Protein AF-A0A927ABN4-F1 (afdb_monomer_lite)

Sequence (719 aa):
MIENQKVKPVFFSEFYGDSPEVEEEWQWFDPPLDRDTPLCIDPFQILKTNHPLFSKCKNKISSFFEFAFTLASESNRDSSKYKKLINDILVFPEVEEVCLGFSRNENIVFPREKRGRGVGGERVAKALIKLSHPPKHFEQIEISTRGIGKDSISDITANLIKRELIQYTRYVCNRILGISDESLTWCVIKNCDFDFQNYEWIDQAFYLPINPCYRIRQPVLLVPKAFLRETPSISSEQFLKFFKDTRSAILSSRNENKLELEKESESRDDILGINDEEEVQFLTDEKIANASDEAIINEINNRPHLRAKLIEKYVENVDNNPGIYTQYDFENDPEKIHFPRVVRKCIRQNPLSIASYSNTTEVHKLLKFLILKLRLFTEDREFEGFKFLWKISKKSDNLECRFQGQRSIITLLRRFIEEYCYEYDMHVIKHTDLGKEPVEFLVASPRIKDKVFLLANTVEYVSFENDSLKQILEKIDNVSHLYYIVFLSKGEHDSKIHQIIQEVETIEFSNTDFHLLFINAAQERNFRTDQLEGRYILKEEREVYISYSRKDGKEIKDRVCEALKSRGITAIFDEKEIRYKDSLKDFMQRIGRGKSVITIVSDGYFKSKYCMKELLEIESNGNFEKRVFPLVLSNANIYDDKKIADYVDFWKNKLDEKYKTGRITNEADIQDARLYQDIISMLDKILDKLRDFLIRPIDEHISSNFNEVIGAIEQEMSR

Structure (mmCIF, N/CA/C/O backbone):
data_AF-A0A927ABN4-F1
#
_entry.id   AF-A0A927ABN4-F1
#
loop_
_atom_site.group_PDB
_atom_site.id
_atom_site.type_symbol
_atom_site.label_atom_id
_atom_site.label_alt_id
_atom_site.label_comp_id
_atom_site.label_asym_id
_atom_site.label_entity_id
_atom_site.label_seq_id
_atom_site.pdbx_PDB_ins_code
_atom_site.Cartn_x
_atom_site.Cartn_y
_atom_site.Cartn_z
_atom_site.occupancy
_atom_site.B_iso_or_equiv
_atom_site.auth_seq_id
_atom_site.auth_comp_id
_atom_site.auth_asym_id
_atom_site.auth_atom_id
_atom_site.pdbx_PDB_model_num
ATOM 1 N N . MET A 1 1 ? -14.843 28.557 -7.652 1.00 28.34 1 MET A N 1
ATOM 2 C CA . MET A 1 1 ? -13.857 27.684 -6.987 1.00 28.34 1 MET A CA 1
ATOM 3 C C . MET A 1 1 ? -14.569 26.375 -6.718 1.00 28.34 1 MET A C 1
ATOM 5 O O . MET A 1 1 ? -15.378 26.326 -5.808 1.00 28.34 1 MET A O 1
ATOM 9 N N . ILE A 1 2 ? -14.423 25.403 -7.619 1.00 24.33 2 ILE A N 1
ATOM 10 C CA . ILE A 1 2 ? -15.058 24.088 -7.478 1.00 24.33 2 ILE A CA 1
ATOM 11 C C . ILE A 1 2 ? -14.165 23.309 -6.517 1.00 24.33 2 ILE A C 1
ATOM 13 O O . ILE A 1 2 ? -12.972 23.175 -6.781 1.00 24.33 2 ILE A O 1
ATOM 17 N N . GLU A 1 3 ? -14.732 22.922 -5.380 1.00 27.05 3 GLU A N 1
ATOM 18 C CA . GLU A 1 3 ? -14.072 22.166 -4.323 1.00 27.05 3 GLU A CA 1
ATOM 19 C C . GLU A 1 3 ? -13.330 20.958 -4.900 1.00 27.05 3 GLU A C 1
ATOM 21 O O . GLU A 1 3 ? -13.868 20.201 -5.710 1.00 27.05 3 GLU A O 1
ATOM 26 N N . ASN A 1 4 ? -12.078 20.798 -4.467 1.00 32.78 4 ASN A N 1
ATOM 27 C CA . ASN A 1 4 ? -11.307 19.578 -4.638 1.00 32.78 4 ASN A CA 1
ATOM 28 C C . ASN A 1 4 ? -12.063 18.438 -3.942 1.00 32.78 4 ASN A C 1
ATOM 30 O O . ASN A 1 4 ? -11.837 18.177 -2.761 1.00 32.78 4 ASN A O 1
ATOM 34 N N . GLN A 1 5 ? -12.948 17.749 -4.663 1.00 34.56 5 GLN A N 1
ATOM 35 C CA . GLN A 1 5 ? -13.300 16.380 -4.313 1.00 34.56 5 GLN A CA 1
ATOM 36 C C . GLN A 1 5 ? -11.992 15.586 -4.361 1.00 34.56 5 GLN A C 1
ATOM 38 O O . GLN A 1 5 ? -11.470 15.300 -5.437 1.00 34.56 5 GLN A O 1
ATOM 43 N N . LYS A 1 6 ? -11.408 15.328 -3.184 1.00 39.78 6 LYS A N 1
ATOM 44 C CA . LYS A 1 6 ? -10.298 14.389 -3.011 1.00 39.78 6 LYS A CA 1
ATOM 45 C C . LYS A 1 6 ? -10.787 13.049 -3.563 1.00 39.78 6 LYS A C 1
ATOM 47 O O . LYS A 1 6 ? -11.724 12.469 -3.018 1.00 39.78 6 LYS A O 1
ATOM 52 N N . VAL A 1 7 ? -10.249 12.631 -4.707 1.00 43.88 7 VAL A N 1
ATOM 53 C CA . VAL A 1 7 ? -10.682 11.398 -5.365 1.00 43.88 7 VAL A CA 1
ATOM 54 C C . VAL A 1 7 ? -10.065 10.227 -4.619 1.00 43.88 7 VAL A C 1
ATOM 56 O O . VAL A 1 7 ? -8.844 10.150 -4.506 1.00 43.88 7 VAL A O 1
ATOM 59 N N . LYS A 1 8 ? -10.931 9.349 -4.106 1.00 48.84 8 LYS A N 1
ATOM 60 C CA . LYS A 1 8 ? -10.580 8.097 -3.435 1.00 48.84 8 LYS A CA 1
ATOM 61 C C . LYS A 1 8 ? -9.449 7.378 -4.198 1.00 48.84 8 LYS A C 1
ATOM 63 O O . LYS A 1 8 ? -9.577 7.221 -5.413 1.00 48.84 8 LYS A O 1
ATOM 68 N N . PRO A 1 9 ? -8.356 6.971 -3.531 1.00 51.34 9 PRO A N 1
ATOM 69 C CA . PRO A 1 9 ? -7.346 6.099 -4.107 1.00 51.34 9 PRO A CA 1
ATOM 70 C C . PRO A 1 9 ? -7.987 4.785 -4.543 1.00 51.34 9 PRO A C 1
ATOM 72 O O . PRO A 1 9 ? -8.648 4.139 -3.731 1.00 51.34 9 PRO A O 1
ATOM 75 N N . VAL A 1 10 ? -7.821 4.402 -5.807 1.00 71.06 10 VAL A N 1
ATOM 76 C CA . VAL A 1 10 ? -8.471 3.214 -6.379 1.00 71.06 10 VAL A CA 1
ATOM 77 C C . VAL A 1 10 ? -7.420 2.364 -7.083 1.00 71.06 10 VAL A C 1
ATOM 79 O O . VAL A 1 10 ? -6.659 2.891 -7.886 1.00 71.06 10 VAL A O 1
ATOM 82 N N . PHE A 1 11 ? -7.337 1.073 -6.768 1.00 82.75 11 PHE A N 1
ATOM 83 C CA . PHE A 1 11 ? -6.559 0.112 -7.562 1.00 82.75 11 PHE A CA 1
ATOM 84 C C . PHE A 1 11 ? -7.326 -0.276 -8.829 1.00 82.75 11 PHE A C 1
ATOM 86 O O . PHE A 1 11 ? -8.551 -0.173 -8.881 1.00 82.75 11 PHE A O 1
ATOM 93 N N . PHE A 1 12 ? -6.627 -0.749 -9.856 1.00 88.88 12 PHE A N 1
ATOM 94 C CA . PHE A 1 12 ? -7.281 -1.222 -11.074 1.00 88.88 12 PHE A CA 1
ATOM 95 C C . PHE A 1 12 ? -8.311 -2.325 -10.789 1.00 88.88 12 PHE A C 1
ATOM 97 O O . PHE A 1 12 ? -9.453 -2.241 -11.254 1.00 88.88 12 PHE A O 1
ATOM 104 N N . SER A 1 13 ? -7.930 -3.308 -9.973 1.00 87.62 13 SER A N 1
ATOM 105 C CA . SER A 1 13 ? -8.783 -4.425 -9.547 1.00 87.62 13 SER A CA 1
ATOM 106 C C . SER A 1 13 ? -10.090 -3.979 -8.896 1.00 87.62 13 SER A C 1
ATOM 108 O O . SER A 1 13 ? -11.146 -4.579 -9.076 1.00 87.62 13 SER A O 1
ATOM 110 N N . GLU A 1 14 ? -10.056 -2.859 -8.187 1.00 80.25 14 GLU A N 1
ATOM 111 C CA . GLU A 1 14 ? -11.202 -2.347 -7.455 1.00 80.25 14 GLU A CA 1
ATOM 112 C C . GLU A 1 14 ? -12.295 -1.767 -8.359 1.00 80.25 14 GLU A C 1
ATOM 114 O O . GLU A 1 14 ? -13.437 -1.637 -7.915 1.00 80.25 14 GLU A O 1
ATOM 119 N N . PHE A 1 15 ? -11.951 -1.400 -9.595 1.00 82.06 15 PHE A N 1
ATOM 120 C CA . PHE A 1 15 ? -12.889 -0.862 -10.579 1.00 82.06 15 PHE A CA 1
ATOM 121 C C . PHE A 1 15 ? -13.244 -1.886 -11.663 1.00 82.06 15 PHE A C 1
ATOM 123 O O . PHE A 1 15 ? -14.379 -1.909 -12.133 1.00 82.06 15 PHE A O 1
ATOM 130 N N . TYR A 1 16 ? -12.287 -2.733 -12.051 1.00 86.62 16 TYR A N 1
ATOM 131 C CA . TYR A 1 16 ? -12.425 -3.662 -13.176 1.00 86.62 16 TYR A CA 1
ATOM 132 C C . TYR A 1 16 ? -12.515 -5.144 -12.767 1.00 86.62 16 TYR A C 1
ATOM 134 O O . TYR A 1 16 ? -12.820 -5.979 -13.614 1.00 86.62 16 TYR A O 1
ATOM 142 N N . GLY A 1 17 ? -12.317 -5.473 -11.488 1.00 82.81 17 GLY A N 1
ATOM 143 C CA . GLY A 1 17 ? -12.376 -6.832 -10.942 1.00 82.81 17 GLY A CA 1
ATOM 144 C C . GLY A 1 17 ? -11.010 -7.378 -10.513 1.00 82.81 17 GLY A C 1
ATOM 145 O O . GLY A 1 17 ? -9.977 -7.048 -11.098 1.00 82.81 17 GLY A O 1
ATOM 146 N N . ASP A 1 18 ? -11.011 -8.224 -9.480 1.00 77.38 18 ASP A N 1
ATOM 147 C CA . ASP A 1 18 ? -9.804 -8.857 -8.942 1.00 77.38 18 ASP A CA 1
ATOM 148 C C . ASP A 1 18 ? -9.155 -9.826 -9.939 1.00 77.38 18 ASP A C 1
ATOM 150 O O . ASP A 1 18 ? -9.828 -10.459 -10.755 1.00 77.38 18 ASP A O 1
ATOM 154 N N . SER A 1 19 ? -7.830 -9.978 -9.838 1.00 73.75 19 SER A N 1
ATOM 155 C CA . SER A 1 19 ? -7.093 -10.975 -10.619 1.00 73.75 19 SER A CA 1
ATOM 156 C C . SER A 1 19 ? -7.462 -12.384 -10.150 1.00 73.75 19 SER A C 1
ATOM 158 O O . SER A 1 19 ? -7.158 -12.720 -9.002 1.00 73.75 19 SER A O 1
ATOM 160 N N . PRO A 1 20 ? -8.046 -13.241 -11.008 1.00 79.44 20 PRO A N 1
ATOM 161 C CA . PRO A 1 20 ? -8.164 -14.654 -10.695 1.00 79.44 20 PRO A CA 1
ATOM 162 C C . PRO A 1 20 ? -6.775 -15.310 -10.695 1.00 79.44 20 PRO A C 1
ATOM 164 O O . PRO A 1 20 ? -5.781 -14.713 -11.128 1.00 79.44 20 PRO A O 1
ATOM 167 N N . GLU A 1 21 ? -6.704 -16.552 -10.220 1.00 80.75 21 GLU A N 1
ATOM 168 C CA . GLU A 1 21 ? -5.515 -17.380 -10.412 1.00 80.75 21 GLU A CA 1
ATOM 169 C C . GLU A 1 21 ? -5.324 -17.643 -11.910 1.00 80.75 21 GLU A C 1
ATOM 171 O O . GLU A 1 21 ? -6.156 -18.274 -12.564 1.00 80.75 21 GLU A O 1
ATOM 176 N N . VAL A 1 22 ? -4.231 -17.114 -12.455 1.00 87.12 22 VAL A N 1
ATOM 177 C CA . VAL A 1 22 ? -3.828 -17.264 -13.856 1.00 87.12 22 VAL A CA 1
ATOM 178 C C . VAL A 1 22 ? -2.370 -17.701 -13.927 1.00 87.12 22 VAL A C 1
ATOM 180 O O . VAL A 1 22 ? -1.599 -17.500 -12.982 1.00 87.12 22 VAL A O 1
ATOM 183 N N . GLU A 1 23 ? -2.001 -18.300 -15.059 1.00 86.31 23 GLU A N 1
ATOM 184 C CA . GLU A 1 23 ? -0.618 -18.667 -15.373 1.00 86.31 23 GLU A CA 1
ATOM 185 C C . GLU A 1 23 ? 0.315 -17.457 -15.215 1.00 86.31 23 GLU A C 1
ATOM 187 O O . GLU A 1 23 ? -0.075 -16.325 -15.502 1.00 86.31 23 GLU A O 1
ATOM 192 N N . GLU A 1 24 ? 1.553 -17.698 -14.769 1.00 84.50 24 GLU A N 1
ATOM 193 C CA . GLU A 1 24 ? 2.524 -16.652 -14.404 1.00 84.50 24 GLU A CA 1
ATOM 194 C C . GLU A 1 24 ? 2.710 -15.593 -15.504 1.00 84.50 24 GLU A C 1
ATOM 196 O O . GLU A 1 24 ? 2.767 -14.399 -15.218 1.00 84.50 24 GLU A O 1
ATOM 201 N N . GLU A 1 25 ? 2.732 -16.013 -16.771 1.00 85.31 25 GLU A N 1
ATOM 202 C CA . GLU A 1 25 ? 2.892 -15.116 -17.919 1.00 85.31 25 GLU A CA 1
ATOM 203 C C . GLU A 1 25 ? 1.721 -14.134 -18.104 1.00 85.31 25 GLU A C 1
ATOM 205 O O . GLU A 1 25 ? 1.926 -13.028 -18.600 1.00 85.31 25 GLU A O 1
ATOM 210 N N . TRP A 1 26 ? 0.520 -14.489 -17.644 1.00 91.12 26 TRP A N 1
ATOM 211 C CA . TRP A 1 26 ? -0.683 -13.658 -17.729 1.00 91.12 26 TRP A CA 1
ATOM 212 C C . TRP A 1 26 ? -0.974 -12.882 -16.441 1.00 91.12 26 TRP A C 1
ATOM 214 O O . TRP A 1 26 ? -1.990 -12.191 -16.364 1.00 91.12 26 TRP A O 1
ATOM 224 N N . GLN A 1 27 ? -0.106 -12.966 -15.428 1.00 91.56 27 GLN A N 1
ATOM 225 C CA . GLN A 1 27 ? -0.239 -12.171 -14.211 1.00 91.56 27 GLN A CA 1
ATOM 226 C C . GLN A 1 27 ? 0.165 -10.718 -14.463 1.00 91.56 27 GLN A C 1
ATOM 228 O O . GLN A 1 27 ? 1.295 -10.414 -14.852 1.00 91.56 27 GLN A O 1
ATOM 233 N N . TRP A 1 28 ? -0.739 -9.784 -14.174 1.00 93.69 28 TRP A N 1
ATOM 234 C CA . TRP A 1 28 ? -0.475 -8.351 -14.287 1.00 93.69 28 TRP A CA 1
ATOM 235 C C . TRP A 1 28 ? -0.234 -7.700 -12.929 1.00 93.69 28 TRP A C 1
ATOM 237 O O . TRP A 1 28 ? -0.699 -8.155 -11.881 1.00 93.69 28 TRP A O 1
ATOM 247 N N . PHE A 1 29 ? 0.527 -6.613 -12.955 1.00 91.88 29 PHE A N 1
ATOM 248 C CA . PHE A 1 29 ? 0.594 -5.675 -11.851 1.00 91.88 29 PHE A CA 1
ATOM 249 C C . PHE A 1 29 ? -0.739 -4.948 -11.727 1.00 91.88 29 PHE A C 1
ATOM 251 O O . PHE A 1 29 ? -1.234 -4.432 -12.723 1.00 91.88 29 PHE A O 1
ATOM 258 N N . ASP A 1 30 ? -1.300 -4.916 -10.520 1.00 90.06 30 ASP A N 1
ATOM 259 C CA . ASP A 1 30 ? -2.507 -4.165 -10.180 1.00 90.06 30 ASP A CA 1
ATOM 260 C C . ASP A 1 30 ? -2.109 -2.748 -9.724 1.00 90.06 30 ASP A C 1
ATOM 262 O O . ASP A 1 30 ? -1.721 -2.577 -8.562 1.00 90.06 30 ASP A O 1
ATOM 266 N N . PRO A 1 31 ? -2.106 -1.737 -10.620 1.00 87.50 31 PRO A N 1
ATOM 267 C CA . PRO A 1 31 ? -1.604 -0.418 -10.276 1.00 87.50 31 PRO A CA 1
ATOM 268 C C . PRO A 1 31 ? -2.576 0.343 -9.365 1.00 87.50 31 PRO A C 1
ATOM 270 O O . PRO A 1 31 ? -3.790 0.319 -9.598 1.00 87.50 31 PRO A O 1
ATOM 273 N N . PRO A 1 32 ? -2.068 1.107 -8.380 1.00 80.69 32 PRO A N 1
ATOM 274 C CA . PRO A 1 32 ? -2.836 2.197 -7.802 1.00 80.69 32 PRO A CA 1
ATOM 275 C C . PRO A 1 32 ? -3.041 3.275 -8.878 1.00 80.69 32 PRO A C 1
ATOM 277 O O . PRO A 1 32 ? -2.090 3.738 -9.499 1.00 80.69 32 PRO A O 1
ATOM 280 N N . LEU A 1 33 ? -4.286 3.677 -9.120 1.00 83.44 33 LEU A N 1
ATOM 281 C CA . LEU A 1 33 ? -4.645 4.595 -10.205 1.00 83.44 33 LEU A CA 1
ATOM 282 C C . LEU A 1 33 ? -4.489 6.077 -9.821 1.00 83.44 33 LEU A C 1
ATOM 284 O O . LEU A 1 33 ? -4.518 6.951 -10.683 1.00 83.44 33 LEU A O 1
ATOM 288 N N . ASP A 1 34 ? -4.309 6.388 -8.540 1.00 75.75 34 ASP A N 1
ATOM 289 C CA . ASP A 1 34 ? -4.209 7.759 -8.025 1.00 75.75 34 ASP A CA 1
ATOM 290 C C . ASP A 1 34 ? -2.766 8.283 -7.905 1.00 75.75 34 ASP A C 1
ATOM 292 O O . ASP A 1 34 ? -2.555 9.468 -7.625 1.00 75.75 34 ASP A O 1
ATOM 296 N N . ARG A 1 35 ? -1.767 7.411 -8.089 1.00 75.62 35 ARG A N 1
ATOM 297 C CA . ARG A 1 35 ? -0.341 7.709 -7.901 1.00 75.62 35 ARG A CA 1
ATOM 298 C C . ARG A 1 35 ? 0.539 6.794 -8.745 1.00 75.62 35 ARG A C 1
ATOM 300 O O . ARG A 1 35 ? 0.110 5.724 -9.152 1.00 75.62 35 ARG A O 1
ATOM 307 N N . ASP A 1 36 ? 1.790 7.193 -8.933 1.00 81.94 36 ASP A N 1
ATOM 308 C CA . ASP A 1 36 ? 2.785 6.321 -9.551 1.00 81.94 36 ASP A CA 1
ATOM 309 C C . ASP A 1 36 ? 3.391 5.364 -8.529 1.00 81.94 36 ASP A C 1
ATOM 311 O O . ASP A 1 36 ? 3.642 5.724 -7.374 1.00 81.94 36 ASP A O 1
ATOM 315 N N . THR A 1 37 ? 3.642 4.138 -8.973 1.00 83.50 37 THR A N 1
ATOM 316 C CA . THR A 1 37 ? 4.350 3.136 -8.177 1.00 83.50 37 THR A CA 1
ATOM 317 C C . THR A 1 37 ? 5.849 3.233 -8.468 1.00 83.50 37 THR A C 1
ATOM 319 O O . THR A 1 37 ? 6.216 3.227 -9.646 1.00 83.50 37 THR A O 1
ATOM 322 N N . PRO A 1 38 ? 6.734 3.278 -7.446 1.00 85.94 38 PRO A N 1
ATOM 323 C CA . PRO A 1 38 ? 8.185 3.403 -7.617 1.00 85.94 38 PRO A CA 1
ATOM 324 C C . PRO A 1 38 ? 8.829 2.084 -8.074 1.00 85.94 38 PRO A C 1
ATOM 326 O O . PRO A 1 38 ? 9.679 1.503 -7.391 1.00 85.94 38 PRO A O 1
ATOM 329 N N . LEU A 1 39 ? 8.401 1.626 -9.247 1.00 89.81 39 LEU A N 1
ATOM 330 C CA . LEU A 1 39 ? 8.913 0.502 -10.012 1.00 89.81 39 LEU A CA 1
ATOM 331 C C . LEU A 1 39 ? 9.216 0.955 -11.443 1.00 89.81 39 LEU A C 1
ATOM 333 O O . LEU A 1 39 ? 8.761 1.999 -11.901 1.00 89.81 39 LEU A O 1
ATOM 337 N N . CYS A 1 40 ? 9.986 0.139 -12.149 1.00 91.50 40 CYS A N 1
ATOM 338 C CA . CYS A 1 40 ? 10.326 0.308 -13.553 1.00 91.50 40 CYS A CA 1
ATOM 339 C C . CYS A 1 40 ? 10.057 -0.977 -14.331 1.00 91.50 40 CYS A C 1
ATOM 341 O O . CYS A 1 40 ? 10.115 -2.075 -13.770 1.00 91.50 40 CYS A O 1
ATOM 343 N N . ILE A 1 41 ? 9.807 -0.819 -15.629 1.00 94.69 41 ILE A N 1
ATOM 344 C CA . ILE A 1 41 ? 9.823 -1.915 -16.593 1.00 94.69 41 ILE A CA 1
ATOM 345 C C . ILE A 1 41 ? 11.287 -2.234 -16.909 1.00 94.69 41 ILE A C 1
ATOM 347 O O . ILE A 1 41 ? 12.021 -1.362 -17.374 1.00 94.69 41 ILE A O 1
ATOM 351 N N . ASP A 1 42 ? 11.710 -3.469 -16.645 1.00 93.62 42 ASP A N 1
ATOM 352 C CA . ASP A 1 42 ? 13.070 -3.945 -16.894 1.00 93.62 42 ASP A CA 1
ATOM 353 C C . ASP A 1 42 ? 13.188 -4.541 -18.308 1.00 93.62 42 ASP A C 1
ATOM 355 O O . ASP A 1 42 ? 12.632 -5.617 -18.570 1.00 93.62 42 ASP A O 1
ATOM 359 N N . PRO A 1 43 ? 13.918 -3.894 -19.233 1.00 93.50 43 PRO A N 1
ATOM 360 C CA . PRO A 1 43 ? 14.006 -4.370 -20.608 1.00 93.50 43 PRO A CA 1
ATOM 361 C C . PRO A 1 43 ? 14.701 -5.727 -20.705 1.00 93.50 43 PRO A C 1
ATOM 363 O O . PRO A 1 43 ? 14.293 -6.553 -21.517 1.00 93.50 43 PRO A O 1
ATOM 366 N N . PHE A 1 44 ? 15.642 -6.032 -19.812 1.00 90.62 44 PHE A N 1
ATOM 367 C CA . PHE A 1 44 ? 16.273 -7.346 -19.733 1.00 90.62 44 PHE A CA 1
ATOM 368 C C . PHE A 1 44 ? 15.265 -8.503 -19.609 1.00 90.62 44 PHE A C 1
ATOM 370 O O . PHE A 1 44 ? 15.438 -9.535 -20.263 1.00 90.62 44 PHE A O 1
ATOM 377 N N . GLN A 1 45 ? 14.179 -8.337 -18.838 1.00 89.75 45 GLN A N 1
ATOM 378 C CA . GLN A 1 45 ? 13.119 -9.355 -18.733 1.00 89.75 45 GLN A CA 1
ATOM 379 C C . GLN A 1 45 ? 12.367 -9.515 -20.057 1.00 89.75 45 GLN A C 1
ATOM 381 O O . GLN A 1 45 ? 12.067 -10.631 -20.481 1.00 89.75 45 GLN A O 1
ATOM 386 N N . ILE A 1 46 ? 12.117 -8.408 -20.756 1.00 91.44 46 ILE A N 1
ATOM 387 C CA . ILE A 1 46 ? 11.445 -8.400 -22.061 1.00 91.44 46 ILE A CA 1
ATOM 388 C C . ILE A 1 46 ? 12.317 -9.067 -23.130 1.00 91.44 46 ILE A C 1
ATOM 390 O O . ILE A 1 46 ? 11.808 -9.795 -23.975 1.00 91.44 46 ILE A O 1
ATOM 394 N N . LEU A 1 47 ? 13.636 -8.876 -23.095 1.00 88.19 47 LEU A N 1
ATOM 395 C CA . LEU A 1 47 ? 14.555 -9.499 -24.055 1.00 88.19 47 LEU A CA 1
ATOM 396 C C . LEU A 1 47 ? 14.695 -11.020 -23.856 1.00 88.19 47 LEU A C 1
ATOM 398 O O . LEU A 1 47 ? 15.154 -11.712 -24.771 1.00 88.19 47 LEU A O 1
ATOM 402 N N . LYS A 1 48 ? 14.313 -11.540 -22.680 1.00 86.94 48 LYS A N 1
ATOM 403 C CA . LYS A 1 48 ? 14.379 -12.968 -22.318 1.00 86.94 48 LYS A CA 1
ATOM 404 C C . LYS A 1 48 ? 13.021 -13.669 -22.278 1.00 86.94 48 LYS A C 1
ATOM 406 O O . LYS A 1 48 ? 12.985 -14.890 -22.143 1.00 86.94 48 LYS A O 1
ATOM 411 N N . THR A 1 49 ? 11.922 -12.928 -22.383 1.00 89.25 49 THR A N 1
ATOM 412 C CA . THR A 1 49 ? 10.580 -13.498 -22.253 1.00 89.25 49 THR A CA 1
ATOM 413 C C . THR A 1 49 ? 10.204 -14.383 -23.442 1.00 89.25 49 THR A C 1
ATOM 415 O O . THR A 1 49 ? 10.489 -14.064 -24.597 1.00 89.25 49 THR A O 1
ATOM 418 N N . ASN A 1 50 ? 9.488 -15.470 -23.150 1.00 89.81 50 ASN A N 1
ATOM 419 C CA . ASN A 1 50 ? 8.808 -16.297 -24.148 1.00 89.81 50 ASN A CA 1
ATOM 420 C C . ASN A 1 50 ? 7.311 -15.969 -24.254 1.00 89.81 50 ASN A C 1
ATOM 422 O O . ASN A 1 50 ? 6.593 -16.658 -24.975 1.00 89.81 50 ASN A O 1
ATOM 426 N N . HIS A 1 51 ? 6.836 -14.924 -23.562 1.00 93.94 51 HIS A N 1
ATOM 427 C CA . HIS A 1 51 ? 5.425 -14.556 -23.561 1.00 93.94 51 HIS A CA 1
ATOM 428 C C . HIS A 1 51 ? 4.921 -14.347 -25.003 1.00 93.94 51 HIS A C 1
ATOM 430 O O . HIS A 1 51 ? 5.531 -13.568 -25.748 1.00 93.94 51 HIS A O 1
ATOM 436 N N . PRO A 1 52 ? 3.781 -14.940 -25.410 1.00 93.00 52 PRO A N 1
ATOM 437 C CA . PRO A 1 52 ? 3.312 -14.917 -26.798 1.00 93.00 52 PRO A CA 1
ATOM 438 C C . PRO A 1 52 ? 3.254 -13.514 -27.423 1.00 93.00 52 PRO A C 1
ATOM 440 O O . PRO A 1 52 ? 3.768 -13.303 -28.522 1.00 93.00 52 PRO A O 1
ATOM 443 N N . LEU A 1 53 ? 2.699 -12.540 -26.690 1.00 95.69 53 LEU A N 1
ATOM 444 C CA . LEU A 1 53 ? 2.597 -11.138 -27.123 1.00 95.69 53 LEU A CA 1
ATOM 445 C C . LEU A 1 53 ? 3.932 -10.371 -27.162 1.00 95.69 53 LEU A C 1
ATOM 447 O O . LEU A 1 53 ? 4.068 -9.467 -27.980 1.00 95.69 53 LEU A O 1
ATOM 451 N N . PHE A 1 54 ? 4.916 -10.722 -26.327 1.00 96.25 54 PHE A N 1
ATOM 452 C CA . PHE A 1 54 ? 6.168 -9.958 -26.182 1.00 96.25 54 PHE A CA 1
ATOM 453 C C . PHE A 1 54 ? 7.386 -10.644 -26.817 1.00 96.25 54 PHE A C 1
ATOM 455 O O . PHE A 1 54 ? 8.438 -10.026 -26.949 1.00 96.25 54 PHE A O 1
ATOM 462 N N . SER A 1 55 ? 7.252 -11.889 -27.283 1.00 91.94 55 SER A N 1
ATOM 463 C CA . SER A 1 55 ? 8.331 -12.684 -27.897 1.00 91.94 55 SER A CA 1
ATOM 464 C C . SER A 1 55 ? 9.064 -11.976 -29.052 1.00 91.94 55 SER A C 1
ATOM 466 O O . SER A 1 55 ? 10.250 -12.206 -29.286 1.00 91.94 55 SER A O 1
ATOM 468 N N . LYS A 1 56 ? 8.379 -11.075 -29.771 1.00 92.75 56 LYS A N 1
ATOM 469 C CA . LYS A 1 56 ? 8.949 -10.287 -30.879 1.00 92.75 56 LYS A CA 1
ATOM 470 C C . LYS A 1 56 ? 9.595 -8.969 -30.439 1.00 92.75 56 LYS A C 1
ATOM 472 O O . LYS A 1 56 ? 10.329 -8.375 -31.232 1.00 92.75 56 LYS A O 1
ATOM 477 N N . CYS A 1 57 ? 9.375 -8.525 -29.199 1.00 94.06 57 CYS A N 1
ATOM 478 C CA . CYS A 1 57 ? 9.912 -7.264 -28.684 1.00 94.06 57 CYS A CA 1
ATOM 479 C C . CYS A 1 57 ? 11.438 -7.246 -28.689 1.00 94.06 57 CYS A C 1
ATOM 481 O O . CYS A 1 57 ? 12.020 -6.200 -28.953 1.00 94.06 57 CYS A O 1
ATOM 483 N N . LYS A 1 58 ? 12.089 -8.399 -28.488 1.00 91.94 58 LYS A N 1
ATOM 484 C CA . LYS A 1 58 ? 13.548 -8.518 -28.586 1.00 91.94 58 LYS A CA 1
ATOM 485 C C . LYS A 1 58 ? 14.077 -7.971 -29.911 1.00 91.94 58 LYS A C 1
ATOM 487 O O . LYS A 1 58 ? 14.873 -7.040 -29.918 1.00 91.94 58 LYS A O 1
ATOM 492 N N . ASN A 1 59 ? 13.587 -8.508 -31.027 1.00 91.88 59 ASN A N 1
ATOM 493 C CA . ASN A 1 59 ? 14.032 -8.083 -32.354 1.00 91.88 59 ASN A CA 1
ATOM 494 C C . ASN A 1 59 ? 13.638 -6.628 -32.627 1.00 91.88 59 ASN A C 1
ATOM 496 O O . ASN A 1 59 ? 14.442 -5.872 -33.155 1.00 91.88 59 ASN A O 1
ATOM 500 N N . LYS A 1 60 ? 12.432 -6.220 -32.210 1.00 93.50 60 LYS A N 1
ATOM 501 C CA . LYS A 1 60 ? 11.939 -4.843 -32.353 1.00 93.50 60 LYS A CA 1
ATOM 502 C C . LYS A 1 60 ? 12.866 -3.826 -31.674 1.00 93.50 60 LYS A C 1
ATOM 504 O O . LYS A 1 60 ? 13.290 -2.865 -32.310 1.00 93.50 60 LYS A O 1
ATOM 509 N N . ILE A 1 61 ? 13.207 -4.054 -30.404 1.00 94.50 61 ILE A N 1
ATOM 510 C CA . ILE A 1 61 ? 14.080 -3.177 -29.612 1.00 94.50 61 ILE A CA 1
ATOM 511 C C . ILE A 1 61 ? 15.499 -3.178 -30.191 1.00 94.50 61 ILE A C 1
ATOM 513 O O . ILE A 1 61 ? 16.070 -2.106 -30.393 1.00 94.50 61 ILE A O 1
ATOM 517 N N . SER A 1 62 ? 16.055 -4.353 -30.509 1.00 92.12 62 SER A N 1
ATOM 518 C CA . SER A 1 62 ? 17.396 -4.452 -31.098 1.00 92.12 62 SER A CA 1
ATOM 519 C C . SER A 1 62 ? 17.488 -3.713 -32.436 1.00 92.12 62 SER A C 1
ATOM 521 O O . SER A 1 62 ? 18.375 -2.880 -32.600 1.00 92.12 62 SER A O 1
ATOM 523 N N . SER A 1 63 ? 16.542 -3.931 -33.357 1.00 92.69 63 SER A N 1
ATOM 524 C CA . SER A 1 63 ? 16.520 -3.237 -34.651 1.00 92.69 63 SER A CA 1
ATOM 525 C C . SER A 1 63 ? 16.350 -1.725 -34.503 1.00 92.69 63 SER A C 1
ATOM 527 O O . SER A 1 63 ? 16.955 -0.968 -35.260 1.00 92.69 63 SER A O 1
ATOM 529 N N . PHE A 1 64 ? 15.570 -1.263 -33.519 1.00 95.12 64 PHE A N 1
ATOM 530 C CA . PHE A 1 64 ? 15.419 0.167 -33.241 1.00 95.12 64 PHE A CA 1
ATOM 531 C C . PHE A 1 64 ? 16.751 0.804 -32.838 1.00 95.12 64 PHE A C 1
ATOM 533 O O . PHE A 1 64 ? 17.151 1.823 -33.406 1.00 95.12 64 PHE A O 1
ATOM 540 N N . PHE A 1 65 ? 17.460 0.203 -31.880 1.00 94.06 65 PHE A N 1
ATOM 541 C CA . PHE A 1 65 ? 18.716 0.764 -31.386 1.00 94.06 65 PHE A CA 1
ATOM 542 C C . PHE A 1 65 ? 19.892 0.571 -32.341 1.00 94.06 65 PHE A C 1
ATOM 544 O O . PHE A 1 65 ? 20.766 1.433 -32.381 1.00 94.06 65 PHE A O 1
ATOM 551 N N . GLU A 1 66 ? 19.897 -0.481 -33.158 1.00 92.62 66 GLU A N 1
ATOM 552 C CA . GLU A 1 66 ? 20.864 -0.653 -34.246 1.00 92.62 66 GLU A CA 1
ATOM 553 C C . GLU A 1 66 ? 20.718 0.445 -35.306 1.00 92.62 66 GLU A C 1
ATOM 555 O O . GLU A 1 66 ? 21.698 1.098 -35.685 1.00 92.62 66 GLU A O 1
ATOM 560 N N . PHE A 1 67 ? 19.479 0.725 -35.712 1.00 91.31 67 PHE A N 1
ATOM 561 C CA . PHE A 1 67 ? 19.165 1.822 -36.618 1.00 91.31 67 PHE A CA 1
ATOM 562 C C . PHE A 1 67 ? 19.545 3.184 -36.018 1.00 91.31 67 PHE A C 1
ATOM 564 O O . PHE A 1 67 ? 20.243 3.976 -36.658 1.00 91.31 67 PHE A O 1
ATOM 571 N N . ALA A 1 68 ? 19.133 3.453 -34.776 1.00 93.31 68 ALA A N 1
ATOM 572 C CA . ALA A 1 68 ? 19.429 4.712 -34.102 1.00 93.31 68 ALA A CA 1
ATOM 573 C C . ALA A 1 68 ? 20.937 4.926 -33.899 1.00 93.31 68 ALA A C 1
ATOM 575 O O . ALA A 1 68 ? 21.423 6.041 -34.091 1.00 93.31 68 ALA A O 1
ATOM 576 N N . PHE A 1 69 ? 21.681 3.873 -33.545 1.00 92.69 69 PHE A N 1
ATOM 577 C CA . PHE A 1 69 ? 23.137 3.918 -33.402 1.00 92.69 69 PHE A CA 1
ATOM 578 C C . PHE A 1 69 ? 23.819 4.242 -34.733 1.00 92.69 69 PHE A C 1
ATOM 580 O O . PHE A 1 69 ? 24.667 5.137 -34.785 1.00 92.69 69 PHE A O 1
ATOM 587 N N . THR A 1 70 ? 23.423 3.557 -35.808 1.00 90.56 70 THR A N 1
ATOM 588 C CA . THR A 1 70 ? 23.965 3.777 -37.156 1.00 90.56 70 THR A CA 1
ATOM 589 C C . THR A 1 70 ? 23.742 5.223 -37.592 1.00 90.56 70 THR A C 1
ATOM 591 O O . THR A 1 70 ? 24.694 5.933 -37.916 1.00 90.56 70 THR A O 1
ATOM 594 N N . LEU A 1 71 ? 22.505 5.723 -37.477 1.00 89.06 71 LEU A N 1
ATOM 595 C CA . LEU A 1 71 ? 22.197 7.114 -37.803 1.00 89.06 71 LEU A CA 1
ATOM 596 C C . LEU A 1 71 ? 22.956 8.117 -36.931 1.00 89.06 71 LEU A C 1
ATOM 598 O O . LEU A 1 71 ? 23.421 9.135 -37.447 1.00 89.06 71 LEU A O 1
ATOM 602 N N . ALA A 1 72 ? 23.082 7.866 -35.627 1.00 89.81 72 ALA A N 1
ATOM 603 C CA . ALA A 1 72 ? 23.803 8.758 -34.722 1.00 89.81 72 ALA A CA 1
ATOM 604 C C . ALA A 1 72 ? 25.303 8.831 -35.051 1.00 89.81 72 ALA A C 1
ATOM 606 O O . ALA A 1 72 ? 25.906 9.891 -34.883 1.00 89.81 72 ALA A O 1
ATOM 607 N N . SER A 1 73 ? 25.881 7.724 -35.526 1.00 87.44 73 SER A N 1
ATOM 608 C CA . SER A 1 73 ? 27.312 7.591 -35.824 1.00 87.44 73 SER A CA 1
ATOM 609 C C . SER A 1 73 ? 27.698 8.163 -37.191 1.00 87.44 73 SER A C 1
ATOM 611 O O . SER A 1 73 ? 28.778 8.729 -37.338 1.00 87.44 73 SER A O 1
ATOM 613 N N . GLU A 1 74 ? 26.818 8.060 -38.189 1.00 83.38 74 GLU A N 1
ATOM 614 C CA . GLU A 1 74 ? 27.081 8.524 -39.561 1.00 83.38 74 GLU A CA 1
ATOM 615 C C . GLU A 1 74 ? 26.742 10.005 -39.794 1.00 83.38 74 GLU A C 1
ATOM 617 O O . GLU A 1 74 ? 27.197 10.622 -40.762 1.00 83.38 74 GLU A O 1
ATOM 622 N N . SER A 1 75 ? 25.905 10.597 -38.940 1.00 75.38 75 SER A N 1
ATOM 623 C CA . SER A 1 75 ? 25.352 11.927 -39.195 1.00 75.38 75 SER A CA 1
ATOM 624 C C . SER A 1 75 ? 26.234 13.050 -38.647 1.00 75.38 75 SER A C 1
ATOM 626 O O . SER A 1 75 ? 26.569 13.085 -37.464 1.00 75.38 75 SER A O 1
ATOM 628 N N . ASN A 1 76 ? 26.504 14.071 -39.469 1.00 78.56 76 ASN A N 1
ATOM 629 C CA . ASN A 1 76 ? 26.981 15.357 -38.954 1.00 78.56 76 ASN A CA 1
ATOM 630 C C . ASN A 1 76 ? 25.915 15.941 -38.003 1.00 78.56 76 ASN A C 1
ATOM 632 O O . ASN A 1 76 ? 24.729 15.943 -38.345 1.00 78.56 76 ASN A O 1
ATOM 636 N N . ARG A 1 77 ? 26.320 16.457 -36.836 1.00 77.19 77 ARG A N 1
ATOM 637 C CA . ARG A 1 77 ? 25.413 16.966 -35.788 1.00 77.19 77 ARG A CA 1
ATOM 638 C C . ARG A 1 77 ? 24.493 18.095 -36.265 1.00 77.19 77 ARG A C 1
ATOM 640 O O . ARG A 1 77 ? 23.396 18.246 -35.738 1.00 77.19 77 ARG A O 1
ATOM 647 N N . ASP A 1 78 ? 24.893 18.836 -37.297 1.00 76.50 78 ASP A N 1
ATOM 648 C CA . ASP A 1 78 ? 24.070 19.897 -37.894 1.00 76.50 78 ASP A CA 1
ATOM 649 C C . ASP A 1 78 ? 23.139 19.417 -39.021 1.00 76.50 78 ASP A C 1
ATOM 651 O O . ASP A 1 78 ? 22.291 20.183 -39.497 1.00 76.50 78 ASP A O 1
ATOM 655 N N . SER A 1 79 ? 23.268 18.155 -39.447 1.00 87.38 79 SER A N 1
ATOM 656 C CA . SER A 1 79 ? 22.492 17.589 -40.552 1.00 87.38 79 SER A CA 1
ATOM 657 C C . SER A 1 79 ? 21.000 17.476 -40.226 1.00 87.38 79 SER A C 1
ATOM 659 O O . SER A 1 79 ? 20.594 17.261 -39.082 1.00 87.38 79 SER A O 1
ATOM 661 N N . SER A 1 80 ? 20.164 17.561 -41.265 1.00 86.75 80 SER A N 1
ATOM 662 C CA . SER A 1 80 ? 18.721 17.319 -41.148 1.00 86.75 80 SER A CA 1
ATOM 663 C C . SER A 1 80 ? 18.409 15.909 -40.635 1.00 86.75 80 SER A C 1
ATOM 665 O O . SER A 1 80 ? 17.469 15.747 -39.864 1.00 86.75 80 SER A O 1
ATOM 667 N N . LYS A 1 81 ? 19.230 14.909 -40.993 1.00 87.19 81 LYS A N 1
ATOM 668 C CA . LYS A 1 81 ? 19.108 13.524 -40.509 1.00 87.19 81 LYS A CA 1
ATOM 669 C C . LYS A 1 81 ? 19.324 13.419 -38.999 1.00 87.19 81 LYS A C 1
ATOM 671 O O . LYS A 1 81 ? 18.491 12.835 -38.315 1.00 87.19 81 LYS A O 1
ATOM 676 N N . TYR A 1 82 ? 20.385 14.036 -38.470 1.00 88.06 82 TYR A N 1
ATOM 677 C CA . TYR A 1 82 ? 20.638 14.054 -37.025 1.00 88.06 82 TYR A CA 1
ATOM 678 C C . TYR A 1 82 ? 19.538 14.808 -36.269 1.00 88.06 82 TYR A C 1
ATOM 680 O O . TYR A 1 82 ? 19.086 14.352 -35.223 1.00 88.06 82 TYR A O 1
ATOM 688 N N . LYS A 1 83 ? 19.051 15.928 -36.822 1.00 90.00 83 LYS A N 1
ATOM 689 C CA . LYS A 1 83 ? 17.923 16.679 -36.246 1.00 90.00 83 LYS A CA 1
ATOM 690 C C . LYS A 1 83 ? 16.635 15.849 -36.209 1.00 90.00 83 LYS A C 1
ATOM 692 O O . LYS A 1 83 ? 15.996 15.835 -35.164 1.00 90.00 83 LYS A O 1
ATOM 697 N N . LYS A 1 84 ? 16.299 15.118 -37.284 1.00 90.00 84 LYS A N 1
ATOM 698 C CA . LYS A 1 84 ? 15.166 14.166 -37.301 1.00 90.00 84 LYS A CA 1
ATOM 699 C C . LYS A 1 84 ? 15.352 13.075 -36.240 1.00 90.00 84 LYS A C 1
ATOM 701 O O . LYS A 1 84 ? 14.436 12.781 -35.480 1.00 90.00 84 LYS A O 1
ATOM 706 N N . LEU A 1 85 ? 16.562 12.522 -36.119 1.00 91.88 85 LEU A N 1
ATOM 707 C CA . LEU A 1 85 ? 16.872 11.506 -35.111 1.00 91.88 85 LEU A CA 1
ATOM 708 C C . LEU A 1 85 ? 16.587 11.993 -33.681 1.00 91.88 85 LEU A C 1
ATOM 710 O O . LEU A 1 85 ? 15.916 11.293 -32.930 1.00 91.88 85 LEU A O 1
ATOM 714 N N . ILE A 1 86 ? 17.080 13.173 -33.297 1.00 92.12 86 ILE A N 1
ATOM 715 C CA . ILE A 1 86 ? 16.962 13.654 -31.909 1.00 92.12 86 ILE A CA 1
ATOM 716 C C . ILE A 1 86 ? 15.605 14.290 -31.578 1.00 92.12 86 ILE A C 1
ATOM 718 O O . ILE A 1 86 ? 15.240 14.303 -30.404 1.00 92.12 86 ILE A O 1
ATOM 722 N N . ASN A 1 87 ? 14.894 14.835 -32.573 1.00 90.31 87 ASN A N 1
ATOM 723 C CA . ASN A 1 87 ? 13.638 15.565 -32.363 1.00 90.31 87 ASN A CA 1
ATOM 724 C C . ASN A 1 87 ? 12.387 14.732 -32.649 1.00 90.31 87 ASN A C 1
ATOM 726 O O . ASN A 1 87 ? 11.336 15.080 -32.122 1.00 90.31 87 ASN A O 1
ATOM 730 N N . ASP A 1 88 ? 12.500 13.662 -33.443 1.00 89.81 88 ASP A N 1
ATOM 731 C CA . ASP A 1 88 ? 11.337 12.885 -33.883 1.00 89.81 88 ASP A CA 1
ATOM 732 C C . ASP A 1 88 ? 11.467 11.392 -33.528 1.00 89.81 88 ASP A C 1
ATOM 734 O O . ASP A 1 88 ? 10.504 10.787 -33.071 1.00 89.81 88 ASP A O 1
ATOM 738 N N . ILE A 1 89 ? 12.653 10.785 -33.685 1.00 93.06 89 ILE A N 1
ATOM 739 C CA . ILE A 1 89 ? 12.836 9.330 -33.495 1.00 93.06 89 ILE A CA 1
ATOM 740 C C . ILE A 1 89 ? 13.154 8.982 -32.035 1.00 93.06 89 ILE A C 1
ATOM 742 O O . ILE A 1 89 ? 12.456 8.180 -31.422 1.00 93.06 89 ILE A O 1
ATOM 746 N N . LEU A 1 90 ? 14.184 9.598 -31.447 1.00 93.69 90 LEU A N 1
ATOM 747 C CA . LEU A 1 90 ? 14.630 9.351 -30.067 1.00 93.69 90 LEU A CA 1
ATOM 748 C C . LEU A 1 90 ? 13.827 10.153 -29.032 1.00 93.69 90 LEU A C 1
ATOM 750 O O . LEU A 1 90 ? 14.371 10.603 -28.023 1.00 93.69 90 LEU A O 1
ATOM 754 N N . VAL A 1 91 ? 12.540 10.362 -29.292 1.00 88.38 91 VAL A N 1
ATOM 755 C CA . VAL A 1 91 ? 11.637 11.077 -28.392 1.00 88.38 91 VAL A CA 1
ATOM 756 C C . VAL A 1 91 ? 10.752 10.074 -27.680 1.00 88.38 91 VAL A C 1
ATOM 758 O O . VAL A 1 91 ? 9.868 9.470 -28.278 1.00 88.38 91 VAL A O 1
ATOM 761 N N . PHE A 1 92 ? 10.994 9.939 -26.379 1.00 90.75 92 PHE A N 1
ATOM 762 C CA . PHE A 1 92 ? 10.281 9.022 -25.499 1.00 90.75 92 PHE A CA 1
ATOM 763 C C . PHE A 1 92 ? 9.569 9.837 -24.416 1.00 90.75 92 PHE A C 1
ATOM 765 O O . PHE A 1 92 ? 10.202 10.224 -23.424 1.00 90.75 92 PHE A O 1
ATOM 772 N N . PRO A 1 93 ? 8.288 10.187 -24.631 1.00 87.81 93 PRO A N 1
ATOM 773 C CA . PRO A 1 93 ? 7.450 10.783 -23.600 1.00 87.81 93 PRO A CA 1
ATOM 774 C C . PRO A 1 93 ? 7.284 9.836 -22.408 1.00 87.81 93 PRO A C 1
ATOM 776 O O . PRO A 1 93 ? 7.399 8.622 -22.559 1.00 87.81 93 PRO A O 1
ATOM 779 N N . GLU A 1 94 ? 6.961 10.395 -21.245 1.00 86.94 94 GLU A N 1
ATOM 780 C CA . GLU A 1 94 ? 6.522 9.607 -20.088 1.00 86.94 94 GLU A CA 1
ATOM 781 C C . GLU A 1 94 ? 5.282 8.777 -20.462 1.00 86.94 94 GLU A C 1
ATOM 783 O O . GLU A 1 94 ? 4.346 9.291 -21.086 1.00 86.94 94 GLU A O 1
ATOM 788 N N . VAL A 1 95 ? 5.278 7.491 -20.104 1.00 89.62 95 VAL A N 1
ATOM 789 C CA . VAL A 1 95 ? 4.144 6.590 -20.373 1.00 89.62 95 VAL A CA 1
ATOM 790 C C . VAL A 1 95 ? 3.230 6.563 -19.156 1.00 89.62 95 VAL A C 1
ATOM 792 O O . VAL A 1 95 ? 3.231 5.634 -18.356 1.00 89.62 95 VAL A O 1
ATOM 795 N N . GLU A 1 96 ? 2.439 7.618 -18.994 1.00 86.19 96 GLU A N 1
ATOM 796 C CA . GLU A 1 96 ? 1.595 7.792 -17.809 1.00 86.19 96 GLU A CA 1
ATOM 797 C C . GLU A 1 96 ? 0.527 6.694 -17.652 1.00 86.19 96 GLU A C 1
ATOM 799 O O . GLU A 1 96 ? 0.025 6.460 -16.550 1.00 86.19 96 GLU A O 1
ATOM 804 N N . GLU A 1 97 ? 0.170 6.011 -18.745 1.00 91.31 97 GLU A N 1
ATOM 805 C CA . GLU A 1 97 ? -0.867 4.982 -18.750 1.00 91.31 97 GLU A CA 1
ATOM 806 C C . GLU A 1 97 ? -0.515 3.756 -17.892 1.00 91.31 97 GLU A C 1
ATOM 808 O O . GLU A 1 97 ? -1.424 3.035 -17.485 1.00 91.31 97 GLU A O 1
ATOM 813 N N . VAL A 1 98 ? 0.770 3.504 -17.601 1.00 92.56 98 VAL A N 1
ATOM 814 C CA . VAL A 1 98 ? 1.197 2.338 -16.799 1.00 92.56 98 VAL A CA 1
ATOM 815 C C . VAL A 1 98 ? 1.229 2.594 -15.285 1.00 92.56 98 VAL A C 1
ATOM 817 O O . VAL A 1 98 ? 1.411 1.650 -14.521 1.00 92.56 98 VAL A O 1
ATOM 820 N N . CYS A 1 99 ? 1.040 3.844 -14.834 1.00 89.19 99 CYS A N 1
ATOM 821 C CA . CYS A 1 99 ? 1.064 4.237 -13.410 1.00 89.19 99 CYS A CA 1
ATOM 822 C C . CYS A 1 99 ? 2.369 3.848 -12.673 1.00 89.19 99 CYS A C 1
ATOM 824 O O . CYS A 1 99 ? 2.359 3.429 -11.509 1.00 89.19 99 CYS A O 1
ATOM 826 N N . LEU A 1 100 ? 3.507 3.975 -13.361 1.00 88.56 100 LEU A N 1
ATOM 827 C CA . LEU A 1 100 ? 4.852 3.715 -12.840 1.00 88.56 100 LEU A CA 1
ATOM 828 C C . LEU A 1 100 ? 5.674 5.005 -12.839 1.00 88.56 100 LEU A C 1
ATOM 830 O O . LEU A 1 100 ? 5.493 5.844 -13.715 1.00 88.56 100 LEU A O 1
ATOM 834 N N . GLY A 1 101 ? 6.594 5.146 -11.883 1.00 82.62 101 GLY A N 1
ATOM 835 C CA . GLY A 1 101 ? 7.510 6.286 -11.837 1.00 82.62 101 GLY A CA 1
ATOM 836 C C . GLY A 1 101 ? 8.090 6.561 -10.450 1.00 82.62 101 GLY A C 1
ATOM 837 O O . GLY A 1 101 ? 7.550 6.154 -9.423 1.00 82.62 101 GLY A O 1
ATOM 838 N N . PHE A 1 102 ? 9.210 7.288 -10.406 1.00 73.31 102 PHE A N 1
ATOM 839 C CA . PHE A 1 102 ? 9.971 7.556 -9.170 1.00 73.31 102 PHE A CA 1
ATOM 840 C C . PHE A 1 102 ? 9.825 8.992 -8.641 1.00 73.31 102 PHE A C 1
ATOM 842 O O . PHE A 1 102 ? 10.753 9.541 -8.034 1.00 73.31 102 PHE A O 1
ATOM 849 N N . SER A 1 103 ? 8.690 9.647 -8.896 1.00 58.44 103 SER A N 1
ATOM 850 C CA . SER A 1 103 ? 8.505 11.051 -8.518 1.00 58.44 103 SER A CA 1
ATOM 851 C C . SER A 1 103 ? 8.636 11.259 -6.992 1.00 58.44 103 SER A C 1
ATOM 853 O O . SER A 1 103 ? 8.075 10.537 -6.176 1.00 58.44 103 SER A O 1
ATOM 855 N N . ARG A 1 104 ? 9.439 12.259 -6.590 1.00 40.12 104 ARG A N 1
ATOM 856 C CA . ARG A 1 104 ? 9.945 12.472 -5.210 1.00 40.12 104 ARG A CA 1
ATOM 857 C C . ARG A 1 104 ? 8.901 12.845 -4.146 1.00 40.12 104 ARG A C 1
ATOM 859 O O . ARG A 1 104 ? 9.282 13.102 -3.008 1.00 40.12 104 ARG A O 1
ATOM 866 N N . ASN A 1 105 ? 7.618 12.918 -4.484 1.00 40.69 105 ASN A N 1
ATOM 867 C CA . ASN A 1 105 ? 6.595 13.426 -3.577 1.00 40.69 105 ASN A CA 1
ATOM 868 C C . ASN A 1 105 ? 5.556 12.352 -3.252 1.00 40.69 105 ASN A C 1
ATOM 870 O O . ASN A 1 105 ? 4.449 12.363 -3.779 1.00 40.69 105 ASN A O 1
ATOM 874 N N . GLU A 1 106 ? 5.894 11.498 -2.286 1.00 38.59 106 GLU A N 1
ATOM 875 C CA . GLU A 1 106 ? 5.008 10.478 -1.697 1.00 38.59 106 GLU A CA 1
ATOM 876 C C . GLU A 1 106 ? 3.693 11.042 -1.109 1.00 38.59 106 GLU A C 1
ATOM 878 O O . GLU A 1 106 ? 2.776 10.283 -0.808 1.00 38.59 106 GLU A O 1
ATOM 883 N N . ASN A 1 107 ? 3.588 12.369 -0.950 1.00 36.25 107 ASN A N 1
ATOM 884 C CA . ASN A 1 107 ? 2.440 13.074 -0.367 1.00 36.25 107 ASN A CA 1
ATOM 885 C C . ASN A 1 107 ? 1.535 13.780 -1.399 1.00 36.25 107 ASN A C 1
ATOM 887 O O . ASN A 1 107 ? 0.619 14.502 -1.001 1.00 36.25 107 ASN A O 1
ATOM 891 N N . ILE A 1 108 ? 1.782 13.648 -2.708 1.00 39.06 108 ILE A N 1
ATOM 892 C CA . ILE A 1 108 ? 0.905 14.255 -3.722 1.00 39.06 108 ILE A CA 1
ATOM 893 C C . ILE A 1 108 ? -0.150 13.239 -4.154 1.00 39.06 108 ILE A C 1
ATOM 895 O O . ILE A 1 108 ? 0.114 12.339 -4.942 1.00 39.06 108 ILE A O 1
ATOM 899 N N . VAL A 1 109 ? -1.372 13.440 -3.662 1.00 42.06 109 VAL A N 1
ATOM 900 C CA . VAL A 1 109 ? -2.590 12.902 -4.276 1.00 42.06 109 VAL A CA 1
ATOM 901 C C . VAL A 1 109 ? -2.869 13.768 -5.508 1.00 42.06 109 VAL A C 1
ATOM 903 O O . VAL A 1 109 ? -3.164 14.961 -5.376 1.00 42.06 109 VAL A O 1
ATOM 906 N N . PHE A 1 110 ? -2.682 13.214 -6.707 1.00 45.38 110 PHE A N 1
ATOM 907 C CA . PHE A 1 110 ? -2.926 13.923 -7.968 1.00 45.38 110 PHE A CA 1
ATOM 908 C C . PHE A 1 110 ? -4.431 14.253 -8.103 1.00 45.38 110 PHE A C 1
ATOM 910 O O . PHE A 1 110 ? -5.281 13.476 -7.677 1.00 45.38 110 PHE A O 1
ATOM 917 N N . PRO A 1 111 ? -4.778 15.451 -8.616 1.00 36.34 111 PRO A N 1
ATOM 918 C CA . PRO A 1 111 ? -4.877 15.617 -10.059 1.00 36.34 111 PRO A CA 1
ATOM 919 C C . PRO A 1 111 ? -4.206 16.930 -10.479 1.00 36.34 111 PRO A C 1
ATOM 921 O O . PRO A 1 111 ? -4.818 17.998 -10.506 1.00 36.34 111 PRO A O 1
ATOM 924 N N . ARG A 1 112 ? -2.920 16.874 -10.817 1.00 38.97 112 ARG A N 1
ATOM 925 C CA . ARG A 1 112 ? -2.304 17.890 -11.679 1.00 38.97 112 ARG A CA 1
ATOM 926 C C . ARG A 1 112 ? -1.848 17.205 -12.951 1.00 38.97 112 ARG A C 1
ATOM 928 O O . ARG A 1 112 ? -1.427 16.056 -12.884 1.00 38.97 112 ARG A O 1
ATOM 935 N N . GLU A 1 113 ? -1.974 17.920 -14.070 1.00 43.16 113 GLU A N 1
ATOM 936 C CA . GLU A 1 113 ? -1.443 17.525 -15.376 1.00 43.16 113 GLU A CA 1
ATOM 937 C C . GLU A 1 113 ? -0.006 17.032 -15.189 1.00 43.16 113 GLU A C 1
ATOM 939 O O . GLU A 1 113 ? 0.900 17.827 -14.913 1.00 43.16 113 GLU A O 1
ATOM 944 N N . LYS A 1 114 ? 0.177 15.710 -15.260 1.00 45.38 114 LYS A N 1
ATOM 945 C CA . LYS A 1 114 ? 1.492 15.095 -15.322 1.00 45.38 114 LYS A CA 1
ATOM 946 C C . LYS A 1 114 ? 2.150 15.625 -16.598 1.00 45.38 114 LYS A C 1
ATOM 948 O O . LYS A 1 114 ? 1.536 15.728 -17.656 1.00 45.38 114 LYS A O 1
ATOM 953 N N . ARG A 1 115 ? 3.355 16.158 -16.441 1.00 46.34 115 ARG A N 1
ATOM 954 C CA . ARG A 1 115 ? 4.245 16.529 -17.542 1.00 46.34 115 ARG A CA 1
ATOM 955 C C . ARG A 1 115 ? 5.660 16.253 -17.068 1.00 46.34 115 ARG A C 1
ATOM 957 O O . ARG A 1 115 ? 6.438 17.187 -16.844 1.00 46.34 115 ARG A O 1
ATOM 964 N N . GLY A 1 116 ? 6.001 14.983 -16.863 1.00 51.94 116 GLY A N 1
ATOM 965 C CA . GLY A 1 116 ? 7.397 14.593 -16.965 1.00 51.94 116 GLY A CA 1
ATOM 966 C C . GLY A 1 116 ? 7.903 15.000 -18.345 1.00 51.94 116 GLY A C 1
ATOM 967 O O . GLY A 1 116 ? 7.182 14.998 -19.343 1.00 51.94 116 GLY A O 1
ATOM 968 N N . ARG A 1 117 ? 9.151 15.464 -18.408 1.00 56.28 117 ARG A N 1
ATOM 969 C CA . ARG A 1 117 ? 9.733 15.961 -19.665 1.00 56.28 117 ARG A CA 1
ATOM 970 C C . ARG A 1 117 ? 10.173 14.830 -20.607 1.00 56.28 117 ARG A C 1
ATOM 972 O O . ARG A 1 117 ? 10.733 15.137 -21.656 1.00 56.28 117 ARG A O 1
ATOM 979 N N . GLY A 1 118 ? 9.934 13.567 -20.235 1.00 63.50 118 GLY A N 1
ATOM 980 C CA . GLY A 1 118 ? 10.500 12.397 -20.899 1.00 63.50 118 GLY A CA 1
ATOM 981 C C . GLY A 1 118 ? 12.030 12.451 -20.954 1.00 63.50 118 GLY A C 1
ATOM 982 O O . GLY A 1 118 ? 12.687 13.243 -20.262 1.00 63.50 118 GLY A O 1
ATOM 983 N N . VAL A 1 119 ? 12.610 11.629 -21.825 1.00 75.31 119 VAL A N 1
ATOM 984 C CA . VAL A 1 119 ? 14.053 11.632 -22.099 1.00 75.31 119 VAL A CA 1
ATOM 985 C C . VAL A 1 119 ? 14.318 12.421 -23.374 1.00 75.31 119 VAL A C 1
ATOM 987 O O . VAL A 1 119 ? 13.779 12.112 -24.432 1.00 75.31 119 VAL A O 1
ATOM 990 N N . GLY A 1 120 ? 15.173 13.443 -23.299 1.00 79.81 120 GLY A N 1
ATOM 991 C CA . GLY A 1 120 ? 15.543 14.222 -24.483 1.00 79.81 120 GLY A CA 1
ATOM 992 C C . GLY A 1 120 ? 16.387 13.402 -25.464 1.00 79.81 120 GLY A C 1
ATOM 993 O O . GLY A 1 120 ? 17.441 12.889 -25.076 1.00 79.81 120 GLY A O 1
ATOM 994 N N . GLY A 1 121 ? 15.981 13.347 -26.736 1.00 87.69 121 GLY A N 1
ATOM 995 C CA . GLY A 1 121 ? 16.631 12.519 -27.758 1.00 87.69 121 GLY A CA 1
ATOM 996 C C . GLY A 1 121 ? 18.101 12.841 -28.008 1.00 87.69 121 GLY A C 1
ATOM 997 O O . GLY A 1 121 ? 18.895 11.940 -28.265 1.00 87.69 121 GLY A O 1
ATOM 998 N N . GLU A 1 122 ? 18.524 14.092 -27.805 1.00 89.44 122 GLU A N 1
ATOM 999 C CA . GLU A 1 122 ? 19.945 14.457 -27.876 1.00 89.44 122 GLU A CA 1
ATOM 1000 C C . GLU A 1 122 ? 20.788 13.725 -26.816 1.00 89.44 122 GLU A C 1
ATOM 1002 O O . GLU A 1 122 ? 21.939 13.367 -27.071 1.00 89.44 122 GLU A O 1
ATOM 1007 N N . ARG A 1 123 ? 20.233 13.473 -25.623 1.00 89.75 123 ARG A N 1
ATOM 1008 C CA . ARG A 1 123 ? 20.939 12.730 -24.568 1.00 89.75 123 ARG A CA 1
ATOM 1009 C C . ARG A 1 123 ? 21.078 11.262 -24.935 1.00 89.75 123 ARG A C 1
ATOM 1011 O O . ARG A 1 123 ? 22.161 10.713 -24.757 1.00 89.75 123 ARG A O 1
ATOM 1018 N N . VAL A 1 124 ? 20.014 10.662 -25.468 1.00 91.88 124 VAL A N 1
ATOM 1019 C CA . VAL A 1 124 ? 20.025 9.267 -25.927 1.00 91.88 124 VAL A CA 1
ATOM 1020 C C . VAL A 1 124 ? 21.026 9.103 -27.069 1.00 91.88 124 VAL A C 1
ATOM 1022 O O . VAL A 1 124 ? 21.906 8.255 -26.976 1.00 91.88 124 VAL A O 1
ATOM 1025 N N . ALA A 1 125 ? 20.995 9.982 -28.077 1.00 91.50 125 ALA A N 1
ATOM 1026 C CA . ALA A 1 125 ? 21.966 9.974 -29.172 1.00 91.50 125 ALA A CA 1
ATOM 1027 C C . ALA A 1 125 ? 23.411 10.101 -28.662 1.00 91.50 125 ALA A C 1
ATOM 1029 O O . ALA A 1 125 ? 24.272 9.314 -29.046 1.00 91.50 125 ALA A O 1
ATOM 1030 N N . LYS A 1 126 ? 23.678 11.038 -27.736 1.00 89.06 126 LYS A N 1
ATOM 1031 C CA . LYS A 1 126 ? 25.001 11.196 -27.101 1.00 89.06 126 LYS A CA 1
ATOM 1032 C C . LYS A 1 126 ? 25.443 9.966 -26.312 1.00 89.06 126 LYS A C 1
ATOM 1034 O O . LYS A 1 126 ? 26.642 9.724 -26.211 1.00 89.06 126 LYS A O 1
ATOM 1039 N N . ALA A 1 127 ? 24.511 9.237 -25.708 1.00 89.19 127 ALA A N 1
ATOM 1040 C CA . ALA A 1 127 ? 24.822 8.016 -24.984 1.00 89.19 127 ALA A CA 1
ATOM 1041 C C . ALA A 1 127 ? 25.123 6.856 -25.939 1.00 89.19 127 ALA A C 1
ATOM 1043 O O . ALA A 1 127 ? 26.081 6.132 -25.693 1.00 89.19 127 ALA A O 1
ATOM 1044 N N . LEU A 1 128 ? 24.377 6.740 -27.043 1.00 89.69 128 LEU A N 1
ATOM 1045 C CA . LEU A 1 128 ? 24.600 5.726 -28.075 1.00 89.69 128 LEU A CA 1
ATOM 1046 C C . LEU A 1 128 ? 25.975 5.870 -28.732 1.00 89.69 128 LEU A C 1
ATOM 1048 O O . LEU A 1 128 ? 26.707 4.894 -28.787 1.00 89.69 128 LEU A O 1
ATOM 1052 N N . ILE A 1 129 ? 26.380 7.078 -29.138 1.00 87.06 129 ILE A N 1
ATOM 1053 C CA . ILE A 1 129 ? 27.691 7.298 -29.791 1.00 87.06 129 ILE A CA 1
ATOM 1054 C C . ILE A 1 129 ? 28.902 7.062 -28.873 1.00 87.06 129 ILE A C 1
ATOM 1056 O O . ILE A 1 129 ? 30.035 7.069 -29.343 1.00 87.06 129 ILE A O 1
ATOM 1060 N N . LYS A 1 130 ? 28.693 6.940 -27.556 1.00 84.75 130 LYS A N 1
ATOM 1061 C CA . LYS A 1 130 ? 29.758 6.572 -26.610 1.00 84.75 130 LYS A CA 1
ATOM 1062 C C . LYS A 1 130 ? 29.968 5.064 -26.525 1.00 84.75 130 LYS A C 1
ATOM 1064 O O . LYS A 1 130 ? 30.950 4.640 -25.924 1.00 84.75 130 LYS A O 1
ATOM 1069 N N . LEU A 1 131 ? 29.035 4.281 -27.055 1.00 81.75 131 LEU A N 1
ATOM 1070 C CA . LEU A 1 131 ? 29.171 2.838 -27.158 1.00 81.75 131 LEU A CA 1
ATOM 1071 C C . LEU A 1 131 ? 30.045 2.509 -28.371 1.00 81.75 131 LEU A C 1
ATOM 1073 O O . LEU A 1 131 ? 29.992 3.198 -29.388 1.00 81.75 131 LEU A O 1
ATOM 1077 N N . SER A 1 132 ? 30.846 1.451 -28.263 1.00 76.00 132 SER A N 1
ATOM 1078 C CA . SER A 1 132 ? 31.762 1.021 -29.329 1.00 76.00 132 SER A CA 1
ATOM 1079 C C . SER A 1 132 ? 31.032 0.387 -30.519 1.00 76.00 132 SER A C 1
ATOM 1081 O O . SER A 1 132 ? 31.532 0.401 -31.641 1.00 76.00 132 SER A O 1
ATOM 1083 N N . HIS A 1 133 ? 29.854 -0.181 -30.273 1.00 83.88 133 HIS A N 1
ATOM 1084 C CA . HIS A 1 133 ? 29.023 -0.884 -31.244 1.00 83.88 133 HIS A CA 1
ATOM 1085 C C . HIS A 1 133 ? 27.537 -0.718 -30.870 1.00 83.88 133 HIS A C 1
ATOM 1087 O O . HIS A 1 133 ? 27.235 -0.310 -29.741 1.00 83.88 133 HIS A O 1
ATOM 1093 N N . PRO A 1 134 ? 26.592 -1.058 -31.770 1.00 86.25 134 PRO A N 1
ATOM 1094 C CA . PRO A 1 134 ? 25.175 -1.113 -31.428 1.00 86.25 134 PRO A CA 1
ATOM 1095 C C . PRO A 1 134 ? 24.931 -1.936 -30.152 1.00 86.25 134 PRO A C 1
ATOM 1097 O O . PRO A 1 134 ? 25.424 -3.067 -30.057 1.00 86.25 134 PRO A O 1
ATOM 1100 N N . PRO A 1 135 ? 24.208 -1.406 -29.150 1.00 85.88 135 PRO A N 1
ATOM 1101 C CA . PRO A 1 135 ? 24.014 -2.123 -27.899 1.00 85.88 135 PRO A CA 1
ATOM 1102 C C . PRO A 1 135 ? 23.094 -3.331 -28.083 1.00 85.88 135 PRO A C 1
ATOM 1104 O O . PRO A 1 135 ? 21.962 -3.195 -28.541 1.00 85.88 135 PRO A O 1
ATOM 1107 N N . LYS A 1 136 ? 23.541 -4.503 -27.617 1.00 84.00 136 LYS A N 1
ATOM 1108 C CA . LYS A 1 136 ? 22.672 -5.679 -27.426 1.00 84.00 136 LYS A CA 1
ATOM 1109 C C . LYS A 1 136 ? 21.625 -5.433 -26.330 1.00 84.00 136 LYS A C 1
ATOM 1111 O O . LYS A 1 136 ? 20.485 -5.865 -26.461 1.00 84.00 136 LYS A O 1
ATOM 1116 N N . HIS A 1 137 ? 22.041 -4.729 -25.278 1.00 90.44 137 HIS A N 1
ATOM 1117 C CA . HIS A 1 137 ? 21.216 -4.279 -24.156 1.00 90.44 137 HIS A CA 1
ATOM 1118 C C . HIS A 1 137 ? 21.305 -2.757 -24.102 1.00 90.44 137 HIS A C 1
ATOM 1120 O O . HIS A 1 137 ? 22.360 -2.209 -23.770 1.00 90.44 137 HIS A O 1
ATOM 1126 N N . PHE A 1 138 ? 20.250 -2.058 -24.518 1.00 92.25 138 PHE A N 1
ATOM 1127 C CA . PHE A 1 138 ? 20.296 -0.602 -24.660 1.00 92.25 138 PHE A CA 1
ATOM 1128 C C . PHE A 1 138 ? 20.410 0.113 -23.311 1.00 92.25 138 PHE A C 1
ATOM 1130 O O . PHE A 1 138 ? 20.881 1.241 -23.275 1.00 92.25 138 PHE A O 1
ATOM 1137 N N . GLU A 1 139 ? 20.064 -0.545 -22.206 1.00 91.88 139 GLU A N 1
ATOM 1138 C CA . GLU A 1 139 ? 20.203 -0.086 -20.820 1.00 91.88 139 GLU A CA 1
ATOM 1139 C C . GLU A 1 139 ? 21.604 0.434 -20.494 1.00 91.88 139 GLU A C 1
ATOM 1141 O O . GLU A 1 139 ? 21.769 1.317 -19.654 1.00 91.88 139 GLU A O 1
ATOM 1146 N N . GLN A 1 140 ? 22.617 -0.052 -21.218 1.00 89.56 140 GLN A N 1
ATOM 1147 C CA . GLN A 1 140 ? 23.993 0.439 -21.155 1.00 89.56 140 GLN A CA 1
ATOM 1148 C C . GLN A 1 140 ? 24.097 1.962 -21.341 1.00 89.56 140 GLN A C 1
ATOM 1150 O O . GLN A 1 140 ? 25.026 2.581 -20.820 1.00 89.56 140 GLN A O 1
ATOM 1155 N N . ILE A 1 141 ? 23.143 2.599 -22.033 1.00 89.81 141 ILE A N 1
ATOM 1156 C CA . ILE A 1 141 ? 23.106 4.059 -22.179 1.00 89.81 141 ILE A CA 1
ATOM 1157 C C . ILE A 1 141 ? 22.974 4.788 -20.833 1.00 89.81 141 ILE A C 1
ATOM 1159 O O . ILE A 1 141 ? 23.504 5.896 -20.708 1.00 89.81 141 ILE A O 1
ATOM 1163 N N . GLU A 1 142 ? 22.328 4.173 -19.833 1.00 90.19 142 GLU A N 1
ATOM 1164 C CA . GLU A 1 142 ? 22.237 4.694 -18.463 1.00 90.19 142 GLU A CA 1
ATOM 1165 C C . GLU A 1 142 ? 23.635 4.828 -17.850 1.00 90.19 142 GLU A C 1
ATOM 1167 O O . GLU A 1 142 ? 24.010 5.875 -17.323 1.00 90.19 142 GLU A O 1
ATOM 1172 N N . ILE A 1 143 ? 24.444 3.779 -18.003 1.00 86.25 143 ILE A N 1
ATOM 1173 C CA . ILE A 1 143 ? 25.803 3.713 -17.467 1.00 86.25 143 ILE A CA 1
ATOM 1174 C C . ILE A 1 143 ? 26.722 4.662 -18.252 1.00 86.25 143 ILE A C 1
ATOM 1176 O O . ILE A 1 143 ? 27.606 5.308 -17.686 1.00 86.25 143 ILE A O 1
ATOM 1180 N N . SER A 1 144 ? 26.516 4.800 -19.560 1.00 80.69 144 SER A N 1
ATOM 1181 C CA . SER A 1 144 ? 27.383 5.588 -20.445 1.00 80.69 144 SER A CA 1
ATOM 1182 C C . SER A 1 144 ? 27.218 7.106 -20.307 1.00 80.69 144 SER A C 1
ATOM 1184 O O . SER A 1 144 ? 28.147 7.866 -20.620 1.00 80.69 144 SER A O 1
ATOM 1186 N N . THR A 1 145 ? 26.058 7.597 -19.856 1.00 81.75 145 THR A N 1
ATOM 1187 C CA . THR A 1 145 ? 25.783 9.041 -19.790 1.00 81.75 145 THR A CA 1
ATOM 1188 C C . THR A 1 145 ? 24.955 9.442 -18.575 1.00 81.75 145 THR A C 1
ATOM 1190 O O . THR A 1 145 ? 23.830 8.999 -18.384 1.00 81.75 145 THR A O 1
ATOM 1193 N N . ARG A 1 146 ? 25.474 10.410 -17.805 1.00 80.62 146 ARG A N 1
ATOM 1194 C CA . ARG A 1 146 ? 24.729 11.050 -16.712 1.00 80.62 146 ARG A CA 1
ATOM 1195 C C . ARG A 1 146 ? 23.442 11.703 -17.222 1.00 80.62 146 ARG A C 1
ATOM 1197 O O . ARG A 1 146 ? 23.440 12.366 -18.258 1.00 80.62 146 ARG A O 1
ATOM 1204 N N . GLY A 1 147 ? 22.383 11.612 -16.423 1.00 79.62 147 GLY A N 1
ATOM 1205 C CA . GLY A 1 147 ? 21.086 12.222 -16.729 1.00 79.62 147 GLY A CA 1
ATOM 1206 C C . GLY A 1 147 ? 20.144 11.330 -17.539 1.00 79.62 147 GLY A C 1
ATOM 1207 O O . GLY A 1 147 ? 19.083 11.810 -17.936 1.00 79.62 147 GLY A O 1
ATOM 1208 N N . ILE A 1 148 ? 20.531 10.071 -17.758 1.00 86.38 148 ILE A N 1
ATOM 1209 C CA . ILE A 1 148 ? 19.643 8.948 -18.058 1.00 86.38 148 ILE A CA 1
ATOM 1210 C C . ILE A 1 148 ? 19.635 8.084 -16.795 1.00 86.38 148 ILE A C 1
ATOM 1212 O O . ILE A 1 148 ? 20.696 7.796 -16.247 1.00 86.38 148 ILE A O 1
ATOM 1216 N N . GLY A 1 149 ? 18.454 7.746 -16.289 1.00 87.56 149 GLY A N 1
ATOM 1217 C CA . GLY A 1 149 ? 18.300 6.898 -15.105 1.00 87.56 149 GLY A CA 1
ATOM 1218 C C . GLY A 1 149 ? 17.257 5.812 -15.332 1.00 87.56 149 GLY A C 1
ATOM 1219 O O . GLY A 1 149 ? 16.649 5.754 -16.397 1.00 87.56 149 GLY A O 1
ATOM 1220 N N . LYS A 1 150 ? 16.988 5.004 -14.306 1.00 87.75 150 LYS A N 1
ATOM 1221 C CA . LYS A 1 150 ? 15.989 3.925 -14.363 1.00 87.75 150 LYS A CA 1
ATOM 1222 C C . LYS A 1 150 ? 14.610 4.340 -14.887 1.00 87.75 150 LYS A C 1
ATOM 1224 O O . LYS A 1 150 ? 14.002 3.595 -15.640 1.00 87.75 150 LYS A O 1
ATOM 1229 N N . ASP A 1 151 ? 14.156 5.540 -14.531 1.00 88.06 151 ASP A N 1
ATOM 1230 C CA . ASP A 1 151 ? 12.899 6.137 -15.007 1.00 88.06 151 ASP A CA 1
ATOM 1231 C C . ASP A 1 151 ? 12.926 6.322 -16.535 1.00 88.06 151 ASP A C 1
ATOM 1233 O O . ASP A 1 151 ? 12.061 5.846 -17.256 1.00 88.06 151 ASP A O 1
ATOM 1237 N N . SER A 1 152 ? 14.033 6.874 -17.043 1.00 90.25 152 SER A N 1
ATOM 1238 C CA . SER A 1 152 ? 14.300 7.037 -18.474 1.00 90.25 152 SER A CA 1
ATOM 1239 C C . SER A 1 152 ? 14.345 5.706 -19.222 1.00 90.25 152 SER A C 1
ATOM 1241 O O . SER A 1 152 ? 13.796 5.601 -20.313 1.00 90.25 152 SER A O 1
ATOM 1243 N N . ILE A 1 153 ? 15.005 4.692 -18.654 1.00 93.25 153 ILE A N 1
ATOM 1244 C CA . ILE A 1 153 ? 15.056 3.348 -19.245 1.00 93.25 153 ILE A CA 1
ATOM 1245 C C . ILE A 1 153 ? 13.656 2.726 -19.275 1.00 93.25 153 ILE A C 1
ATOM 1247 O O . ILE A 1 153 ? 13.256 2.187 -20.306 1.00 93.25 153 ILE A O 1
ATOM 1251 N N . SER A 1 154 ? 12.887 2.867 -18.194 1.00 93.56 154 SER A N 1
ATOM 1252 C CA . SER A 1 154 ? 11.500 2.405 -18.112 1.00 93.56 154 SER A CA 1
ATOM 1253 C C . SER A 1 154 ? 10.617 3.062 -19.176 1.00 93.56 154 SER A C 1
ATOM 1255 O O . SER A 1 154 ? 9.930 2.354 -19.906 1.00 93.56 154 SER A O 1
ATOM 1257 N N . ASP A 1 155 ? 10.683 4.389 -19.324 1.00 92.19 155 ASP A N 1
ATOM 1258 C CA . ASP A 1 155 ? 9.907 5.144 -20.318 1.00 92.19 155 ASP A CA 1
ATOM 1259 C C . ASP A 1 155 ? 10.257 4.747 -21.754 1.00 92.19 155 ASP A C 1
ATOM 1261 O O . ASP A 1 155 ? 9.370 4.512 -22.578 1.00 92.19 155 ASP A O 1
ATOM 1265 N N . ILE A 1 156 ? 11.554 4.640 -22.066 1.00 94.19 156 ILE A N 1
ATOM 1266 C CA . ILE A 1 156 ? 12.032 4.188 -23.380 1.00 94.19 156 ILE A CA 1
ATOM 1267 C C . ILE A 1 156 ? 11.459 2.804 -23.691 1.00 94.19 156 ILE A C 1
ATOM 1269 O O . ILE A 1 156 ? 10.915 2.578 -24.772 1.00 94.19 156 ILE A O 1
ATOM 1273 N N . THR A 1 157 ? 11.538 1.894 -22.722 1.00 95.50 157 THR A N 1
ATOM 1274 C CA . THR A 1 157 ? 11.009 0.533 -22.853 1.00 95.50 157 THR A CA 1
ATOM 1275 C C . THR A 1 157 ? 9.515 0.556 -23.103 1.00 95.50 157 THR A C 1
ATOM 1277 O O . THR A 1 157 ? 9.057 -0.008 -24.093 1.00 95.50 157 THR A O 1
ATOM 1280 N N . ALA A 1 158 ? 8.766 1.248 -22.244 1.00 94.94 158 ALA A N 1
ATOM 1281 C CA . ALA A 1 158 ? 7.317 1.332 -22.298 1.00 94.94 158 ALA A CA 1
ATOM 1282 C C . ALA A 1 158 ? 6.824 1.886 -23.642 1.00 94.94 158 ALA A C 1
ATOM 1284 O O . ALA A 1 158 ? 5.870 1.345 -24.190 1.00 94.94 158 ALA A O 1
ATOM 1285 N N . ASN A 1 159 ? 7.495 2.896 -24.213 1.00 94.25 159 ASN A N 1
ATOM 1286 C CA . ASN A 1 159 ? 7.186 3.403 -25.555 1.00 94.25 159 ASN A CA 1
ATOM 1287 C C . ASN A 1 159 ? 7.456 2.352 -26.646 1.00 94.25 159 ASN A C 1
ATOM 1289 O O . ASN A 1 159 ? 6.619 2.140 -27.520 1.00 94.25 159 ASN A O 1
ATOM 1293 N N . LEU A 1 160 ? 8.598 1.656 -26.596 1.00 95.38 160 LEU A N 1
ATOM 1294 C CA . LEU A 1 160 ? 8.963 0.654 -27.608 1.00 95.38 160 LEU A CA 1
ATOM 1295 C C . LEU A 1 160 ? 8.044 -0.576 -27.598 1.00 95.38 160 LEU A C 1
ATOM 1297 O O . LEU A 1 160 ? 7.826 -1.177 -28.652 1.00 95.38 160 LEU A O 1
ATOM 1301 N N . ILE A 1 161 ? 7.491 -0.940 -26.438 1.00 96.38 161 ILE A N 1
ATOM 1302 C CA . ILE A 1 161 ? 6.575 -2.083 -26.283 1.00 96.38 161 ILE A CA 1
ATOM 1303 C C . ILE A 1 161 ? 5.106 -1.676 -26.090 1.00 96.38 161 ILE A C 1
ATOM 1305 O O . ILE A 1 161 ? 4.281 -2.493 -25.673 1.00 96.38 161 ILE A O 1
ATOM 1309 N N . LYS A 1 162 ? 4.758 -0.409 -26.353 1.00 96.25 162 LYS A N 1
ATOM 1310 C CA . LYS A 1 162 ? 3.439 0.147 -26.011 1.00 96.25 162 LYS A CA 1
ATOM 1311 C C . LYS A 1 162 ? 2.302 -0.596 -26.710 1.00 96.25 162 LYS A C 1
ATOM 1313 O O . LYS A 1 162 ? 1.279 -0.884 -26.091 1.00 96.25 162 LYS A O 1
ATOM 1318 N N . ARG A 1 163 ? 2.496 -0.986 -27.972 1.00 96.88 163 ARG A N 1
ATOM 1319 C CA . ARG A 1 163 ? 1.545 -1.800 -28.742 1.00 96.88 163 ARG A CA 1
ATOM 1320 C C . ARG A 1 163 ? 1.277 -3.147 -28.085 1.00 96.88 163 ARG A C 1
ATOM 1322 O O . ARG A 1 163 ? 0.131 -3.589 -28.026 1.00 96.88 163 ARG A O 1
ATOM 1329 N N . GLU A 1 164 ? 2.320 -3.802 -27.605 1.00 97.75 164 GLU A N 1
ATOM 1330 C CA . GLU A 1 164 ? 2.236 -5.101 -26.956 1.00 97.75 164 GLU A CA 1
ATOM 1331 C C . GLU A 1 164 ? 1.578 -4.975 -25.571 1.00 97.75 164 GLU A C 1
ATOM 1333 O O . GLU A 1 164 ? 0.722 -5.792 -25.237 1.00 97.75 164 GLU A O 1
ATOM 1338 N N . LEU A 1 165 ? 1.845 -3.894 -24.823 1.00 97.88 165 LEU A N 1
ATOM 1339 C CA . LEU A 1 165 ? 1.122 -3.560 -23.583 1.00 97.88 165 LEU A CA 1
ATOM 1340 C C . LEU A 1 165 ? -0.373 -3.293 -23.828 1.00 97.88 165 LEU A C 1
ATOM 1342 O O . LEU A 1 165 ? -1.214 -3.742 -23.050 1.00 97.88 165 LEU A O 1
ATOM 1346 N N . ILE A 1 166 ? -0.735 -2.617 -24.924 1.00 97.62 166 ILE A N 1
ATOM 1347 C CA . ILE A 1 166 ? -2.136 -2.415 -25.336 1.00 97.62 166 ILE A CA 1
ATOM 1348 C C . ILE A 1 166 ? -2.812 -3.760 -25.617 1.00 97.62 166 ILE A C 1
ATOM 1350 O O . ILE A 1 166 ? -3.920 -4.012 -25.142 1.00 97.62 166 ILE A O 1
ATOM 1354 N N . GLN A 1 167 ? -2.153 -4.642 -26.374 1.00 97.25 167 GLN A N 1
ATOM 1355 C CA . GLN A 1 167 ? -2.679 -5.976 -26.676 1.00 97.25 167 GLN A CA 1
ATOM 1356 C C . GLN A 1 167 ? -2.835 -6.821 -25.413 1.00 97.25 167 GLN A C 1
ATOM 1358 O O . GLN A 1 167 ? -3.870 -7.460 -25.236 1.00 97.25 167 GLN A O 1
ATOM 1363 N N . TYR A 1 168 ? -1.842 -6.777 -24.526 1.00 97.69 168 TYR A N 1
ATOM 1364 C CA . TYR A 1 168 ? -1.872 -7.455 -23.238 1.00 97.69 168 TYR A CA 1
ATOM 1365 C C . TYR A 1 168 ? -3.030 -6.951 -22.373 1.00 97.69 168 TYR A C 1
ATOM 1367 O O . TYR A 1 168 ? -3.850 -7.741 -21.919 1.00 97.69 168 TYR A O 1
ATOM 1375 N N . THR A 1 169 ? -3.182 -5.632 -22.244 1.00 97.38 169 THR A N 1
ATOM 1376 C CA . THR A 1 169 ? -4.275 -5.003 -21.487 1.00 97.38 169 THR A CA 1
ATOM 1377 C C . THR A 1 169 ? -5.645 -5.428 -22.008 1.00 97.38 169 THR A C 1
ATOM 1379 O O . THR A 1 169 ? -6.515 -5.803 -21.224 1.00 97.38 169 THR A O 1
ATOM 1382 N N . ARG A 1 170 ? -5.841 -5.420 -23.332 1.00 96.50 170 ARG A N 1
ATOM 1383 C CA . ARG A 1 170 ? -7.096 -5.872 -23.952 1.00 96.50 170 ARG A CA 1
ATOM 1384 C C . ARG A 1 170 ? -7.334 -7.361 -23.752 1.00 96.50 170 ARG A C 1
ATOM 1386 O O . ARG A 1 170 ? -8.473 -7.765 -23.552 1.00 96.50 170 ARG A O 1
ATOM 1393 N N . TYR A 1 171 ? -6.285 -8.180 -23.793 1.00 95.75 171 TYR A N 1
ATOM 1394 C CA . TYR A 1 171 ? -6.409 -9.601 -23.492 1.00 95.75 171 TYR A CA 1
ATOM 1395 C C . TYR A 1 171 ? -6.857 -9.815 -22.043 1.00 95.75 171 TYR A C 1
ATOM 1397 O O . TYR A 1 171 ? -7.841 -10.513 -21.817 1.00 95.75 171 TYR A O 1
ATOM 1405 N N . VAL A 1 172 ? -6.207 -9.157 -21.079 1.00 95.38 172 VAL A N 1
ATOM 1406 C CA . VAL A 1 172 ? -6.589 -9.226 -19.663 1.00 95.38 172 VAL A CA 1
ATOM 1407 C C . VAL A 1 172 ? -8.044 -8.788 -19.477 1.00 95.38 172 VAL A C 1
ATOM 1409 O O . VAL A 1 172 ? -8.840 -9.547 -18.929 1.00 95.38 172 VAL A O 1
ATOM 1412 N N . CYS A 1 173 ? -8.435 -7.627 -20.010 1.00 95.19 173 CYS A N 1
ATOM 1413 C CA . CYS A 1 173 ? -9.809 -7.133 -19.888 1.00 95.19 173 CYS A CA 1
ATOM 1414 C C . CYS A 1 173 ? -10.823 -8.104 -20.514 1.00 95.19 173 CYS A C 1
ATOM 1416 O O . CYS A 1 173 ? -11.768 -8.519 -19.851 1.00 95.19 173 CYS A O 1
ATOM 1418 N N . ASN A 1 174 ? -10.605 -8.524 -21.762 1.00 94.62 174 ASN A N 1
ATOM 1419 C CA . ASN A 1 174 ? -11.631 -9.217 -22.545 1.00 94.62 174 ASN A CA 1
ATOM 1420 C C . ASN A 1 174 ? -11.670 -10.730 -22.312 1.00 94.62 174 ASN A C 1
ATOM 1422 O O . ASN A 1 174 ? -12.701 -11.361 -22.548 1.00 94.62 174 ASN A O 1
ATOM 1426 N N . ARG A 1 175 ? -10.538 -11.344 -21.948 1.00 93.25 175 ARG A N 1
ATOM 1427 C CA . ARG A 1 175 ? -10.411 -12.804 -21.801 1.00 93.25 175 ARG A CA 1
ATOM 1428 C C . ARG A 1 175 ? -10.312 -13.252 -20.357 1.00 93.25 175 ARG A C 1
ATOM 1430 O O . ARG A 1 175 ? -10.851 -14.308 -20.054 1.00 93.25 175 ARG A O 1
ATOM 1437 N N . ILE A 1 176 ? -9.660 -12.473 -19.497 1.00 93.38 176 ILE A N 1
ATOM 1438 C CA . ILE A 1 176 ? -9.474 -12.849 -18.092 1.00 93.38 176 ILE A CA 1
ATOM 1439 C C . ILE A 1 176 ? -10.587 -12.251 -17.230 1.00 93.38 176 ILE A C 1
ATOM 1441 O O . ILE A 1 176 ? -11.241 -12.977 -16.489 1.00 93.38 176 ILE A O 1
ATOM 1445 N N . LEU A 1 177 ? -10.846 -10.948 -17.366 1.00 92.56 177 LEU A N 1
ATOM 1446 C CA . LEU A 1 177 ? -11.849 -10.236 -16.564 1.00 92.56 177 LEU A CA 1
ATOM 1447 C C . LEU A 1 177 ? -13.259 -10.263 -17.176 1.00 92.56 177 LEU A C 1
ATOM 1449 O O . LEU A 1 177 ? -14.226 -9.892 -16.518 1.00 92.56 177 LEU A O 1
ATOM 1453 N N . GLY A 1 178 ? -13.397 -10.700 -18.432 1.00 92.38 178 GLY A N 1
ATOM 1454 C CA . GLY A 1 178 ? -14.693 -10.791 -19.115 1.00 92.38 178 GLY A CA 1
ATOM 1455 C C . GLY A 1 178 ? -15.343 -9.435 -19.428 1.00 92.38 178 GLY A C 1
ATOM 1456 O O . GLY A 1 178 ? -16.555 -9.367 -19.621 1.00 92.38 178 GLY A O 1
ATOM 1457 N N . ILE A 1 179 ? -14.557 -8.358 -19.486 1.00 93.06 179 ILE A N 1
ATOM 1458 C CA . ILE A 1 179 ? -15.009 -7.003 -19.812 1.00 93.06 179 ILE A CA 1
ATOM 1459 C C . ILE A 1 179 ? -15.124 -6.881 -21.329 1.00 93.06 179 ILE A C 1
ATOM 1461 O O . ILE A 1 179 ? -14.164 -7.118 -22.058 1.00 93.06 179 ILE A O 1
ATOM 1465 N N . SER A 1 180 ? -16.302 -6.518 -21.827 1.00 90.88 180 SER A N 1
ATOM 1466 C CA . SER A 1 180 ? -16.506 -6.352 -23.264 1.00 90.88 180 SER A CA 1
ATOM 1467 C C . SER A 1 180 ? -15.957 -5.010 -23.768 1.00 90.88 180 SER A C 1
ATOM 1469 O O . SER A 1 180 ? -15.886 -4.039 -23.010 1.00 90.88 180 SER A O 1
ATOM 1471 N N . ASP A 1 181 ? -15.611 -4.922 -25.058 1.00 90.75 181 ASP A N 1
ATOM 1472 C CA . ASP A 1 181 ? -15.121 -3.672 -25.665 1.00 90.75 181 ASP A CA 1
ATOM 1473 C C . ASP A 1 181 ? -16.158 -2.527 -25.532 1.00 90.75 181 ASP A C 1
ATOM 1475 O O . ASP A 1 181 ? -15.768 -1.368 -25.411 1.00 90.75 181 ASP A O 1
ATOM 1479 N N . GLU A 1 182 ? -17.467 -2.824 -25.468 1.00 88.00 182 GLU A N 1
ATOM 1480 C CA . GLU A 1 182 ? -18.529 -1.823 -25.243 1.00 88.00 182 GLU A CA 1
ATOM 1481 C C . GLU A 1 182 ? -18.487 -1.198 -23.840 1.00 88.00 182 GLU A C 1
ATOM 1483 O O . GLU A 1 182 ? -19.021 -0.107 -23.633 1.00 88.00 182 GLU A O 1
ATOM 1488 N N . SER A 1 183 ? -17.861 -1.886 -22.883 1.00 87.38 183 SER A N 1
ATOM 1489 C CA . SER A 1 183 ? -17.676 -1.416 -21.504 1.00 87.38 183 SER A CA 1
ATOM 1490 C C . SER A 1 183 ? -16.365 -0.640 -21.325 1.00 87.38 183 SER A C 1
ATOM 1492 O O . SER A 1 183 ? -16.148 -0.008 -20.290 1.00 87.38 183 SER A O 1
ATOM 1494 N N . LEU A 1 184 ? -15.494 -0.665 -22.336 1.00 91.94 184 LEU A N 1
ATOM 1495 C CA . LEU A 1 184 ? -14.241 0.078 -22.392 1.00 91.94 184 LEU A CA 1
ATOM 1496 C C . LEU A 1 184 ? -14.424 1.409 -23.131 1.00 91.94 184 LEU A C 1
ATOM 1498 O O . LEU A 1 184 ? -15.416 1.657 -23.816 1.00 91.94 184 LEU A O 1
ATOM 1502 N N . THR A 1 185 ? -13.445 2.306 -23.002 1.00 91.81 185 THR A N 1
ATOM 1503 C CA . THR A 1 185 ? -13.484 3.601 -23.692 1.00 91.81 185 THR A CA 1
ATOM 1504 C C . THR A 1 185 ? -12.599 3.584 -24.928 1.00 91.81 185 THR A C 1
ATOM 1506 O O . THR A 1 185 ? -11.467 3.109 -24.892 1.00 91.81 185 THR A O 1
ATOM 1509 N N . TRP A 1 186 ? -13.110 4.160 -26.016 1.00 92.62 186 TRP A N 1
ATOM 1510 C CA . TRP A 1 186 ? -12.337 4.447 -27.218 1.00 92.62 186 TRP A CA 1
ATOM 1511 C C . TRP A 1 186 ? -11.361 5.605 -26.974 1.00 92.62 186 TRP A C 1
ATOM 1513 O O . TRP A 1 186 ? -11.776 6.761 -26.847 1.00 92.62 186 TRP A O 1
ATOM 1523 N N . CYS A 1 187 ? -10.069 5.293 -26.908 1.00 91.19 187 CYS A N 1
ATOM 1524 C CA . CYS A 1 187 ? -9.002 6.231 -26.566 1.00 91.19 187 CYS A CA 1
ATOM 1525 C C . CYS A 1 187 ? -7.932 6.244 -27.662 1.00 91.19 187 CYS A C 1
ATOM 1527 O O . CYS A 1 187 ? -7.488 5.184 -28.095 1.00 91.19 187 CYS A O 1
ATOM 1529 N N . VAL A 1 188 ? -7.485 7.435 -28.079 1.00 92.06 188 VAL A N 1
ATOM 1530 C CA . VAL A 1 188 ? -6.305 7.591 -28.947 1.00 92.06 188 VAL A CA 1
ATOM 1531 C C . VAL A 1 188 ? -5.054 7.481 -28.083 1.00 92.06 188 VAL A C 1
ATOM 1533 O O . VAL A 1 188 ? -4.875 8.280 -27.165 1.00 92.06 188 VAL A O 1
ATOM 1536 N N . ILE A 1 189 ? -4.188 6.520 -28.394 1.00 92.81 189 ILE A N 1
ATOM 1537 C CA . ILE A 1 189 ? -2.884 6.364 -27.756 1.00 92.81 189 ILE A CA 1
ATOM 1538 C C . ILE A 1 189 ? -1.816 6.937 -28.674 1.00 92.81 189 ILE A C 1
ATOM 1540 O O . ILE A 1 189 ? -1.656 6.489 -29.812 1.00 92.81 189 ILE A O 1
ATOM 1544 N N . LYS A 1 190 ? -1.086 7.924 -28.152 1.00 90.94 190 LYS A N 1
ATOM 1545 C CA . LYS A 1 190 ? 0.061 8.509 -28.841 1.00 90.94 190 LYS A CA 1
ATOM 1546 C C . LYS A 1 190 ? 1.288 7.618 -28.733 1.00 90.94 190 LYS A C 1
ATOM 1548 O O . LYS A 1 190 ? 1.466 6.969 -27.694 1.00 90.94 190 LYS A O 1
ATOM 1553 N N . ASN A 1 191 ? 2.129 7.640 -29.765 1.00 91.19 191 ASN A N 1
ATOM 1554 C CA . ASN A 1 191 ? 3.351 6.835 -29.856 1.00 91.19 191 ASN A CA 1
ATOM 1555 C C . ASN A 1 191 ? 3.081 5.357 -29.516 1.00 91.19 191 ASN A C 1
ATOM 1557 O O . ASN A 1 191 ? 3.797 4.742 -28.729 1.00 91.19 191 ASN A O 1
ATOM 1561 N N . CYS A 1 192 ? 1.984 4.799 -30.036 1.00 93.06 192 CYS A N 1
ATOM 1562 C CA . CYS A 1 192 ? 1.560 3.442 -29.697 1.00 93.06 192 CYS A CA 1
ATOM 1563 C C . CYS A 1 192 ? 2.436 2.367 -30.352 1.00 93.06 192 CYS A C 1
ATOM 1565 O O . CYS A 1 192 ? 2.545 1.272 -29.811 1.00 93.06 192 CYS A O 1
ATOM 1567 N N . ASP A 1 193 ? 3.059 2.667 -31.492 1.00 94.69 193 ASP A N 1
ATOM 1568 C CA . ASP A 1 193 ? 4.026 1.798 -32.163 1.00 94.69 193 ASP A CA 1
ATOM 1569 C C . ASP A 1 193 ? 5.036 2.639 -32.957 1.00 94.69 193 ASP A C 1
ATOM 1571 O O . ASP A 1 193 ? 4.826 3.837 -33.164 1.00 94.69 193 ASP A O 1
ATOM 1575 N N . PHE A 1 194 ? 6.117 2.014 -33.420 1.00 93.75 194 PHE A N 1
ATOM 1576 C CA . PHE A 1 194 ? 7.111 2.657 -34.279 1.00 93.75 194 PHE A CA 1
ATOM 1577 C C . PHE A 1 194 ? 7.111 2.032 -35.676 1.00 93.75 194 PHE A C 1
ATOM 1579 O O . PHE A 1 194 ? 7.296 0.822 -35.830 1.00 93.75 194 PHE A O 1
ATOM 1586 N N . ASP A 1 195 ? 6.926 2.861 -36.703 1.00 92.88 195 ASP A N 1
ATOM 1587 C CA . ASP A 1 195 ? 6.997 2.437 -38.096 1.00 92.88 195 ASP A CA 1
ATOM 1588 C C . ASP A 1 195 ? 8.454 2.372 -38.563 1.00 92.88 195 ASP A C 1
ATOM 1590 O O . ASP A 1 195 ? 9.081 3.395 -38.832 1.00 92.88 195 ASP A O 1
ATOM 1594 N N . PHE A 1 196 ? 8.997 1.166 -38.722 1.00 87.94 196 PHE A N 1
ATOM 1595 C CA . PHE A 1 196 ? 10.358 0.968 -39.228 1.00 87.94 196 PHE A CA 1
ATOM 1596 C C . PHE A 1 196 ? 10.519 1.251 -40.731 1.00 87.94 196 PHE A C 1
ATOM 1598 O O . PHE A 1 196 ? 11.651 1.311 -41.205 1.00 87.94 196 PHE A O 1
ATOM 1605 N N . GLN A 1 197 ? 9.429 1.406 -41.492 1.00 88.31 197 GLN A N 1
ATOM 1606 C CA . GLN A 1 197 ? 9.489 1.762 -42.914 1.00 88.31 197 GLN A CA 1
ATOM 1607 C C . GLN A 1 197 ? 9.618 3.276 -43.100 1.00 88.31 197 GLN A C 1
ATOM 1609 O O . GLN A 1 197 ? 10.434 3.732 -43.900 1.00 88.31 197 GLN A O 1
ATOM 1614 N N . ASN A 1 198 ? 8.829 4.048 -42.348 1.00 88.38 198 ASN A N 1
ATOM 1615 C CA . ASN A 1 198 ? 8.794 5.513 -42.444 1.00 88.38 198 ASN A CA 1
ATOM 1616 C C . ASN A 1 198 ? 9.637 6.221 -41.364 1.00 88.38 198 ASN A C 1
ATOM 1618 O O . ASN A 1 198 ? 9.940 7.411 -41.489 1.00 88.38 198 ASN A O 1
ATOM 1622 N N . TYR A 1 199 ? 10.081 5.475 -40.348 1.00 87.56 199 TYR A N 1
ATOM 1623 C CA . TYR A 1 199 ? 10.831 5.942 -39.179 1.00 87.56 199 TYR A CA 1
ATOM 1624 C C . TYR A 1 199 ? 10.083 7.002 -38.373 1.00 87.56 199 TYR A C 1
ATOM 1626 O O . TYR A 1 199 ? 10.630 8.061 -38.052 1.00 87.56 199 TYR A O 1
ATOM 1634 N N . GLU A 1 200 ? 8.816 6.717 -38.082 1.00 91.75 200 GLU A N 1
ATOM 1635 C CA . GLU A 1 200 ? 7.888 7.633 -37.420 1.00 91.75 200 GLU A CA 1
ATOM 1636 C C . GLU A 1 200 ? 7.063 6.903 -36.358 1.00 91.75 200 GLU A C 1
ATOM 1638 O O . GLU A 1 200 ? 6.765 5.712 -36.471 1.00 91.75 200 GLU A O 1
ATOM 1643 N N . TRP A 1 201 ? 6.705 7.631 -35.302 1.00 94.06 201 TRP A N 1
ATOM 1644 C CA . TRP A 1 201 ? 5.804 7.136 -34.269 1.00 94.06 201 TRP A CA 1
ATOM 1645 C C . TRP A 1 201 ? 4.364 7.130 -34.780 1.00 94.06 201 TRP A C 1
ATOM 1647 O O . TRP A 1 201 ? 3.909 8.088 -35.404 1.00 94.06 201 TRP A O 1
ATOM 1657 N N . ILE A 1 202 ? 3.648 6.043 -34.503 1.00 94.62 202 ILE A N 1
ATOM 1658 C CA . ILE A 1 202 ? 2.263 5.847 -34.923 1.00 94.62 202 ILE A CA 1
ATOM 1659 C C . ILE A 1 202 ? 1.329 6.154 -33.753 1.00 94.62 202 ILE A C 1
ATOM 1661 O O . ILE A 1 202 ? 1.474 5.592 -32.665 1.00 94.62 202 ILE A O 1
ATOM 1665 N N . ASP A 1 203 ? 0.304 6.959 -34.015 1.00 94.88 203 ASP A N 1
ATOM 1666 C CA . ASP A 1 203 ? -0.835 7.147 -33.121 1.00 94.88 203 ASP A CA 1
ATOM 1667 C C . ASP A 1 203 ? -1.993 6.252 -33.580 1.00 94.88 203 ASP A C 1
ATOM 1669 O O . ASP A 1 203 ? -2.339 6.215 -34.764 1.00 94.88 203 ASP A O 1
ATOM 1673 N N . GLN A 1 204 ? -2.626 5.537 -32.652 1.00 95.44 204 GLN A N 1
ATOM 1674 C CA . GLN A 1 204 ? -3.768 4.677 -32.968 1.00 95.44 204 GLN A CA 1
ATOM 1675 C C . GLN A 1 204 ? -4.761 4.643 -31.809 1.00 95.44 204 GLN A C 1
ATOM 1677 O O . GLN A 1 204 ? -4.401 4.818 -30.646 1.00 95.44 204 GLN A O 1
ATOM 1682 N N . ALA A 1 205 ? -6.034 4.430 -32.134 1.00 94.19 205 ALA A N 1
ATOM 1683 C CA . ALA A 1 205 ? -7.099 4.340 -31.153 1.00 94.19 205 ALA A CA 1
ATOM 1684 C C . ALA A 1 205 ? -7.501 2.894 -30.836 1.00 94.19 205 ALA A C 1
ATOM 1686 O O . ALA A 1 205 ? -7.521 2.030 -31.717 1.00 94.19 205 ALA A O 1
ATOM 1687 N N . PHE A 1 206 ? -7.825 2.656 -29.565 1.00 95.25 206 PHE A N 1
ATOM 1688 C CA . PHE A 1 206 ? -8.167 1.347 -29.016 1.00 95.25 206 PHE A CA 1
ATOM 1689 C C . PHE A 1 206 ? -9.269 1.466 -27.960 1.00 95.25 206 PHE A C 1
ATOM 1691 O O . PHE A 1 206 ? -9.414 2.506 -27.318 1.00 95.25 206 PHE A O 1
ATOM 1698 N N . TYR A 1 207 ? -10.007 0.376 -27.747 1.00 95.25 207 TYR A N 1
ATOM 1699 C CA . TYR A 1 207 ? -10.859 0.207 -26.572 1.00 95.25 207 TYR A CA 1
ATOM 1700 C C . TYR A 1 207 ? -9.990 -0.193 -25.379 1.00 95.25 207 TYR A C 1
ATOM 1702 O O . TYR A 1 207 ? -9.355 -1.248 -25.407 1.00 95.25 207 TYR A O 1
ATOM 1710 N N . LEU A 1 208 ? -9.916 0.679 -24.374 1.00 96.12 208 LEU A N 1
ATOM 1711 C CA . LEU A 1 208 ? -9.055 0.520 -23.203 1.00 96.12 208 LEU A CA 1
ATOM 1712 C C . LEU A 1 208 ? -9.784 0.893 -21.905 1.00 96.12 208 LEU A C 1
ATOM 1714 O O . LEU A 1 208 ? -10.719 1.707 -21.931 1.00 96.12 208 LEU A O 1
ATOM 1718 N N . PRO A 1 209 ? -9.357 0.323 -20.764 1.00 94.38 209 PRO A N 1
ATOM 1719 C CA . PRO A 1 209 ? -9.823 0.771 -19.463 1.00 94.38 209 PRO A CA 1
ATOM 1720 C C . PRO A 1 209 ? -9.348 2.204 -19.205 1.00 94.38 209 PRO A C 1
ATOM 1722 O O . PRO A 1 209 ? -8.277 2.618 -19.650 1.00 94.38 209 PRO A O 1
ATOM 1725 N N . ILE A 1 210 ? -10.163 2.968 -18.486 1.00 91.12 210 ILE A N 1
ATOM 1726 C CA . ILE A 1 210 ? -9.867 4.341 -18.079 1.00 91.12 210 ILE A CA 1
ATOM 1727 C C . ILE A 1 210 ? -9.563 4.428 -16.592 1.00 91.12 210 ILE A C 1
ATOM 1729 O O . ILE A 1 210 ? -10.116 3.697 -15.770 1.00 91.12 210 ILE A O 1
ATOM 1733 N N . ASN A 1 211 ? -8.718 5.382 -16.253 1.00 86.75 211 ASN A N 1
ATOM 1734 C CA . ASN A 1 211 ? -8.426 5.761 -14.894 1.00 86.75 211 ASN A CA 1
ATOM 1735 C C . ASN A 1 211 ? -9.567 6.659 -14.362 1.00 86.75 211 ASN A C 1
ATOM 1737 O O . ASN A 1 211 ? -9.753 7.765 -14.883 1.00 86.75 211 ASN A O 1
ATOM 1741 N N . PRO A 1 212 ? -10.337 6.223 -13.344 1.00 81.00 212 PRO A N 1
ATOM 1742 C CA . PRO A 1 212 ? -11.454 6.995 -12.805 1.00 81.00 212 PRO A CA 1
ATOM 1743 C C . PRO A 1 212 ? -10.995 8.187 -11.950 1.00 81.00 212 PRO A C 1
ATOM 1745 O O . PRO A 1 212 ? -11.812 9.049 -11.626 1.00 81.00 212 PRO A O 1
ATOM 1748 N N . CYS A 1 213 ? -9.708 8.266 -11.587 1.00 73.44 213 CYS A N 1
ATOM 1749 C CA . CYS A 1 213 ? -9.168 9.324 -10.735 1.00 73.44 213 CYS A CA 1
ATOM 1750 C C . CYS A 1 213 ? -8.967 10.663 -11.466 1.00 73.44 213 CYS A C 1
ATOM 1752 O O . CYS A 1 213 ? -8.823 11.704 -10.821 1.00 73.44 213 CYS A O 1
ATOM 1754 N N . TYR A 1 214 ? -8.995 10.673 -12.802 1.00 68.38 214 TYR A N 1
ATOM 1755 C CA . TYR A 1 214 ? -8.751 11.868 -13.608 1.00 68.38 214 TYR A CA 1
ATOM 1756 C C . TYR A 1 214 ? -10.030 12.405 -14.260 1.00 68.38 214 TYR A C 1
ATOM 1758 O O . TYR A 1 214 ? -10.847 11.668 -14.807 1.00 68.38 214 TYR A O 1
ATOM 1766 N N . ARG A 1 215 ? -10.186 13.741 -14.263 1.00 59.12 215 ARG A N 1
ATOM 1767 C CA . ARG A 1 215 ? -11.284 14.420 -14.988 1.00 59.12 215 ARG A CA 1
ATOM 1768 C C . ARG A 1 215 ? -11.205 14.213 -16.501 1.00 59.12 215 ARG A C 1
ATOM 1770 O O . ARG A 1 215 ? -12.232 14.230 -17.174 1.00 59.12 215 ARG A O 1
ATOM 1777 N N . ILE A 1 216 ? -9.990 14.089 -17.029 1.00 69.75 216 ILE A N 1
ATOM 1778 C CA . ILE A 1 216 ? -9.738 13.719 -18.421 1.00 69.75 216 ILE A CA 1
ATOM 1779 C C . ILE A 1 216 ? -9.621 12.200 -18.434 1.00 69.75 216 ILE A C 1
ATOM 1781 O O . ILE A 1 216 ? -8.877 11.651 -17.628 1.00 69.75 216 ILE A O 1
ATOM 1785 N N . ARG A 1 217 ? -10.363 11.535 -19.327 1.00 70.19 217 ARG A N 1
ATOM 1786 C CA . ARG A 1 217 ? -10.329 10.075 -19.470 1.00 70.19 217 ARG A CA 1
ATOM 1787 C C . ARG A 1 217 ? -8.924 9.635 -19.884 1.00 70.19 217 ARG A C 1
ATOM 1789 O O . ARG A 1 217 ? -8.595 9.658 -21.066 1.00 70.19 217 ARG A O 1
ATOM 1796 N N . GLN A 1 218 ? -8.107 9.281 -18.903 1.00 83.50 218 GLN A N 1
ATOM 1797 C CA . GLN A 1 218 ? -6.761 8.772 -19.111 1.00 83.50 218 GLN A CA 1
ATOM 1798 C C . GLN A 1 218 ? -6.832 7.248 -19.243 1.00 83.50 218 GLN A C 1
ATOM 1800 O O . GLN A 1 218 ? -7.406 6.609 -18.362 1.00 83.50 218 GLN A O 1
ATOM 1805 N N . PRO A 1 219 ? -6.323 6.652 -20.330 1.00 92.25 219 PRO A N 1
ATOM 1806 C CA . PRO A 1 219 ? -6.290 5.203 -20.471 1.00 92.25 219 PRO A CA 1
ATOM 1807 C C . PRO A 1 219 ? -5.302 4.573 -19.482 1.00 92.25 219 PRO A C 1
ATOM 1809 O O . PRO A 1 219 ? -4.320 5.203 -19.094 1.00 92.25 219 PRO A O 1
ATOM 1812 N N . VAL A 1 220 ? -5.568 3.326 -19.100 1.00 94.00 220 VAL A N 1
ATOM 1813 C CA . VAL A 1 220 ? -4.683 2.500 -18.269 1.00 94.00 220 VAL A CA 1
ATOM 1814 C C . VAL A 1 220 ? -4.120 1.367 -19.121 1.00 94.00 220 VAL A C 1
ATOM 1816 O O . VAL A 1 220 ? -4.861 0.720 -19.862 1.00 94.00 220 VAL A O 1
ATOM 1819 N N . LEU A 1 221 ? -2.815 1.126 -19.012 1.00 96.88 221 LEU A N 1
ATOM 1820 C CA . LEU A 1 221 ? -2.118 -0.006 -19.611 1.00 96.88 221 LEU A CA 1
ATOM 1821 C C . LEU A 1 221 ? -1.565 -0.900 -18.502 1.00 96.88 221 LEU A C 1
ATOM 1823 O O . LEU A 1 221 ? -0.818 -0.455 -17.635 1.00 96.88 221 LEU A O 1
ATOM 1827 N N . LEU A 1 222 ? -1.929 -2.176 -18.542 1.00 96.81 222 LEU A N 1
ATOM 1828 C CA . LEU A 1 222 ? -1.455 -3.182 -17.604 1.00 96.81 222 LEU A CA 1
ATOM 1829 C C . LEU A 1 222 ? -0.085 -3.708 -18.031 1.00 96.81 222 LEU A C 1
ATOM 1831 O O . LEU A 1 222 ? 0.173 -3.928 -19.216 1.00 96.81 222 LEU A O 1
ATOM 1835 N N . VAL A 1 223 ? 0.774 -3.955 -17.043 1.00 96.31 223 VAL A N 1
ATOM 1836 C CA . VAL A 1 223 ? 2.126 -4.492 -17.239 1.00 96.31 223 VAL A CA 1
ATOM 1837 C C . VAL A 1 223 ? 2.215 -5.875 -16.586 1.00 96.31 223 VAL A C 1
ATOM 1839 O O . VAL A 1 223 ? 1.765 -6.021 -15.446 1.00 96.31 223 VAL A O 1
ATOM 1842 N N . PRO A 1 224 ? 2.785 -6.896 -17.253 1.00 95.19 224 PRO A N 1
ATOM 1843 C CA . PRO A 1 224 ? 3.069 -8.181 -16.619 1.00 95.19 224 PRO A CA 1
ATOM 1844 C C . PRO A 1 224 ? 3.946 -8.023 -15.370 1.00 95.19 224 PRO A C 1
ATOM 1846 O O . PRO A 1 224 ? 4.959 -7.319 -15.415 1.00 95.19 224 PRO A O 1
ATOM 1849 N N . LYS A 1 225 ? 3.607 -8.708 -14.267 1.00 91.69 225 LYS A N 1
ATOM 1850 C CA . LYS A 1 225 ? 4.397 -8.653 -13.015 1.00 91.69 225 LYS A CA 1
ATOM 1851 C C . LYS A 1 225 ? 5.862 -9.020 -13.249 1.00 91.69 225 LYS A C 1
ATOM 1853 O O . LYS A 1 225 ? 6.754 -8.371 -12.706 1.00 91.69 225 LYS A O 1
ATOM 1858 N N . ALA A 1 226 ? 6.094 -10.001 -14.122 1.00 91.44 226 ALA A N 1
ATOM 1859 C CA . ALA A 1 226 ? 7.416 -10.504 -14.474 1.00 91.44 226 ALA A CA 1
ATOM 1860 C C . ALA A 1 226 ? 8.359 -9.445 -15.073 1.00 91.44 226 ALA A C 1
ATOM 1862 O O . ALA A 1 226 ? 9.571 -9.644 -15.083 1.00 91.44 226 ALA A O 1
ATOM 1863 N N . PHE A 1 227 ? 7.835 -8.321 -15.576 1.00 93.88 227 PHE A N 1
ATOM 1864 C CA . PHE A 1 227 ? 8.649 -7.258 -16.174 1.00 93.88 227 PHE A CA 1
ATOM 1865 C C . PHE A 1 227 ? 9.041 -6.162 -15.185 1.00 93.88 227 PHE A C 1
ATOM 1867 O O . PHE A 1 227 ? 9.820 -5.281 -15.545 1.00 93.88 227 PHE A O 1
ATOM 1874 N N . LEU A 1 228 ? 8.513 -6.179 -13.960 1.00 92.75 228 LEU A N 1
ATOM 1875 C CA . LEU A 1 228 ? 8.691 -5.081 -13.019 1.00 92.75 228 LEU A CA 1
ATOM 1876 C C . LEU A 1 228 ? 9.840 -5.307 -12.038 1.00 92.75 228 LEU A C 1
ATOM 1878 O O . LEU A 1 228 ? 10.063 -6.414 -11.543 1.00 92.75 228 LEU A O 1
ATOM 1882 N N . ARG A 1 229 ? 10.548 -4.212 -11.729 1.00 88.62 229 ARG A N 1
ATOM 1883 C CA . ARG A 1 229 ? 11.642 -4.148 -10.748 1.00 88.62 229 ARG A CA 1
ATOM 1884 C C . ARG A 1 229 ? 11.715 -2.800 -10.042 1.00 88.62 229 ARG A C 1
ATOM 1886 O O . ARG A 1 229 ? 11.226 -1.794 -10.543 1.00 88.62 229 ARG A O 1
ATOM 1893 N N . GLU A 1 230 ? 12.428 -2.749 -8.919 1.00 85.75 230 GLU A N 1
ATOM 1894 C CA . GLU A 1 230 ? 12.798 -1.484 -8.263 1.00 85.75 230 GLU A CA 1
ATOM 1895 C C . GLU A 1 230 ? 13.913 -0.726 -9.006 1.00 85.75 230 GLU A C 1
ATOM 1897 O O . GLU A 1 230 ? 13.895 0.509 -9.095 1.00 85.75 230 GLU A O 1
ATOM 1902 N N . THR A 1 231 ? 14.873 -1.481 -9.539 1.00 85.00 231 THR A N 1
ATOM 1903 C CA . THR A 1 231 ? 15.989 -1.001 -10.356 1.00 85.00 231 THR A CA 1
ATOM 1904 C C . THR A 1 231 ? 16.201 -2.008 -11.500 1.00 85.00 231 THR A C 1
ATOM 1906 O O . THR A 1 231 ? 16.136 -3.218 -11.233 1.00 85.00 231 THR A O 1
ATOM 1909 N N . PRO A 1 232 ? 16.445 -1.556 -12.749 1.00 87.88 232 PRO A N 1
ATOM 1910 C CA . PRO A 1 232 ? 16.691 -2.438 -13.890 1.00 87.88 232 PRO A CA 1
ATOM 1911 C C . PRO A 1 232 ? 17.873 -3.385 -13.661 1.00 87.88 232 PRO A C 1
ATOM 1913 O O . PRO A 1 232 ? 18.792 -3.073 -12.891 1.00 87.88 232 PRO A O 1
ATOM 1916 N N . SER A 1 233 ? 17.865 -4.529 -14.354 1.00 88.69 233 SER A N 1
ATOM 1917 C CA . SER A 1 233 ? 18.922 -5.546 -14.231 1.00 88.69 233 SER A CA 1
ATOM 1918 C C . SER A 1 233 ? 20.289 -4.998 -14.644 1.00 88.69 233 SER A C 1
ATOM 1920 O O . SER A 1 233 ? 21.295 -5.304 -14.004 1.00 88.69 233 SER A O 1
ATOM 1922 N N . ILE A 1 234 ? 20.302 -4.141 -15.669 1.00 88.94 234 ILE A N 1
ATOM 1923 C CA . ILE A 1 234 ? 21.461 -3.370 -16.124 1.00 88.94 234 ILE A CA 1
ATOM 1924 C C . ILE A 1 234 ? 21.232 -1.915 -15.721 1.00 88.94 234 ILE A C 1
ATOM 1926 O O . ILE A 1 234 ? 20.367 -1.241 -16.271 1.00 88.94 234 ILE A O 1
ATOM 1930 N N . SER A 1 235 ? 21.992 -1.432 -14.741 1.00 89.69 235 SER A N 1
ATOM 1931 C CA . SER A 1 235 ? 21.877 -0.060 -14.234 1.00 89.69 235 SER A CA 1
ATOM 1932 C C . SER A 1 235 ? 23.201 0.435 -13.664 1.00 89.69 235 SER A C 1
ATOM 1934 O O . SER A 1 235 ? 24.106 -0.348 -13.368 1.00 89.69 235 SER A O 1
ATOM 1936 N N . SER A 1 236 ? 23.310 1.745 -13.456 1.00 86.00 236 SER A N 1
ATOM 1937 C CA . SER A 1 236 ? 24.490 2.372 -12.855 1.00 86.00 236 SER A CA 1
ATOM 1938 C C . SER A 1 236 ? 24.746 1.857 -11.437 1.00 86.00 236 SER A C 1
ATOM 1940 O O . SER A 1 236 ? 25.892 1.653 -11.048 1.00 86.00 236 SER A O 1
ATOM 1942 N N . GLU A 1 237 ? 23.682 1.619 -10.665 1.00 85.38 237 GLU A N 1
ATOM 1943 C CA . GLU A 1 237 ? 23.763 1.091 -9.300 1.00 85.38 237 GLU A CA 1
ATOM 1944 C C . GLU A 1 237 ? 24.313 -0.342 -9.282 1.00 85.38 237 GLU A C 1
ATOM 1946 O O . GLU A 1 237 ? 25.268 -0.638 -8.559 1.00 85.38 237 GLU A O 1
ATOM 1951 N N . GLN A 1 238 ? 23.756 -1.221 -10.120 1.00 86.44 238 GLN A N 1
ATOM 1952 C CA . GLN A 1 238 ? 24.189 -2.616 -10.210 1.00 86.44 238 GLN A CA 1
ATOM 1953 C C . GLN A 1 238 ? 25.593 -2.745 -10.814 1.00 86.44 238 GLN A C 1
ATOM 1955 O O . GLN A 1 238 ? 26.386 -3.557 -10.340 1.00 86.44 238 GLN A O 1
ATOM 1960 N N . PHE A 1 239 ? 25.943 -1.899 -11.786 1.00 85.81 239 PHE A N 1
ATOM 1961 C CA . PHE A 1 239 ? 27.296 -1.815 -12.332 1.00 85.81 239 PHE A CA 1
ATOM 1962 C C . PHE A 1 239 ? 28.324 -1.439 -11.256 1.00 85.81 239 PHE A C 1
ATOM 1964 O O . PHE A 1 239 ? 29.373 -2.073 -11.150 1.00 85.81 239 PHE A O 1
ATOM 1971 N N . LEU A 1 240 ? 28.016 -0.448 -10.408 1.00 82.75 240 LEU A N 1
ATOM 1972 C CA . LEU A 1 240 ? 28.892 -0.067 -9.296 1.00 82.75 240 LEU A CA 1
ATOM 1973 C C . LEU A 1 240 ? 29.061 -1.199 -8.281 1.00 82.75 240 LEU A C 1
ATOM 1975 O O . LEU A 1 240 ? 30.165 -1.399 -7.777 1.00 82.75 240 LEU A O 1
ATOM 1979 N N . LYS A 1 241 ? 27.992 -1.945 -7.988 1.00 84.38 241 LYS A N 1
ATOM 1980 C CA . LYS A 1 241 ? 28.064 -3.116 -7.111 1.00 84.38 241 LYS A CA 1
ATOM 1981 C C . LYS A 1 241 ? 28.953 -4.208 -7.712 1.00 84.38 241 LYS A C 1
ATOM 1983 O O . LYS A 1 241 ? 29.907 -4.624 -7.065 1.00 84.38 241 LYS A O 1
ATOM 1988 N N . PHE A 1 242 ? 28.708 -4.586 -8.966 1.00 83.56 242 PHE A N 1
ATOM 1989 C CA . PHE A 1 242 ? 29.529 -5.554 -9.698 1.00 83.56 242 PHE A CA 1
ATOM 1990 C C . PHE A 1 242 ? 31.011 -5.158 -9.709 1.00 83.56 242 PHE A C 1
ATOM 1992 O O . PHE A 1 242 ? 31.886 -5.986 -9.455 1.00 83.56 242 PHE A O 1
ATOM 1999 N N . PHE A 1 243 ? 31.298 -3.877 -9.950 1.00 79.12 243 PHE A N 1
ATOM 2000 C CA . PHE A 1 243 ? 32.659 -3.355 -9.930 1.00 79.12 243 PHE A CA 1
ATOM 2001 C C . PHE A 1 243 ? 33.320 -3.512 -8.552 1.00 79.12 243 PHE A C 1
ATOM 2003 O O . PHE A 1 243 ? 34.459 -3.970 -8.460 1.00 79.12 243 PHE A O 1
ATOM 2010 N N . LYS A 1 244 ? 32.607 -3.172 -7.470 1.00 77.06 244 LYS A N 1
ATOM 2011 C CA . LYS A 1 244 ? 33.101 -3.321 -6.090 1.00 77.06 244 LYS A CA 1
ATOM 2012 C C . LYS A 1 244 ? 33.376 -4.776 -5.728 1.00 77.06 244 LYS A C 1
ATOM 2014 O O . LYS A 1 244 ? 34.415 -5.061 -5.131 1.00 77.06 244 LYS A O 1
ATOM 2019 N N . ASP A 1 245 ? 32.477 -5.676 -6.108 1.00 77.19 245 ASP A N 1
ATOM 2020 C CA . ASP A 1 245 ? 32.607 -7.108 -5.839 1.00 77.19 245 ASP A CA 1
ATOM 2021 C C . ASP A 1 245 ? 33.813 -7.684 -6.599 1.00 77.19 245 ASP A C 1
ATOM 2023 O O . ASP A 1 245 ? 34.669 -8.341 -6.005 1.00 77.19 245 ASP A O 1
ATOM 2027 N N . THR A 1 246 ? 33.957 -7.333 -7.882 1.00 74.25 246 THR A N 1
ATOM 2028 C CA . THR A 1 246 ? 35.093 -7.743 -8.727 1.00 74.25 246 THR A CA 1
ATOM 2029 C C . THR A 1 246 ? 36.424 -7.220 -8.181 1.00 74.25 246 THR A C 1
ATOM 2031 O O . THR A 1 246 ? 37.386 -7.978 -8.060 1.00 74.25 246 THR A O 1
ATOM 2034 N N . ARG A 1 247 ? 36.485 -5.941 -7.782 1.00 70.81 247 ARG A N 1
ATOM 2035 C CA . ARG A 1 247 ? 37.670 -5.345 -7.140 1.00 70.81 247 ARG A CA 1
ATOM 2036 C C . ARG A 1 247 ? 38.028 -6.079 -5.851 1.00 70.81 247 ARG A C 1
ATOM 2038 O O . ARG A 1 247 ? 39.196 -6.382 -5.627 1.00 70.81 247 ARG A O 1
ATOM 2045 N N . SER A 1 248 ? 37.038 -6.353 -5.006 1.00 69.88 248 SER A N 1
ATOM 2046 C CA . SER A 1 248 ? 37.256 -7.029 -3.724 1.00 69.88 248 SER A CA 1
ATOM 2047 C C . SER A 1 248 ? 37.787 -8.445 -3.930 1.00 69.88 248 SER A C 1
ATOM 2049 O O . SER A 1 248 ? 38.738 -8.834 -3.262 1.00 69.88 248 SER A O 1
ATOM 2051 N N . ALA A 1 249 ? 37.238 -9.187 -4.896 1.00 68.44 249 ALA A N 1
ATOM 2052 C CA . ALA A 1 249 ? 37.723 -10.517 -5.253 1.00 68.44 249 ALA A CA 1
ATOM 2053 C C . ALA A 1 249 ? 39.195 -10.495 -5.710 1.00 68.44 249 ALA A C 1
ATOM 2055 O O . ALA A 1 249 ? 39.989 -11.295 -5.222 1.00 68.44 249 ALA A O 1
ATOM 2056 N N . ILE A 1 250 ? 39.579 -9.536 -6.562 1.00 67.00 250 ILE A N 1
ATOM 2057 C CA . ILE A 1 250 ? 40.963 -9.376 -7.048 1.00 67.00 250 ILE A CA 1
ATOM 2058 C C . ILE A 1 250 ? 41.928 -8.984 -5.917 1.00 67.00 250 ILE A C 1
ATOM 2060 O O . ILE A 1 250 ? 43.059 -9.468 -5.854 1.00 67.00 250 ILE A O 1
ATOM 2064 N N . LEU A 1 251 ? 41.510 -8.102 -5.005 1.00 65.69 251 LEU A N 1
ATOM 2065 C CA . LEU A 1 251 ? 42.333 -7.718 -3.853 1.00 65.69 251 LEU A CA 1
ATOM 2066 C C . LEU A 1 251 ? 42.524 -8.886 -2.875 1.00 65.69 251 LEU A C 1
ATOM 2068 O O . LEU A 1 251 ? 43.628 -9.072 -2.361 1.00 65.69 251 LEU A O 1
ATOM 2072 N N . SER A 1 252 ? 41.484 -9.693 -2.653 1.00 66.00 252 SER A N 1
ATOM 2073 C CA . SER A 1 252 ? 41.565 -10.907 -1.834 1.00 66.00 252 SER A CA 1
ATOM 2074 C C . SER A 1 252 ? 42.496 -11.944 -2.460 1.00 66.00 252 SER A C 1
ATOM 2076 O O . SER A 1 252 ? 43.412 -12.406 -1.782 1.00 66.00 252 SER A O 1
ATOM 2078 N N . SER A 1 253 ? 42.359 -12.217 -3.764 1.00 64.12 253 SER A N 1
ATOM 2079 C CA . SER A 1 253 ? 43.252 -13.142 -4.472 1.00 64.12 253 SER A CA 1
ATOM 2080 C C . SER A 1 253 ? 44.694 -12.639 -4.512 1.00 64.12 253 SER A C 1
ATOM 2082 O O . SER A 1 253 ? 45.623 -13.433 -4.508 1.00 64.12 253 SER A O 1
ATOM 2084 N N . ARG A 1 254 ? 44.930 -11.318 -4.514 1.00 63.69 254 ARG A N 1
ATOM 2085 C CA . ARG A 1 254 ? 46.284 -10.758 -4.389 1.00 63.69 254 ARG A CA 1
ATOM 2086 C C . ARG A 1 254 ? 46.877 -10.993 -3.006 1.00 63.69 254 ARG A C 1
ATOM 2088 O O . ARG A 1 254 ? 48.069 -11.249 -2.925 1.00 63.69 254 ARG A O 1
ATOM 2095 N N . ASN A 1 255 ? 46.098 -10.880 -1.933 1.00 58.69 255 ASN A N 1
ATOM 2096 C CA . ASN A 1 255 ? 46.597 -11.161 -0.585 1.00 58.69 255 ASN A CA 1
ATOM 2097 C C . ASN A 1 255 ? 46.913 -12.651 -0.407 1.00 58.69 255 ASN A C 1
ATOM 2099 O O . ASN A 1 255 ? 47.943 -12.975 0.178 1.00 58.69 255 ASN A O 1
ATOM 2103 N N . GLU A 1 256 ? 46.085 -13.533 -0.970 1.00 55.94 256 GLU A N 1
ATOM 2104 C CA . GLU A 1 256 ? 46.327 -14.982 -1.017 1.00 55.94 256 GLU A CA 1
ATOM 2105 C C . GLU A 1 256 ? 47.554 -15.317 -1.877 1.00 55.94 256 GLU A C 1
ATOM 2107 O O . GLU A 1 256 ? 48.487 -15.957 -1.397 1.00 55.94 256 GLU A O 1
ATOM 2112 N N . ASN A 1 257 ? 47.647 -14.760 -3.088 1.00 54.09 257 ASN A N 1
ATOM 2113 C CA . ASN A 1 257 ? 48.817 -14.930 -3.945 1.00 54.09 257 ASN A CA 1
ATOM 2114 C C . ASN A 1 257 ? 50.069 -14.288 -3.340 1.00 54.09 257 ASN A C 1
ATOM 2116 O O . ASN A 1 257 ? 51.150 -14.802 -3.547 1.00 54.09 257 ASN A O 1
ATOM 2120 N N . LYS A 1 258 ? 49.987 -13.205 -2.558 1.00 49.78 258 LYS A N 1
ATOM 2121 C CA . LYS A 1 258 ? 51.145 -12.622 -1.851 1.00 49.78 258 LYS A CA 1
ATOM 2122 C C . LYS A 1 258 ? 51.635 -13.526 -0.709 1.00 49.78 258 LYS A C 1
ATOM 2124 O O . LYS A 1 258 ? 52.815 -13.480 -0.384 1.00 49.78 258 LYS A O 1
ATOM 2129 N N . LEU A 1 259 ? 50.757 -14.360 -0.145 1.00 47.62 259 LEU A N 1
ATOM 2130 C CA . LEU A 1 259 ? 51.097 -15.427 0.805 1.00 47.62 259 LEU A CA 1
ATOM 2131 C C . LEU A 1 259 ? 51.698 -16.670 0.113 1.00 47.62 259 LEU A C 1
ATOM 2133 O O . LEU A 1 259 ? 52.503 -17.366 0.729 1.00 47.62 259 LEU A O 1
ATOM 2137 N N . GLU A 1 260 ? 51.364 -16.933 -1.155 1.00 42.28 260 GLU A N 1
ATOM 2138 C CA . GLU A 1 260 ? 51.929 -18.043 -1.950 1.00 42.28 260 GLU A CA 1
ATOM 2139 C C . GLU A 1 260 ? 53.191 -17.652 -2.757 1.00 42.28 260 GLU A C 1
ATOM 2141 O O . GLU A 1 260 ? 54.113 -18.454 -2.906 1.00 42.28 260 GLU A O 1
ATOM 2146 N N . LEU A 1 261 ? 53.313 -16.393 -3.185 1.00 43.53 261 LEU A N 1
ATOM 2147 C CA . LEU A 1 261 ? 54.435 -15.837 -3.962 1.00 43.53 261 LEU A CA 1
ATOM 2148 C C . LEU A 1 261 ? 55.690 -15.554 -3.118 1.00 43.53 261 LEU A C 1
ATOM 2150 O O . LEU A 1 261 ? 56.745 -15.271 -3.679 1.00 43.53 261 LEU A O 1
ATOM 2154 N N . GLU A 1 262 ? 55.629 -15.690 -1.789 1.00 44.88 262 GLU A N 1
ATOM 2155 C CA . GLU A 1 262 ? 56.834 -15.793 -0.948 1.00 44.88 262 GLU A CA 1
ATOM 2156 C C . GLU A 1 262 ? 57.491 -17.189 -1.017 1.00 44.88 262 GLU A C 1
ATOM 2158 O O . GLU A 1 262 ? 58.522 -17.412 -0.378 1.00 44.88 262 GLU A O 1
ATOM 2163 N N . LYS A 1 263 ? 56.946 -18.136 -1.804 1.00 43.38 263 LYS A N 1
ATOM 2164 C CA . LYS A 1 263 ? 57.526 -19.480 -1.969 1.00 43.38 263 LYS A CA 1
ATOM 2165 C C . LYS A 1 263 ? 57.910 -19.895 -3.382 1.00 43.38 263 LYS A C 1
ATOM 2167 O O . LYS A 1 263 ? 58.733 -20.799 -3.488 1.00 43.38 263 LYS A O 1
ATOM 2172 N N . GLU A 1 264 ? 57.420 -19.263 -4.441 1.00 37.72 264 GLU A N 1
ATOM 2173 C CA . GLU A 1 264 ? 57.773 -19.685 -5.803 1.00 37.72 264 GLU A CA 1
ATOM 2174 C C . GLU A 1 264 ? 57.990 -18.489 -6.732 1.00 37.72 264 GLU A C 1
ATOM 2176 O O . GLU A 1 264 ? 57.095 -18.005 -7.419 1.00 37.72 264 GLU A O 1
ATOM 2181 N N . SER A 1 265 ? 59.238 -18.026 -6.768 1.00 36.97 265 SER A N 1
ATOM 2182 C CA . SER A 1 265 ? 59.792 -17.312 -7.910 1.00 36.97 265 SER A CA 1
ATOM 2183 C C . SER A 1 265 ? 60.368 -18.341 -8.882 1.00 36.97 265 SER A C 1
ATOM 2185 O O . SER A 1 265 ? 61.490 -18.786 -8.668 1.00 36.97 265 SER A O 1
ATOM 2187 N N . GLU A 1 266 ? 59.606 -18.746 -9.899 1.00 42.38 266 GLU A N 1
ATOM 2188 C CA . GLU A 1 266 ? 60.090 -18.974 -11.273 1.00 42.38 266 GLU A CA 1
ATOM 2189 C C . GLU A 1 266 ? 58.999 -19.572 -12.182 1.00 42.38 266 GLU A C 1
ATOM 2191 O O . GLU A 1 266 ? 58.388 -20.602 -11.908 1.00 42.38 266 GLU A O 1
ATOM 2196 N N . SER A 1 267 ? 58.863 -18.941 -13.349 1.00 38.91 267 SER A N 1
ATOM 2197 C CA . SER A 1 267 ? 58.085 -19.342 -14.525 1.00 38.91 267 SER A CA 1
ATOM 2198 C C . SER A 1 267 ? 56.569 -19.107 -14.477 1.00 38.91 267 SER A C 1
ATOM 2200 O O . SER A 1 267 ? 55.809 -19.816 -13.822 1.00 38.91 267 SER A O 1
ATOM 2202 N N . ARG A 1 268 ? 56.113 -18.160 -15.304 1.00 35.97 268 ARG A N 1
ATOM 2203 C CA . ARG A 1 268 ? 55.386 -18.470 -16.547 1.00 35.97 268 ARG A CA 1
ATOM 2204 C C . ARG A 1 268 ? 55.037 -17.178 -17.279 1.00 35.97 268 ARG A C 1
ATOM 2206 O O . ARG A 1 268 ? 54.127 -16.462 -16.878 1.00 35.97 268 ARG A O 1
ATOM 2213 N N . ASP A 1 269 ? 55.774 -16.948 -18.358 1.00 36.78 269 ASP A N 1
ATOM 2214 C CA . ASP A 1 269 ? 55.313 -16.153 -19.487 1.00 36.78 269 ASP A CA 1
ATOM 2215 C C . ASP A 1 269 ? 54.384 -16.997 -20.377 1.00 36.78 269 ASP A C 1
ATOM 2217 O O . ASP A 1 269 ? 54.448 -18.230 -20.384 1.00 36.78 269 ASP A O 1
ATOM 2221 N N . ASP A 1 270 ? 53.594 -16.261 -21.156 1.00 35.78 270 ASP A N 1
ATOM 2222 C CA . ASP A 1 270 ? 52.802 -16.643 -22.325 1.00 35.78 270 ASP A CA 1
ATOM 2223 C C . ASP A 1 270 ? 51.427 -17.281 -22.079 1.00 35.78 270 ASP A C 1
ATOM 2225 O O . ASP A 1 270 ? 51.312 -18.457 -21.739 1.00 35.78 270 ASP A O 1
ATOM 2229 N N . ILE A 1 271 ? 50.365 -16.506 -22.369 1.00 31.25 271 ILE A N 1
ATOM 2230 C CA . ILE A 1 271 ? 49.325 -16.807 -23.381 1.00 31.25 271 ILE A CA 1
ATOM 2231 C C . ILE A 1 271 ? 48.237 -15.695 -23.381 1.00 31.25 271 ILE A C 1
ATOM 2233 O O . ILE A 1 271 ? 47.618 -15.431 -22.357 1.00 31.25 271 ILE A O 1
ATOM 2237 N N . LEU A 1 272 ? 47.970 -15.140 -24.581 1.00 26.59 272 LEU A N 1
ATOM 2238 C CA . LEU A 1 272 ? 46.884 -14.224 -25.030 1.00 26.59 272 LEU A CA 1
ATOM 2239 C C . LEU A 1 272 ? 47.213 -12.723 -25.139 1.00 26.59 272 LEU A C 1
ATOM 2241 O O . LEU A 1 272 ? 47.062 -11.936 -24.213 1.00 26.59 272 LEU A O 1
ATOM 2245 N N . GLY A 1 273 ? 47.551 -12.308 -26.363 1.00 38.97 273 GLY A N 1
ATOM 2246 C CA . GLY A 1 273 ? 47.516 -10.910 -26.775 1.00 38.97 273 GLY A CA 1
ATOM 2247 C C . GLY A 1 273 ? 46.084 -10.418 -27.011 1.00 38.97 273 GLY A C 1
ATOM 2248 O O . GLY A 1 273 ? 45.416 -10.914 -27.915 1.00 38.97 273 GLY A O 1
ATOM 2249 N N . ILE A 1 274 ? 45.658 -9.460 -26.178 1.00 30.73 274 ILE A N 1
ATOM 2250 C CA . ILE A 1 274 ? 44.883 -8.212 -26.399 1.00 30.73 274 ILE A CA 1
ATOM 2251 C C . ILE A 1 274 ? 44.613 -7.634 -24.982 1.00 30.73 274 ILE A C 1
ATOM 2253 O O . ILE A 1 274 ? 44.119 -8.357 -24.131 1.00 30.73 274 ILE A O 1
ATOM 2257 N N . ASN A 1 275 ? 44.959 -6.361 -24.719 1.00 48.53 275 ASN A N 1
ATOM 2258 C CA . ASN A 1 275 ? 45.068 -5.654 -23.414 1.00 48.53 275 ASN A CA 1
ATOM 2259 C C . ASN A 1 275 ? 44.033 -5.973 -22.289 1.00 48.53 275 ASN A C 1
ATOM 2261 O O . ASN A 1 275 ? 43.203 -5.129 -21.938 1.00 48.53 275 ASN A O 1
ATOM 2265 N N . ASP A 1 276 ? 44.091 -7.146 -21.657 1.00 51.69 276 ASP A N 1
ATOM 2266 C CA . ASP A 1 276 ? 43.534 -7.410 -20.313 1.00 51.69 276 ASP A CA 1
ATOM 2267 C C . ASP A 1 276 ? 44.478 -6.917 -19.202 1.00 51.69 276 ASP A C 1
ATOM 2269 O O . ASP A 1 276 ? 44.034 -6.575 -18.105 1.00 51.69 276 ASP A O 1
ATOM 2273 N N . GLU A 1 277 ? 45.771 -6.786 -19.513 1.00 55.56 277 GLU A N 1
ATOM 2274 C CA . GLU A 1 277 ? 46.790 -6.293 -18.585 1.00 55.56 277 GLU A CA 1
ATOM 2275 C C . GLU A 1 277 ? 46.503 -4.874 -18.093 1.00 55.56 277 GLU A C 1
ATOM 2277 O O . GLU A 1 277 ? 46.657 -4.625 -16.909 1.00 55.56 277 GLU A O 1
ATOM 2282 N N . GLU A 1 278 ? 46.021 -3.949 -18.931 1.00 59.19 278 GLU A N 1
ATOM 2283 C CA . GLU A 1 278 ? 45.710 -2.579 -18.483 1.00 59.19 278 GLU A CA 1
ATOM 2284 C C . GLU A 1 278 ? 44.550 -2.524 -17.472 1.00 59.19 278 GLU A C 1
ATOM 2286 O O . GLU A 1 278 ? 44.576 -1.698 -16.559 1.00 59.19 278 GLU A O 1
ATOM 2291 N N . GLU A 1 279 ? 43.540 -3.395 -17.605 1.00 60.72 279 GLU A N 1
ATOM 2292 C CA . GLU A 1 279 ? 42.411 -3.491 -16.664 1.00 60.72 279 GLU A CA 1
ATOM 2293 C C . GLU A 1 279 ? 42.857 -4.118 -15.341 1.00 60.72 279 GLU A C 1
ATOM 2295 O O . GLU A 1 279 ? 42.563 -3.586 -14.267 1.00 60.72 279 GLU A O 1
ATOM 2300 N N . VAL A 1 280 ? 43.604 -5.225 -15.413 1.00 59.78 280 VAL A N 1
ATOM 2301 C CA . VAL A 1 280 ? 44.148 -5.918 -14.238 1.00 59.78 280 VAL A CA 1
ATOM 2302 C C . VAL A 1 280 ? 45.166 -5.034 -13.516 1.00 59.78 280 VAL A C 1
ATOM 2304 O O . VAL A 1 280 ? 45.110 -4.908 -12.293 1.00 59.78 280 VAL A O 1
ATOM 2307 N N . GLN A 1 281 ? 46.038 -4.345 -14.249 1.00 63.28 281 GLN A N 1
ATOM 2308 C CA . GLN A 1 281 ? 46.989 -3.375 -13.712 1.00 63.28 281 GLN A CA 1
ATOM 2309 C C . GLN A 1 281 ? 46.255 -2.220 -13.018 1.00 63.28 281 GLN A C 1
ATOM 2311 O O . GLN A 1 281 ? 46.555 -1.898 -11.873 1.00 63.28 281 GLN A O 1
ATOM 2316 N N . PHE A 1 282 ? 45.214 -1.661 -13.641 1.00 66.88 282 PHE A N 1
ATOM 2317 C CA . PHE A 1 282 ? 44.392 -0.607 -13.040 1.00 66.88 282 PHE A CA 1
ATOM 2318 C C . PHE A 1 282 ? 43.713 -1.048 -11.732 1.00 66.88 282 PHE A C 1
ATOM 2320 O O . PHE A 1 282 ? 43.722 -0.311 -10.746 1.00 66.88 282 PHE A O 1
ATOM 2327 N N . LEU A 1 283 ? 43.140 -2.257 -11.693 1.00 62.84 283 LEU A N 1
ATOM 2328 C CA . LEU A 1 283 ? 42.498 -2.806 -10.490 1.00 62.84 283 LEU A CA 1
ATOM 2329 C C . LEU A 1 283 ? 43.511 -3.173 -9.389 1.00 62.84 283 LEU A C 1
ATOM 2331 O O . LEU A 1 283 ? 43.127 -3.297 -8.223 1.00 62.84 283 LEU A O 1
ATOM 2335 N N . THR A 1 284 ? 44.793 -3.321 -9.738 1.00 60.94 284 THR A N 1
ATOM 2336 C CA . THR A 1 284 ? 45.883 -3.693 -8.823 1.00 60.94 284 THR A CA 1
ATOM 2337 C C . THR A 1 284 ? 46.816 -2.535 -8.447 1.00 60.94 284 THR A C 1
ATOM 2339 O O . THR A 1 284 ? 47.621 -2.688 -7.523 1.00 60.94 284 THR A O 1
ATOM 2342 N N . ASP A 1 285 ? 46.699 -1.360 -9.066 1.00 63.47 285 ASP A N 1
ATOM 2343 C CA . ASP A 1 285 ? 47.496 -0.182 -8.721 1.00 63.47 285 ASP A CA 1
ATOM 2344 C C . ASP A 1 285 ? 47.299 0.196 -7.242 1.00 63.47 285 ASP A C 1
ATOM 2346 O O . ASP A 1 285 ? 46.196 0.488 -6.791 1.00 63.47 285 ASP A O 1
ATOM 2350 N N . GLU A 1 286 ? 48.374 0.229 -6.453 1.00 60.47 286 GLU A N 1
ATOM 2351 C CA . GLU A 1 286 ? 48.316 0.382 -4.986 1.00 60.47 286 GLU A CA 1
ATOM 2352 C C . GLU A 1 286 ? 47.694 1.723 -4.534 1.00 60.47 286 GLU A C 1
ATOM 2354 O O . GLU A 1 286 ? 47.036 1.811 -3.493 1.00 60.47 286 GLU A O 1
ATOM 2359 N N . LYS A 1 287 ? 47.828 2.764 -5.368 1.00 62.38 287 LYS A N 1
ATOM 2360 C CA . LYS A 1 287 ? 47.146 4.060 -5.200 1.00 62.38 287 LYS A CA 1
ATOM 2361 C C . LYS A 1 287 ? 45.632 3.959 -5.405 1.00 62.38 287 LYS A C 1
ATOM 2363 O O . LYS A 1 287 ? 44.894 4.696 -4.763 1.00 62.38 287 LYS A O 1
ATOM 2368 N N . ILE A 1 288 ? 45.182 3.065 -6.284 1.00 61.03 288 ILE A N 1
ATOM 2369 C CA . ILE A 1 288 ? 43.776 2.830 -6.642 1.00 61.03 288 ILE A CA 1
ATOM 2370 C C . ILE A 1 288 ? 43.147 1.816 -5.678 1.00 61.03 288 ILE A C 1
ATOM 2372 O O . ILE A 1 288 ? 42.020 2.011 -5.234 1.00 61.03 288 ILE A O 1
ATOM 2376 N N . ALA A 1 289 ? 43.902 0.803 -5.244 1.00 62.16 289 ALA A N 1
ATOM 2377 C CA . ALA A 1 289 ? 43.499 -0.164 -4.225 1.00 62.16 289 ALA A CA 1
ATOM 2378 C C . ALA A 1 289 ? 43.070 0.508 -2.910 1.00 62.16 289 ALA A C 1
ATOM 2380 O O . ALA A 1 289 ? 42.130 0.038 -2.275 1.00 62.16 289 ALA A O 1
ATOM 2381 N N . ASN A 1 290 ? 43.686 1.644 -2.566 1.00 64.25 290 ASN A N 1
ATOM 2382 C CA . ASN A 1 290 ? 43.374 2.445 -1.378 1.00 64.25 290 ASN A CA 1
ATOM 2383 C C . ASN A 1 290 ? 42.571 3.726 -1.678 1.00 64.25 290 ASN A C 1
ATOM 2385 O O . ASN A 1 290 ? 42.288 4.504 -0.767 1.00 64.25 290 ASN A O 1
ATOM 2389 N N . ALA A 1 291 ? 42.213 3.973 -2.941 1.00 66.56 291 ALA A N 1
ATOM 2390 C CA . ALA A 1 291 ? 41.418 5.134 -3.320 1.00 66.56 291 ALA A CA 1
ATOM 2391 C C . ALA A 1 291 ? 39.945 4.956 -2.921 1.00 66.56 291 ALA A C 1
ATOM 2393 O O . ALA A 1 291 ? 39.411 3.838 -2.898 1.00 66.56 291 ALA A O 1
ATOM 2394 N N . SER A 1 292 ? 39.281 6.083 -2.646 1.00 72.06 292 SER A N 1
ATOM 2395 C CA . SER A 1 292 ? 37.831 6.118 -2.462 1.00 72.06 292 SER A CA 1
ATOM 2396 C C . SER A 1 292 ? 37.117 5.717 -3.753 1.00 72.06 292 SER A C 1
ATOM 2398 O O . SER A 1 292 ? 37.605 5.985 -4.853 1.00 72.06 292 SER A O 1
ATOM 2400 N N . ASP A 1 293 ? 35.929 5.121 -3.627 1.00 66.75 293 ASP A N 1
ATOM 2401 C CA . ASP A 1 293 ? 35.109 4.717 -4.778 1.00 66.75 293 ASP A CA 1
ATOM 2402 C C . ASP A 1 293 ? 34.906 5.869 -5.777 1.00 66.75 293 ASP A C 1
ATOM 2404 O O . ASP A 1 293 ? 34.969 5.670 -6.987 1.00 66.75 293 ASP A O 1
ATOM 2408 N N . GLU A 1 294 ? 34.737 7.097 -5.282 1.00 68.25 294 GLU A N 1
ATOM 2409 C CA . GLU A 1 294 ? 34.558 8.296 -6.106 1.00 68.25 294 GLU A CA 1
ATOM 2410 C C . GLU A 1 294 ? 35.791 8.646 -6.948 1.00 68.25 294 GLU A C 1
ATOM 2412 O O . GLU A 1 294 ? 35.653 9.027 -8.113 1.00 68.25 294 GLU A O 1
ATOM 2417 N N . ALA A 1 295 ? 36.999 8.504 -6.395 1.00 68.44 295 ALA A N 1
ATOM 2418 C CA . ALA A 1 295 ? 38.236 8.779 -7.121 1.00 68.44 295 ALA A CA 1
ATOM 2419 C C . ALA A 1 295 ? 38.447 7.772 -8.262 1.00 68.44 295 ALA A C 1
ATOM 2421 O O . ALA A 1 295 ? 38.824 8.157 -9.368 1.00 68.44 295 ALA A O 1
ATOM 2422 N N . ILE A 1 296 ? 38.116 6.502 -8.023 1.00 66.12 296 ILE A N 1
ATOM 2423 C CA . ILE A 1 296 ? 38.220 5.428 -9.018 1.00 66.12 296 ILE A CA 1
ATOM 2424 C C . ILE A 1 296 ? 37.171 5.600 -10.113 1.00 66.12 296 ILE A C 1
ATOM 2426 O O . ILE A 1 296 ? 37.495 5.521 -11.294 1.00 66.12 296 ILE A O 1
ATOM 2430 N N . ILE A 1 297 ? 35.921 5.895 -9.745 1.00 69.06 297 ILE A N 1
ATOM 2431 C CA . ILE A 1 297 ? 34.852 6.174 -10.712 1.00 69.06 297 ILE A CA 1
ATOM 2432 C C . ILE A 1 297 ? 35.238 7.353 -11.610 1.00 69.06 297 ILE A C 1
ATOM 2434 O O . ILE A 1 297 ? 35.006 7.300 -12.818 1.00 69.06 297 ILE A O 1
ATOM 2438 N N . ASN A 1 298 ? 35.834 8.410 -11.051 1.00 72.06 298 ASN A N 1
ATOM 2439 C CA . ASN A 1 298 ? 36.324 9.545 -11.833 1.00 72.06 298 ASN A CA 1
ATOM 2440 C C . ASN A 1 298 ? 37.461 9.149 -12.783 1.00 72.06 298 ASN A C 1
ATOM 2442 O O . ASN A 1 298 ? 37.434 9.556 -13.941 1.00 72.06 298 ASN A O 1
ATOM 2446 N N . GLU A 1 299 ? 38.398 8.309 -12.349 1.00 68.31 299 GLU A N 1
ATOM 2447 C CA . GLU A 1 299 ? 39.475 7.814 -13.211 1.00 68.31 299 GLU A CA 1
ATOM 2448 C C . GLU A 1 299 ? 38.949 6.909 -14.342 1.00 68.31 299 GLU A C 1
ATOM 2450 O O . GLU A 1 299 ? 39.338 7.075 -15.497 1.00 68.31 299 GLU A O 1
ATOM 2455 N N . ILE A 1 300 ? 37.977 6.031 -14.062 1.00 69.12 300 ILE A N 1
ATOM 2456 C CA . ILE A 1 300 ? 37.290 5.218 -15.085 1.00 69.12 300 ILE A CA 1
ATOM 2457 C C . ILE A 1 300 ? 36.535 6.118 -16.069 1.00 69.12 300 ILE A C 1
ATOM 2459 O O . ILE A 1 300 ? 36.556 5.880 -17.275 1.00 69.12 300 ILE A O 1
ATOM 2463 N N . ASN A 1 301 ? 35.874 7.175 -15.585 1.00 71.06 301 ASN A N 1
ATOM 2464 C CA . ASN A 1 301 ? 35.212 8.153 -16.456 1.00 71.06 301 ASN A CA 1
ATOM 2465 C C . ASN A 1 301 ? 36.208 8.863 -17.391 1.00 71.06 301 ASN A C 1
ATOM 2467 O O . ASN A 1 301 ? 35.827 9.226 -18.503 1.00 71.06 301 ASN A O 1
ATOM 2471 N N . ASN A 1 302 ? 37.461 9.036 -16.962 1.00 73.62 302 ASN A N 1
ATOM 2472 C CA . ASN A 1 302 ? 38.527 9.662 -17.746 1.00 73.62 302 ASN A CA 1
ATOM 2473 C C . ASN A 1 302 ? 39.202 8.700 -18.741 1.00 73.62 302 ASN A C 1
ATOM 2475 O O . ASN A 1 302 ? 39.993 9.151 -19.570 1.00 73.62 302 ASN A O 1
ATOM 2479 N N . ARG A 1 303 ? 38.873 7.398 -18.712 1.00 74.62 303 ARG A N 1
ATOM 2480 C CA . ARG A 1 303 ? 39.392 6.365 -19.628 1.00 74.62 303 ARG A CA 1
ATOM 2481 C C . ARG A 1 303 ? 38.248 5.667 -20.383 1.00 74.62 303 ARG A C 1
ATOM 2483 O O . ARG A 1 303 ? 37.838 4.568 -20.005 1.00 74.62 303 ARG A O 1
ATOM 2490 N N . PRO A 1 304 ? 37.731 6.270 -21.472 1.00 71.25 304 PRO A N 1
ATOM 2491 C CA . PRO A 1 304 ? 36.544 5.775 -22.176 1.00 71.25 304 PRO A CA 1
ATOM 2492 C C . PRO A 1 304 ? 36.645 4.324 -22.666 1.00 71.25 304 PRO A C 1
ATOM 2494 O O . PRO A 1 304 ? 35.680 3.578 -22.532 1.00 71.25 304 PRO A O 1
ATOM 2497 N N . HIS A 1 305 ? 37.810 3.905 -23.174 1.00 72.25 305 HIS A N 1
ATOM 2498 C CA . HIS A 1 305 ? 38.029 2.538 -23.665 1.00 72.25 305 HIS A CA 1
ATOM 2499 C C . HIS A 1 305 ? 37.920 1.490 -22.549 1.00 72.25 305 HIS A C 1
ATOM 2501 O O . HIS A 1 305 ? 37.219 0.494 -22.703 1.00 72.25 305 HIS A O 1
ATOM 2507 N N . LEU A 1 306 ? 38.549 1.748 -21.398 1.00 71.94 306 LEU A N 1
ATOM 2508 C CA . LEU A 1 306 ? 38.487 0.857 -20.237 1.00 71.94 306 LEU A CA 1
ATOM 2509 C C . LEU A 1 306 ? 37.065 0.781 -19.670 1.00 71.94 306 LEU A C 1
ATOM 2511 O O . LEU A 1 306 ? 36.578 -0.291 -19.319 1.00 71.94 306 LEU A O 1
ATOM 2515 N N . ARG A 1 307 ? 36.368 1.922 -19.625 1.00 76.75 307 ARG A N 1
ATOM 2516 C CA . ARG A 1 307 ? 34.965 1.979 -19.211 1.00 76.75 307 ARG A CA 1
ATOM 2517 C C . ARG A 1 307 ? 34.070 1.122 -20.108 1.00 76.75 307 ARG A C 1
ATOM 2519 O O . ARG A 1 307 ? 33.238 0.398 -19.576 1.00 76.75 307 ARG A O 1
ATOM 2526 N N . ALA A 1 308 ? 34.224 1.212 -21.430 1.00 75.44 308 ALA A N 1
ATOM 2527 C CA . ALA A 1 308 ? 33.433 0.424 -22.375 1.00 75.44 308 ALA A CA 1
ATOM 2528 C C . ALA A 1 308 ? 33.627 -1.085 -22.147 1.00 75.44 308 ALA A C 1
ATOM 2530 O O . ALA A 1 308 ? 32.647 -1.805 -21.975 1.00 75.44 308 ALA A O 1
ATOM 2531 N N . LYS A 1 309 ? 34.879 -1.531 -21.998 1.00 75.81 309 LYS A N 1
ATOM 2532 C CA . LYS A 1 309 ? 35.223 -2.934 -21.722 1.00 75.81 309 LYS A CA 1
ATOM 2533 C C . LYS A 1 309 ? 34.641 -3.453 -20.397 1.00 75.81 309 LYS A C 1
ATOM 2535 O O . LYS A 1 309 ? 34.083 -4.545 -20.341 1.00 75.81 309 LYS A O 1
ATOM 2540 N N . LEU A 1 310 ? 34.696 -2.648 -19.331 1.00 78.88 310 LEU A N 1
ATOM 2541 C CA . LEU A 1 310 ? 34.079 -3.002 -18.044 1.00 78.88 310 LEU A CA 1
ATOM 2542 C C . LEU A 1 310 ? 32.552 -3.131 -18.142 1.00 78.88 310 LEU A C 1
ATOM 2544 O O . LEU A 1 310 ? 31.966 -3.991 -17.485 1.00 78.88 310 LEU A O 1
ATOM 2548 N N . ILE A 1 311 ? 31.902 -2.280 -18.943 1.00 82.06 311 ILE A N 1
ATOM 2549 C CA . ILE A 1 311 ? 30.459 -2.371 -19.199 1.00 82.06 311 ILE A CA 1
ATOM 2550 C C . ILE A 1 311 ? 30.136 -3.666 -19.952 1.00 82.06 311 ILE A C 1
ATOM 2552 O O . ILE A 1 311 ? 29.211 -4.365 -19.549 1.00 82.06 311 ILE A O 1
ATOM 2556 N N . GLU A 1 312 ? 30.904 -4.016 -20.986 1.00 81.50 312 GLU A N 1
ATOM 2557 C CA . GLU A 1 312 ? 30.738 -5.270 -21.738 1.00 81.50 312 GLU A CA 1
ATOM 2558 C C . GLU A 1 312 ? 30.833 -6.491 -20.811 1.00 81.50 312 GLU A C 1
ATOM 2560 O O . GLU A 1 312 ? 29.908 -7.301 -20.761 1.00 81.50 312 GLU A O 1
ATOM 2565 N N . LYS A 1 313 ? 31.871 -6.557 -19.972 1.00 82.69 313 LYS A N 1
ATOM 2566 C CA . LYS A 1 313 ? 32.065 -7.636 -18.988 1.00 82.69 313 LYS A CA 1
ATOM 2567 C C . LYS A 1 313 ? 30.942 -7.719 -17.954 1.00 82.69 313 LYS A C 1
ATOM 2569 O O . LYS A 1 313 ? 30.506 -8.808 -17.581 1.00 82.69 313 LYS A O 1
ATOM 2574 N N . TYR A 1 314 ? 30.446 -6.574 -17.486 1.00 86.25 314 TYR A N 1
ATOM 2575 C CA . TYR A 1 314 ? 29.281 -6.532 -16.604 1.00 86.25 314 TYR A CA 1
ATOM 2576 C C . TYR A 1 314 ? 28.034 -7.095 -17.296 1.00 86.25 314 TYR A C 1
ATOM 2578 O O . TYR A 1 314 ? 27.322 -7.914 -16.717 1.00 86.25 314 TYR A O 1
ATOM 2586 N N . VAL A 1 315 ? 27.785 -6.699 -18.543 1.00 86.19 315 VAL A N 1
ATOM 2587 C CA . VAL A 1 315 ? 26.646 -7.175 -19.333 1.00 86.19 315 VAL A CA 1
ATOM 2588 C C . VAL A 1 315 ? 26.741 -8.681 -19.596 1.00 86.19 315 VAL A C 1
ATOM 2590 O O . VAL A 1 315 ? 25.743 -9.384 -19.449 1.00 86.19 315 VAL A O 1
ATOM 2593 N N . GLU A 1 316 ? 27.930 -9.203 -19.901 1.00 87.00 316 GLU A N 1
ATOM 2594 C CA . GLU A 1 316 ? 28.176 -10.646 -20.015 1.00 87.00 316 GLU A CA 1
ATOM 2595 C C . GLU A 1 316 ? 27.903 -11.379 -18.699 1.00 87.00 316 GLU A C 1
ATOM 2597 O O . GLU A 1 316 ? 27.248 -12.422 -18.691 1.00 87.00 316 GLU A O 1
ATOM 2602 N N . ASN A 1 317 ? 28.341 -10.820 -17.567 1.00 86.00 317 ASN A N 1
ATOM 2603 C CA . ASN A 1 317 ? 28.051 -11.383 -16.252 1.00 86.00 317 ASN A CA 1
ATOM 2604 C C . ASN A 1 317 ? 26.540 -11.442 -15.972 1.00 86.00 317 ASN A C 1
ATOM 2606 O O . ASN A 1 317 ? 26.057 -12.450 -15.452 1.00 86.00 317 ASN A O 1
ATOM 2610 N N . VAL A 1 318 ? 25.798 -10.391 -16.331 1.00 87.06 318 VAL A N 1
ATOM 2611 C CA . VAL A 1 318 ? 24.333 -10.340 -16.209 1.00 87.06 318 VAL A CA 1
ATOM 2612 C C . VAL A 1 318 ? 23.672 -11.394 -17.103 1.00 87.06 318 VAL A C 1
ATOM 2614 O O . VAL A 1 318 ? 22.758 -12.099 -16.668 1.00 87.06 318 VAL A O 1
ATOM 2617 N N . ASP A 1 319 ? 24.150 -11.553 -18.339 1.00 86.25 319 ASP A N 1
ATOM 2618 C CA . ASP A 1 319 ? 23.638 -12.555 -19.274 1.00 86.25 319 ASP A CA 1
ATOM 2619 C C . ASP A 1 319 ? 23.884 -13.992 -18.792 1.00 86.25 319 ASP A C 1
ATOM 2621 O O . ASP A 1 319 ? 22.967 -14.813 -18.890 1.00 86.25 319 ASP A O 1
ATOM 2625 N N . ASN A 1 320 ? 25.067 -14.263 -18.233 1.00 86.12 320 ASN A N 1
ATOM 2626 C CA . ASN A 1 320 ? 25.482 -15.576 -17.729 1.00 86.12 320 ASN A CA 1
ATOM 2627 C C . ASN A 1 320 ? 24.854 -15.938 -16.377 1.00 86.12 320 ASN A C 1
ATOM 2629 O O . ASN A 1 320 ? 24.708 -17.119 -16.067 1.00 86.12 320 ASN A O 1
ATOM 2633 N N . ASN A 1 321 ? 24.443 -14.945 -15.583 1.00 82.31 321 ASN A N 1
ATOM 2634 C CA . ASN A 1 321 ? 23.875 -15.152 -14.251 1.00 82.31 321 ASN A CA 1
ATOM 2635 C C . ASN A 1 321 ? 22.481 -14.512 -14.100 1.00 82.31 321 ASN A C 1
ATOM 2637 O O . ASN A 1 321 ? 22.266 -13.697 -13.198 1.00 82.31 321 ASN A O 1
ATOM 2641 N N . PRO A 1 322 ? 21.488 -14.888 -14.931 1.00 74.56 322 PRO A N 1
ATOM 2642 C CA . PRO A 1 322 ? 20.169 -14.256 -14.911 1.00 74.56 322 PRO A CA 1
ATOM 2643 C C . PRO A 1 322 ? 19.437 -14.446 -13.578 1.00 74.56 322 PRO A C 1
ATOM 2645 O O . PRO A 1 322 ? 18.683 -13.570 -13.169 1.00 74.56 322 PRO A O 1
ATOM 2648 N N . GLY A 1 323 ? 19.694 -15.554 -12.872 1.00 69.06 323 GLY A N 1
ATOM 2649 C CA . GLY A 1 323 ? 19.081 -15.856 -11.575 1.00 69.06 323 GLY A CA 1
ATOM 2650 C C . GLY A 1 323 ? 19.481 -14.904 -10.441 1.00 69.06 323 GLY A C 1
ATOM 2651 O O . GLY A 1 323 ? 18.804 -14.880 -9.421 1.00 69.06 323 GLY A O 1
ATOM 2652 N N . ILE A 1 324 ? 20.538 -14.098 -10.608 1.00 70.06 324 ILE A N 1
ATOM 2653 C CA . ILE A 1 324 ? 20.900 -13.029 -9.658 1.00 70.06 324 ILE A CA 1
ATOM 2654 C C . ILE A 1 324 ? 19.917 -11.855 -9.769 1.00 70.06 324 ILE A C 1
ATOM 2656 O O . ILE A 1 324 ? 19.653 -11.151 -8.794 1.00 70.06 324 ILE A O 1
ATOM 2660 N N . TYR A 1 325 ? 19.343 -11.660 -10.954 1.00 71.31 325 TYR A N 1
ATOM 2661 C CA . TYR A 1 325 ? 18.463 -10.551 -11.278 1.00 71.31 325 TYR A CA 1
ATOM 2662 C C . TYR A 1 325 ? 17.015 -11.059 -11.336 1.00 71.31 325 TYR A C 1
ATOM 2664 O O . TYR A 1 325 ? 16.378 -11.065 -12.388 1.00 71.31 325 TYR A O 1
ATOM 2672 N N . THR A 1 326 ? 16.460 -11.458 -10.186 1.00 69.69 326 THR A N 1
ATOM 2673 C CA . THR A 1 326 ? 15.078 -11.975 -10.049 1.00 69.69 326 THR A CA 1
ATOM 2674 C C . THR A 1 326 ? 14.011 -10.884 -10.136 1.00 69.69 326 THR A C 1
ATOM 2676 O O . THR A 1 326 ? 14.299 -9.729 -9.833 1.00 69.69 326 THR A O 1
ATOM 2679 N N . GLN A 1 327 ? 12.782 -11.247 -10.512 1.00 78.12 327 GLN A N 1
ATOM 2680 C CA . GLN A 1 327 ? 11.615 -10.353 -10.567 1.00 78.12 327 GLN A CA 1
ATOM 2681 C C . GLN A 1 327 ? 11.355 -9.632 -9.227 1.00 78.12 327 GLN A C 1
ATOM 2683 O O . GLN A 1 327 ? 11.873 -10.038 -8.181 1.00 78.12 327 GLN A O 1
ATOM 2688 N N . TYR A 1 328 ? 10.552 -8.563 -9.254 1.00 84.38 328 TYR A N 1
ATOM 2689 C CA . TYR A 1 328 ? 10.104 -7.902 -8.028 1.00 84.38 328 TYR A CA 1
ATOM 2690 C C . TYR A 1 328 ? 9.287 -8.851 -7.141 1.00 84.38 328 TYR A C 1
ATOM 2692 O O . TYR A 1 328 ? 8.361 -9.509 -7.612 1.00 84.38 328 TYR A O 1
ATOM 2700 N N . ASP A 1 329 ? 9.613 -8.898 -5.850 1.00 81.88 329 ASP A N 1
ATOM 2701 C CA . ASP A 1 329 ? 8.879 -9.698 -4.871 1.00 81.88 329 ASP A CA 1
ATOM 2702 C C . ASP A 1 329 ? 7.651 -8.919 -4.381 1.00 81.88 329 ASP A C 1
ATOM 2704 O O . ASP A 1 329 ? 7.735 -8.095 -3.471 1.00 81.88 329 ASP A O 1
ATOM 2708 N N . PHE A 1 330 ? 6.507 -9.161 -5.022 1.00 78.88 330 PHE A N 1
ATOM 2709 C CA . PHE A 1 330 ? 5.233 -8.535 -4.659 1.00 78.88 330 PHE A CA 1
ATOM 2710 C C . PHE A 1 330 ? 4.659 -9.046 -3.330 1.00 78.88 330 PHE A C 1
ATOM 2712 O O . PHE A 1 330 ? 3.801 -8.371 -2.763 1.00 78.88 330 PHE A O 1
ATOM 2719 N N . GLU A 1 331 ? 5.100 -10.212 -2.847 1.00 72.31 331 GLU A N 1
ATOM 2720 C CA . GLU A 1 331 ? 4.556 -10.860 -1.646 1.00 72.31 331 GLU A CA 1
ATOM 2721 C C . GLU A 1 331 ? 5.305 -10.439 -0.382 1.00 72.31 331 GLU A C 1
ATOM 2723 O O . GLU A 1 331 ? 4.694 -10.262 0.665 1.00 72.31 331 GLU A O 1
ATOM 2728 N N . ASN A 1 332 ? 6.620 -10.229 -0.468 1.00 65.56 332 ASN A N 1
ATOM 2729 C CA . ASN A 1 332 ? 7.426 -9.734 0.653 1.00 65.56 332 ASN A CA 1
ATOM 2730 C C . ASN A 1 332 ? 7.852 -8.271 0.480 1.00 65.56 332 ASN A C 1
ATOM 2732 O O . ASN A 1 332 ? 8.798 -7.828 1.138 1.00 65.56 332 ASN A O 1
ATOM 2736 N N . ASP A 1 333 ? 7.173 -7.518 -0.394 1.00 68.12 333 ASP A N 1
ATOM 2737 C CA . ASP A 1 333 ? 7.392 -6.080 -0.542 1.00 68.12 333 ASP A CA 1
ATOM 2738 C C . ASP A 1 333 ? 7.202 -5.391 0.817 1.00 68.12 333 ASP A C 1
ATOM 2740 O O . ASP A 1 333 ? 6.091 -5.406 1.359 1.00 68.12 333 ASP A O 1
ATOM 2744 N N . PRO A 1 334 ? 8.260 -4.773 1.369 1.00 53.59 334 PRO A N 1
ATOM 2745 C CA . PRO A 1 334 ? 8.208 -4.247 2.716 1.00 53.59 334 PRO A CA 1
ATOM 2746 C C . PRO A 1 334 ? 7.172 -3.127 2.880 1.00 53.59 334 PRO A C 1
ATOM 2748 O O . PRO A 1 334 ? 6.635 -3.005 3.978 1.00 53.59 334 PRO A O 1
ATOM 2751 N N . GLU A 1 335 ? 6.871 -2.315 1.849 1.00 61.22 335 GLU A N 1
ATOM 2752 C CA . GLU A 1 335 ? 6.047 -1.101 2.042 1.00 61.22 335 GLU A CA 1
ATOM 2753 C C . GLU A 1 335 ? 5.318 -0.544 0.794 1.00 61.22 335 GLU A C 1
ATOM 2755 O O . GLU A 1 335 ? 4.361 0.216 0.957 1.00 61.22 335 GLU A O 1
ATOM 2760 N N . LYS A 1 336 ? 5.736 -0.844 -0.446 1.00 67.69 336 LYS A N 1
ATOM 2761 C CA . LYS A 1 336 ? 5.338 -0.033 -1.622 1.00 67.69 336 LYS A CA 1
ATOM 2762 C C . LYS A 1 336 ? 3.999 -0.440 -2.244 1.00 67.69 336 LYS A C 1
ATOM 2764 O O . LYS A 1 336 ? 3.235 0.432 -2.652 1.00 67.69 336 LYS A O 1
ATOM 2769 N N . ILE A 1 337 ? 3.720 -1.739 -2.334 1.00 72.62 337 ILE A N 1
ATOM 2770 C CA . ILE A 1 337 ? 2.553 -2.296 -3.040 1.00 72.62 337 ILE A CA 1
ATOM 2771 C C . ILE A 1 337 ? 1.737 -3.207 -2.130 1.00 72.62 337 ILE A C 1
ATOM 2773 O O . ILE A 1 337 ? 0.523 -3.029 -2.002 1.00 72.62 337 ILE A O 1
ATOM 2777 N N . HIS A 1 338 ? 2.391 -4.174 -1.479 1.00 74.94 338 HIS A N 1
ATOM 2778 C CA . HIS A 1 338 ? 1.691 -5.151 -0.649 1.00 74.94 338 HIS A CA 1
ATOM 2779 C C . HIS A 1 338 ? 0.961 -4.478 0.516 1.00 74.94 338 HIS A C 1
ATOM 2781 O O . HIS A 1 338 ? -0.220 -4.755 0.737 1.00 74.94 338 HIS A O 1
ATOM 2787 N N . PHE A 1 339 ? 1.628 -3.546 1.202 1.00 73.06 339 PHE A N 1
ATOM 2788 C CA . PHE A 1 339 ? 1.068 -2.856 2.360 1.00 73.06 339 PHE A CA 1
ATOM 2789 C C . PHE A 1 339 ? -0.202 -2.049 2.015 1.00 73.06 339 PHE A C 1
ATOM 2791 O O . PHE A 1 339 ? -1.247 -2.341 2.606 1.00 73.06 339 PHE A O 1
ATOM 2798 N N . PRO A 1 340 ? -0.197 -1.111 1.037 1.00 70.94 340 PRO A N 1
ATOM 2799 C CA . PRO A 1 340 ? -1.418 -0.400 0.649 1.00 70.94 340 PRO A CA 1
ATOM 2800 C C . PRO A 1 340 ? -2.567 -1.331 0.241 1.00 70.94 340 PRO A C 1
ATOM 2802 O O . PRO A 1 340 ? -3.716 -1.096 0.616 1.00 70.94 340 PRO A O 1
ATOM 2805 N N . ARG A 1 341 ? -2.268 -2.422 -0.479 1.00 74.56 341 ARG A N 1
ATOM 2806 C CA . ARG A 1 341 ? -3.271 -3.408 -0.910 1.00 74.56 341 ARG A CA 1
ATOM 2807 C C . ARG A 1 341 ? -3.950 -4.098 0.278 1.00 74.56 341 ARG A C 1
ATOM 2809 O O . ARG A 1 341 ? -5.177 -4.175 0.327 1.00 74.56 341 ARG A O 1
ATOM 2816 N N . VAL A 1 342 ? -3.173 -4.587 1.247 1.00 75.25 342 VAL A N 1
ATOM 2817 C CA . VAL A 1 342 ? -3.704 -5.319 2.414 1.00 75.25 342 VAL A CA 1
ATOM 2818 C C . VAL A 1 342 ? -4.477 -4.394 3.348 1.00 75.25 342 VAL A C 1
ATOM 2820 O O . VAL A 1 342 ? -5.567 -4.752 3.795 1.00 75.25 342 VAL A O 1
ATOM 2823 N N . VAL A 1 343 ? -3.973 -3.179 3.594 1.00 73.75 343 VAL A N 1
ATOM 2824 C CA . VAL A 1 343 ? -4.687 -2.183 4.409 1.00 73.75 343 VAL A CA 1
ATOM 2825 C C . VAL A 1 343 ? -6.039 -1.832 3.789 1.00 73.75 343 VAL A C 1
ATOM 2827 O O . VAL A 1 343 ? -7.047 -1.834 4.497 1.00 73.75 343 VAL A O 1
ATOM 2830 N N . ARG A 1 344 ? -6.112 -1.616 2.468 1.00 72.00 344 ARG A N 1
ATOM 2831 C CA . ARG A 1 344 ? -7.391 -1.328 1.794 1.00 72.00 344 ARG A CA 1
ATOM 2832 C C . ARG A 1 344 ? -8.352 -2.502 1.805 1.00 72.00 344 ARG A C 1
ATOM 2834 O O . ARG A 1 344 ? -9.542 -2.297 2.047 1.00 72.00 344 ARG A O 1
ATOM 2841 N N . LYS A 1 345 ? -7.855 -3.728 1.606 1.00 74.38 345 LYS A N 1
ATOM 2842 C CA . LYS A 1 345 ? -8.670 -4.939 1.768 1.00 74.38 345 LYS A CA 1
ATOM 2843 C C . LYS A 1 345 ? -9.300 -4.979 3.165 1.00 74.38 345 LYS A C 1
ATOM 2845 O O . LYS A 1 345 ? -10.514 -5.147 3.271 1.00 74.38 345 LYS A O 1
ATOM 2850 N N . CYS A 1 346 ? -8.506 -4.727 4.210 1.00 73.44 346 CYS A N 1
ATOM 2851 C CA . CYS A 1 346 ? -8.997 -4.649 5.586 1.00 73.44 346 CYS A CA 1
ATOM 2852 C C . CYS A 1 346 ? -10.070 -3.559 5.748 1.00 73.44 346 CYS A C 1
ATOM 2854 O O . CYS A 1 346 ? -11.159 -3.868 6.225 1.00 73.44 346 CYS A O 1
ATOM 2856 N N . ILE A 1 347 ? -9.822 -2.325 5.284 1.00 71.25 347 ILE A N 1
ATOM 2857 C CA . ILE A 1 347 ? -10.786 -1.205 5.349 1.00 71.25 347 ILE A CA 1
ATOM 2858 C C . ILE A 1 347 ? -12.119 -1.556 4.672 1.00 71.25 347 ILE A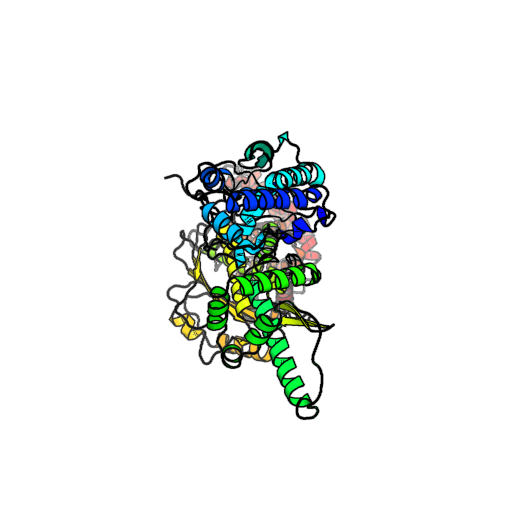 C 1
ATOM 2860 O O . ILE A 1 347 ? -13.180 -1.246 5.206 1.00 71.25 347 ILE A O 1
ATOM 2864 N N . ARG A 1 348 ? -12.093 -2.216 3.509 1.00 69.56 348 ARG A N 1
ATOM 2865 C CA . ARG A 1 348 ? -13.307 -2.599 2.763 1.00 69.56 348 ARG A CA 1
ATOM 2866 C C . ARG A 1 348 ? -14.112 -3.691 3.445 1.00 69.56 348 ARG A C 1
ATOM 2868 O O . ARG A 1 348 ? -15.336 -3.634 3.440 1.00 69.56 348 ARG A O 1
ATOM 2875 N N . GLN A 1 349 ? -13.428 -4.687 4.001 1.00 70.06 349 GLN A N 1
ATOM 2876 C CA . GLN A 1 349 ? -14.071 -5.752 4.770 1.00 70.06 349 GLN A CA 1
ATOM 2877 C C . GLN A 1 349 ? -14.579 -5.233 6.123 1.00 70.06 349 GLN A C 1
ATOM 2879 O O . GLN A 1 349 ? -15.482 -5.816 6.715 1.00 70.06 349 GLN A O 1
ATOM 2884 N N . ASN A 1 350 ? -14.024 -4.114 6.596 1.00 66.69 350 ASN A N 1
ATOM 2885 C CA . ASN A 1 350 ? -14.292 -3.537 7.904 1.00 66.69 350 ASN A CA 1
ATOM 2886 C C . ASN A 1 350 ? -14.543 -2.017 7.850 1.00 66.69 350 ASN A C 1
ATOM 2888 O O . ASN A 1 350 ? -13.844 -1.266 8.540 1.00 66.69 350 ASN A O 1
ATOM 2892 N N . PRO A 1 351 ? -15.536 -1.534 7.081 1.00 66.38 351 PRO A N 1
ATOM 2893 C CA . PRO A 1 351 ? -15.783 -0.103 6.979 1.00 66.38 351 PRO A CA 1
ATOM 2894 C C . PRO A 1 351 ? -16.194 0.459 8.345 1.00 66.38 351 PRO A C 1
ATOM 2896 O O . PRO A 1 351 ? -16.912 -0.195 9.110 1.00 66.38 351 PRO A O 1
ATOM 2899 N N . LEU A 1 352 ? -15.774 1.687 8.665 1.00 65.31 352 LEU A N 1
ATOM 2900 C CA . LEU A 1 352 ? -16.305 2.366 9.848 1.00 65.31 352 LEU A CA 1
ATOM 2901 C C . LEU A 1 352 ? -17.729 2.814 9.512 1.00 65.31 352 LEU A C 1
ATOM 2903 O O . LEU A 1 352 ? -17.957 3.627 8.621 1.00 65.31 352 LEU A O 1
ATOM 2907 N N . SER A 1 353 ? -18.712 2.250 10.207 1.00 57.47 353 SER A N 1
ATOM 2908 C CA . SER A 1 353 ? -20.130 2.522 9.961 1.00 57.47 353 SER A CA 1
ATOM 2909 C C . SER A 1 353 ? -20.561 3.851 10.598 1.00 57.47 353 SER A C 1
ATOM 2911 O O . SER A 1 353 ? -21.402 3.870 11.497 1.00 57.47 353 SER A O 1
ATOM 2913 N N . ILE A 1 354 ? -19.971 4.970 10.166 1.00 57.72 354 ILE A N 1
ATOM 2914 C CA . ILE A 1 354 ? -20.282 6.313 10.676 1.00 57.72 354 ILE A CA 1
ATOM 2915 C C . ILE A 1 354 ? -20.792 7.176 9.518 1.00 57.72 354 ILE A C 1
ATOM 2917 O O . ILE A 1 354 ? -20.046 7.544 8.618 1.00 57.72 354 ILE A O 1
ATOM 2921 N N . ALA A 1 355 ? -22.089 7.499 9.549 1.00 47.62 355 ALA A N 1
ATOM 2922 C CA . ALA A 1 355 ? -22.777 8.233 8.482 1.00 47.62 355 ALA A CA 1
ATOM 2923 C C . ALA A 1 355 ? -22.379 9.723 8.394 1.00 47.62 355 ALA A C 1
ATOM 2925 O O . ALA A 1 355 ? -22.573 10.354 7.359 1.00 47.62 355 ALA A O 1
ATOM 2926 N N . SER A 1 356 ? -21.859 10.299 9.483 1.00 53.62 356 SER A N 1
ATOM 2927 C CA . SER A 1 356 ? -21.367 11.679 9.580 1.00 53.62 356 SER A CA 1
ATOM 2928 C C . SER A 1 356 ? -20.744 11.890 10.961 1.00 53.62 356 SER A C 1
ATOM 2930 O O . SER A 1 356 ? -21.358 11.518 11.957 1.00 53.62 356 SER A O 1
ATOM 2932 N N . TYR A 1 357 ? -19.591 12.558 11.048 1.00 60.59 357 TYR A N 1
ATOM 2933 C CA . TYR A 1 357 ? -19.071 13.084 12.314 1.00 60.59 357 TYR A CA 1
ATOM 2934 C C . TYR A 1 357 ? -19.307 14.606 12.355 1.00 60.59 357 TYR A C 1
ATOM 2936 O O . TYR A 1 357 ? -18.795 15.368 11.535 1.00 60.59 357 TYR A O 1
ATOM 2944 N N . SER A 1 358 ? -20.164 15.056 13.272 1.00 56.34 358 SER A N 1
ATOM 2945 C CA . SER A 1 358 ? -20.574 16.467 13.404 1.00 56.34 358 SER A CA 1
ATOM 2946 C C . SER A 1 358 ? -20.273 17.060 14.781 1.00 56.34 358 SER A C 1
ATOM 2948 O O . SER A 1 358 ? -20.408 18.266 14.976 1.00 56.34 358 SER A O 1
ATOM 2950 N N . ASN A 1 359 ? -19.851 16.229 15.734 1.00 59.78 359 ASN A N 1
ATOM 2951 C CA . ASN A 1 359 ? -19.505 16.633 17.087 1.00 59.78 359 ASN A CA 1
ATOM 2952 C C . ASN A 1 359 ? -18.309 15.824 17.612 1.00 59.78 359 ASN A C 1
ATOM 2954 O O . ASN A 1 359 ? -17.922 14.801 17.045 1.00 59.78 359 ASN A O 1
ATOM 2958 N N . THR A 1 360 ? -17.738 16.314 18.707 1.00 61.41 360 THR A N 1
ATOM 2959 C CA . THR A 1 360 ? -16.579 15.749 19.399 1.00 61.41 360 THR A CA 1
ATOM 2960 C C . THR A 1 360 ? -16.730 14.262 19.751 1.00 61.41 360 THR A C 1
ATOM 2962 O O . THR A 1 360 ? -15.820 13.480 19.494 1.00 61.41 360 THR A O 1
ATOM 2965 N N . THR A 1 361 ? -17.896 13.846 20.250 1.00 65.69 361 THR A N 1
ATOM 2966 C CA . THR A 1 361 ? -18.163 12.460 20.668 1.00 65.69 361 THR A CA 1
ATOM 2967 C C . THR A 1 361 ? -18.058 11.463 19.512 1.00 65.69 361 THR A C 1
ATOM 2969 O O . THR A 1 361 ? -17.517 10.372 19.678 1.00 65.69 361 THR A O 1
ATOM 2972 N N . GLU A 1 362 ? -18.537 11.821 18.320 1.00 66.19 362 GLU A N 1
ATOM 2973 C CA . GLU A 1 362 ? -18.446 10.944 17.144 1.00 66.19 362 GLU A CA 1
ATOM 2974 C C . GLU A 1 362 ? -17.004 10.798 16.630 1.00 66.19 362 GLU A C 1
ATOM 2976 O O . GLU A 1 362 ? -16.621 9.721 16.175 1.00 66.19 362 GLU A O 1
ATOM 2981 N N . VAL A 1 363 ? -16.170 11.836 16.763 1.00 64.88 363 VAL A N 1
ATOM 2982 C CA . VAL A 1 363 ? -14.732 11.741 16.446 1.00 64.88 363 VAL A CA 1
ATOM 2983 C C . VAL A 1 363 ? -14.010 10.827 17.433 1.00 64.88 363 VAL A C 1
ATOM 2985 O O . VAL A 1 363 ? -13.183 10.016 17.021 1.00 64.88 363 VAL A O 1
ATOM 2988 N N . HIS A 1 364 ? -14.347 10.889 18.722 1.00 68.00 364 HIS A N 1
ATOM 2989 C CA . HIS A 1 364 ? -13.782 9.970 19.715 1.00 68.00 364 HIS A CA 1
ATOM 2990 C C . HIS A 1 364 ? -14.148 8.516 19.415 1.00 68.00 364 HIS A C 1
ATOM 2992 O O . HIS A 1 364 ? -13.267 7.657 19.420 1.00 68.00 364 HIS A O 1
ATOM 2998 N N . LYS A 1 365 ? -15.408 8.240 19.052 1.00 69.25 365 LYS A N 1
ATOM 2999 C CA . LYS A 1 365 ? -15.835 6.903 18.603 1.00 69.25 365 LYS A CA 1
ATOM 3000 C C . LYS A 1 365 ? -15.057 6.438 17.375 1.00 69.25 365 LYS A C 1
ATOM 3002 O O . LYS A 1 365 ? -14.598 5.300 17.341 1.00 69.25 365 LYS A O 1
ATOM 3007 N N . LEU A 1 366 ? -14.887 7.310 16.383 1.00 70.69 366 LEU A N 1
ATOM 3008 C CA . LEU A 1 366 ? -14.142 7.016 15.159 1.00 70.69 366 LEU A CA 1
ATOM 3009 C C . LEU A 1 366 ? -12.692 6.602 15.461 1.00 70.69 366 LEU A C 1
ATOM 3011 O O . LEU A 1 366 ? -12.215 5.602 14.930 1.00 70.69 366 LEU A O 1
ATOM 3015 N N . LEU A 1 367 ? -12.015 7.328 16.352 1.00 71.50 367 LEU A N 1
ATOM 3016 C CA . LEU A 1 367 ? -10.625 7.058 16.735 1.00 71.50 367 LEU A CA 1
ATOM 3017 C C . LEU A 1 367 ? -10.481 5.802 17.598 1.00 71.50 367 LEU A C 1
ATOM 3019 O O . LEU A 1 367 ? -9.570 5.005 17.380 1.00 71.50 367 LEU A O 1
ATOM 3023 N N . LYS A 1 368 ? -11.435 5.567 18.501 1.00 72.69 368 LYS A N 1
ATOM 3024 C CA . LYS A 1 368 ? -11.584 4.298 19.223 1.00 72.69 368 LYS A CA 1
ATOM 3025 C C . LYS A 1 368 ? -11.680 3.121 18.251 1.00 72.69 368 LYS A C 1
ATOM 3027 O O . LYS A 1 368 ? -10.926 2.157 18.371 1.00 72.69 368 LYS A O 1
ATOM 3032 N N . PHE A 1 369 ? -12.565 3.203 17.254 1.00 73.19 369 PHE A N 1
ATOM 3033 C CA . PHE A 1 369 ? -12.687 2.143 16.255 1.00 73.19 369 PHE A CA 1
ATOM 3034 C C . PHE A 1 369 ? -11.420 1.986 15.419 1.00 73.19 369 PHE A C 1
ATOM 3036 O O . PHE A 1 369 ? -11.032 0.856 15.141 1.00 73.19 369 PHE A O 1
ATOM 3043 N N . LEU A 1 370 ? -10.750 3.081 15.060 1.00 75.94 370 LEU A N 1
ATOM 3044 C CA . LEU A 1 370 ? -9.491 3.033 14.321 1.00 75.94 370 LEU A CA 1
ATOM 3045 C C . LEU A 1 370 ? -8.424 2.210 15.056 1.00 75.94 370 LEU A C 1
ATOM 3047 O O . LEU A 1 370 ? -7.778 1.360 14.447 1.00 75.94 370 LEU A O 1
ATOM 3051 N N . ILE A 1 371 ? -8.273 2.417 16.365 1.00 77.31 371 ILE A N 1
ATOM 3052 C CA . ILE A 1 371 ? -7.299 1.695 17.194 1.00 77.31 371 ILE A CA 1
ATOM 3053 C C . ILE A 1 371 ? -7.682 0.217 17.342 1.00 77.31 371 ILE A C 1
ATOM 3055 O O . ILE A 1 371 ? -6.823 -0.656 17.223 1.00 77.31 371 ILE A O 1
ATOM 3059 N N . LEU A 1 372 ? -8.970 -0.091 17.517 1.00 75.75 372 LEU A N 1
ATOM 3060 C CA . LEU A 1 372 ? -9.444 -1.481 17.526 1.00 75.75 372 LEU A CA 1
ATOM 3061 C C . LEU A 1 372 ? -9.189 -2.176 16.182 1.00 75.75 372 LEU A C 1
ATOM 3063 O O . LEU A 1 372 ? -8.784 -3.336 16.149 1.00 75.75 372 LEU A O 1
ATOM 3067 N N . LYS A 1 373 ? -9.379 -1.467 15.063 1.00 77.56 373 LYS A N 1
ATOM 3068 C CA . LYS A 1 373 ? -9.075 -1.989 13.726 1.00 77.56 373 LYS A CA 1
ATOM 3069 C C . LYS A 1 373 ? -7.576 -2.168 13.506 1.00 77.56 373 LYS A C 1
ATOM 3071 O O . LYS A 1 373 ? -7.198 -3.146 12.876 1.00 77.56 373 LYS A O 1
ATOM 3076 N N . LEU A 1 374 ? -6.731 -1.292 14.049 1.00 82.62 374 LEU A N 1
ATOM 3077 C CA . LEU A 1 374 ? -5.275 -1.455 14.031 1.00 82.62 374 LEU A CA 1
ATOM 3078 C C . LEU A 1 374 ? -4.847 -2.718 14.789 1.00 82.62 374 LEU A C 1
ATOM 3080 O O . LEU A 1 374 ? -4.025 -3.487 14.288 1.00 82.62 374 LEU A O 1
ATOM 3084 N N . ARG A 1 375 ? -5.417 -2.942 15.980 1.00 82.25 375 ARG A N 1
ATOM 3085 C CA . ARG A 1 375 ? -5.170 -4.152 16.770 1.00 82.25 375 ARG A CA 1
ATOM 3086 C C . ARG A 1 375 ? -5.599 -5.394 15.999 1.00 82.25 375 ARG A C 1
ATOM 3088 O O . ARG A 1 375 ? -4.774 -6.275 15.807 1.00 82.25 375 ARG A O 1
ATOM 3095 N N . LEU A 1 376 ? -6.820 -5.410 15.459 1.00 79.06 376 LEU A N 1
ATOM 3096 C CA . LEU A 1 376 ? -7.316 -6.506 14.622 1.00 79.06 376 LEU A CA 1
ATOM 3097 C C . LEU A 1 376 ? -6.407 -6.755 13.410 1.00 79.06 376 LEU A C 1
ATOM 3099 O O . LEU A 1 376 ? -6.011 -7.883 13.162 1.00 79.06 376 LEU A O 1
ATOM 3103 N N . PHE A 1 377 ? -6.028 -5.706 12.683 1.00 82.81 377 PHE A N 1
ATOM 3104 C CA . PHE A 1 377 ? -5.137 -5.809 11.528 1.00 82.81 377 PHE A CA 1
ATOM 3105 C C . PHE A 1 377 ? -3.781 -6.427 11.888 1.00 82.81 377 PHE A C 1
ATOM 3107 O O . PHE A 1 377 ? -3.234 -7.210 11.116 1.00 82.81 377 PHE A O 1
ATOM 3114 N N . THR A 1 378 ? -3.242 -6.078 13.058 1.00 84.56 378 THR A N 1
ATOM 3115 C CA . THR A 1 378 ? -1.928 -6.544 13.513 1.00 84.56 378 THR A CA 1
ATOM 3116 C C . THR A 1 378 ? -1.988 -7.950 14.114 1.00 84.56 378 THR A C 1
ATOM 3118 O O . THR A 1 378 ? -1.090 -8.752 13.875 1.00 84.56 378 THR A O 1
ATOM 3121 N N . GLU A 1 379 ? -3.013 -8.255 14.908 1.00 82.56 379 GLU A N 1
ATOM 3122 C CA . GLU A 1 379 ? -3.126 -9.503 15.672 1.00 82.56 379 GLU A CA 1
ATOM 3123 C C . GLU A 1 379 ? -3.810 -10.630 14.884 1.00 82.56 379 GLU A C 1
ATOM 3125 O O . GLU A 1 379 ? -3.478 -11.799 15.084 1.00 82.56 379 GLU A O 1
ATOM 3130 N N . ASP A 1 380 ? -4.725 -10.318 13.967 1.00 77.56 380 ASP A N 1
ATOM 3131 C CA . ASP A 1 380 ? -5.438 -11.333 13.196 1.00 77.56 380 ASP A CA 1
ATOM 3132 C C . ASP A 1 380 ? -4.575 -11.873 12.049 1.00 77.56 380 ASP A C 1
ATOM 3134 O O . ASP A 1 380 ? -3.973 -11.140 11.255 1.00 77.56 380 ASP A O 1
ATOM 3138 N N . ARG A 1 381 ? -4.547 -13.200 11.937 1.00 75.50 381 ARG A N 1
ATOM 3139 C CA . ARG A 1 381 ? -3.804 -13.896 10.890 1.00 75.50 381 ARG A CA 1
ATOM 3140 C C . ARG A 1 381 ? -4.449 -13.758 9.518 1.00 75.50 381 ARG A C 1
ATOM 3142 O O . ARG A 1 381 ? -3.734 -13.907 8.535 1.00 75.50 381 ARG A O 1
ATOM 3149 N N . GLU A 1 382 ? -5.744 -13.461 9.442 1.00 75.75 382 GLU A N 1
ATOM 3150 C CA . GLU A 1 382 ? -6.447 -13.253 8.175 1.00 75.75 382 GLU A CA 1
ATOM 3151 C C . GLU A 1 382 ? -5.979 -11.976 7.457 1.00 75.75 382 GLU A C 1
ATOM 3153 O O . GLU A 1 382 ? -5.856 -11.962 6.231 1.00 75.75 382 GLU A O 1
ATOM 3158 N N . PHE A 1 383 ? -5.679 -10.912 8.212 1.00 73.88 383 PHE A N 1
ATOM 3159 C CA . PHE A 1 383 ? -5.237 -9.631 7.646 1.00 73.88 383 PHE A CA 1
ATOM 3160 C C . PHE A 1 383 ? -3.730 -9.550 7.419 1.00 73.88 383 PHE A C 1
ATOM 3162 O O . PHE A 1 383 ? -3.279 -8.631 6.747 1.00 73.88 383 PHE A O 1
ATOM 3169 N N . GLU A 1 384 ? -2.953 -10.486 7.967 1.00 79.00 384 GLU A N 1
ATOM 3170 C CA . GLU A 1 384 ? -1.500 -10.576 7.789 1.00 79.00 384 GLU A CA 1
ATOM 3171 C C . GLU A 1 384 ? -0.705 -9.321 8.211 1.00 79.00 384 GLU A C 1
ATOM 3173 O O . GLU A 1 384 ? 0.486 -9.221 7.914 1.00 79.00 384 GLU A O 1
ATOM 3178 N N . GLY A 1 385 ? -1.306 -8.378 8.950 1.00 79.12 385 GLY A N 1
ATOM 3179 C CA . GLY A 1 385 ? -0.668 -7.107 9.304 1.00 79.12 385 GLY A CA 1
ATOM 3180 C C . GLY A 1 385 ? 0.567 -7.261 10.192 1.00 79.12 385 GLY A C 1
ATOM 3181 O O . GLY A 1 385 ? 1.476 -6.433 10.137 1.00 79.12 385 GLY A O 1
ATOM 3182 N N . PHE A 1 386 ? 0.677 -8.358 10.948 1.00 81.44 386 PHE A N 1
ATOM 3183 C CA . PHE A 1 386 ? 1.912 -8.673 11.665 1.00 81.44 386 PHE A CA 1
ATOM 3184 C C . PHE A 1 386 ? 3.104 -8.841 10.719 1.00 81.44 386 PHE A C 1
ATOM 3186 O O . PHE A 1 386 ? 4.202 -8.465 11.111 1.00 81.44 386 PHE A O 1
ATOM 3193 N N . LYS A 1 387 ? 2.937 -9.361 9.488 1.00 81.25 387 LYS A N 1
ATOM 3194 C CA . LYS A 1 387 ? 4.060 -9.673 8.579 1.00 81.25 387 LYS A CA 1
ATOM 3195 C C . LYS A 1 387 ? 4.946 -8.456 8.307 1.00 81.25 387 LYS A C 1
ATOM 3197 O O . LYS A 1 387 ? 6.155 -8.612 8.195 1.00 81.25 387 LYS A O 1
ATOM 3202 N N . PHE A 1 388 ? 4.381 -7.248 8.311 1.00 78.25 388 PHE A N 1
ATOM 3203 C CA . PHE A 1 388 ? 5.122 -5.994 8.121 1.00 78.25 388 PHE A CA 1
ATOM 3204 C C . PHE A 1 388 ? 6.118 -5.687 9.248 1.00 78.25 388 PHE A C 1
ATOM 3206 O O . PHE A 1 388 ? 7.095 -4.964 9.058 1.00 78.25 388 PHE A O 1
ATOM 3213 N N . LEU A 1 389 ? 5.909 -6.264 10.429 1.00 82.88 389 LEU A N 1
ATOM 3214 C CA . LEU A 1 389 ? 6.783 -6.094 11.587 1.00 82.88 389 LEU A CA 1
ATOM 3215 C C . LEU A 1 389 ? 7.965 -7.071 11.578 1.00 82.88 389 LEU A C 1
ATOM 3217 O O . LEU A 1 389 ? 8.879 -6.958 12.399 1.00 82.88 389 LEU A O 1
ATOM 3221 N N . TRP A 1 390 ? 7.984 -8.008 10.629 1.00 81.12 390 TRP A N 1
ATOM 3222 C CA . TRP A 1 390 ? 8.988 -9.054 10.517 1.00 81.12 390 TRP A CA 1
ATOM 3223 C C . TRP A 1 390 ? 9.719 -8.971 9.182 1.00 81.12 390 TRP A C 1
ATOM 3225 O O . TRP A 1 390 ? 9.152 -8.648 8.145 1.00 81.12 390 TRP A O 1
ATOM 3235 N N . LYS A 1 391 ? 11.010 -9.286 9.204 1.00 80.75 391 LYS A N 1
ATOM 3236 C CA . LYS A 1 391 ? 11.830 -9.436 8.008 1.00 80.75 391 LYS A CA 1
ATOM 3237 C C . LYS A 1 391 ? 12.316 -10.868 7.920 1.00 80.75 391 LYS A C 1
ATOM 3239 O O . LYS A 1 391 ? 12.946 -11.364 8.856 1.00 80.75 391 LYS A O 1
ATOM 3244 N N . ILE A 1 392 ? 12.051 -11.501 6.782 1.00 75.38 392 ILE A N 1
ATOM 3245 C CA . ILE A 1 392 ? 12.580 -12.821 6.455 1.00 75.38 392 ILE A CA 1
ATOM 3246 C C . ILE A 1 392 ? 13.836 -12.621 5.609 1.00 75.38 392 ILE A C 1
ATOM 3248 O O . ILE A 1 392 ? 13.821 -11.922 4.599 1.00 75.38 392 ILE A O 1
ATOM 3252 N N . SER A 1 393 ? 14.946 -13.207 6.040 1.00 72.00 393 SER A N 1
ATOM 3253 C CA . SER A 1 393 ? 16.191 -13.226 5.280 1.00 72.00 393 SER A CA 1
ATOM 3254 C C . SER A 1 393 ? 16.669 -14.655 5.097 1.00 72.00 393 SER A C 1
ATOM 3256 O O . SER A 1 393 ? 16.699 -15.434 6.048 1.00 72.00 393 SER A O 1
ATOM 3258 N N . LYS A 1 394 ? 17.087 -14.987 3.876 1.00 62.03 394 LYS A N 1
ATOM 3259 C CA . LYS A 1 394 ? 17.752 -16.253 3.586 1.00 62.03 394 LYS A CA 1
ATOM 3260 C C . LYS A 1 394 ? 19.242 -16.090 3.869 1.00 62.03 394 LYS A C 1
ATOM 3262 O O . LYS A 1 394 ? 19.910 -15.283 3.222 1.00 62.03 394 LYS A O 1
ATOM 3267 N N . LYS A 1 395 ? 19.754 -16.814 4.860 1.00 53.50 395 LYS A N 1
ATOM 3268 C CA . LYS A 1 395 ? 21.171 -16.796 5.230 1.00 53.50 395 LYS A CA 1
ATOM 3269 C C . LYS A 1 395 ? 21.625 -18.247 5.244 1.00 53.50 395 LYS A C 1
ATOM 3271 O O . LYS A 1 395 ? 21.214 -18.999 6.123 1.00 53.50 395 LYS A O 1
ATOM 3276 N N . SER A 1 396 ? 22.435 -18.651 4.260 1.00 54.25 396 SER A N 1
ATOM 3277 C CA . SER A 1 396 ? 22.680 -20.070 3.924 1.00 54.25 396 SER A CA 1
ATOM 3278 C C . SER A 1 396 ? 21.371 -20.824 3.604 1.00 54.25 396 SER A C 1
ATOM 3280 O O . SER A 1 396 ? 20.382 -20.191 3.235 1.00 54.25 396 SER A O 1
ATOM 3282 N N . ASP A 1 397 ? 21.335 -22.151 3.730 1.00 59.41 397 ASP A N 1
ATOM 3283 C CA . ASP A 1 397 ? 20.130 -22.965 3.493 1.00 59.41 397 ASP A CA 1
ATOM 3284 C C . ASP A 1 397 ? 19.019 -22.775 4.551 1.00 59.41 397 ASP A C 1
ATOM 3286 O O . ASP A 1 397 ? 17.975 -23.420 4.475 1.00 59.41 397 ASP A O 1
ATOM 3290 N N . ASN A 1 398 ? 19.192 -21.850 5.507 1.00 61.50 398 ASN A N 1
ATOM 3291 C CA . ASN A 1 398 ? 18.226 -21.558 6.564 1.00 61.50 398 ASN A CA 1
ATOM 3292 C C . ASN A 1 398 ? 17.514 -20.206 6.365 1.00 61.50 398 ASN A C 1
ATOM 3294 O O . ASN A 1 398 ? 18.108 -19.193 5.979 1.00 61.50 398 ASN A O 1
ATOM 3298 N N . LEU A 1 399 ? 16.217 -20.191 6.681 1.00 70.88 399 LEU A N 1
ATOM 3299 C CA . LEU A 1 399 ? 15.394 -18.983 6.757 1.00 70.88 399 LEU A CA 1
ATOM 3300 C C . LEU A 1 399 ? 15.496 -18.384 8.165 1.00 70.88 399 LEU A C 1
ATOM 3302 O O . LEU A 1 399 ? 15.170 -19.041 9.152 1.00 70.88 399 LEU A O 1
ATOM 3306 N N . GLU A 1 400 ? 15.924 -17.127 8.258 1.00 76.31 400 GLU A N 1
ATOM 3307 C CA . GLU A 1 400 ? 15.945 -16.355 9.501 1.00 76.31 400 GLU A CA 1
ATOM 3308 C C . GLU A 1 400 ? 14.801 -15.333 9.482 1.00 76.31 400 GLU A C 1
ATOM 3310 O O . GLU A 1 400 ? 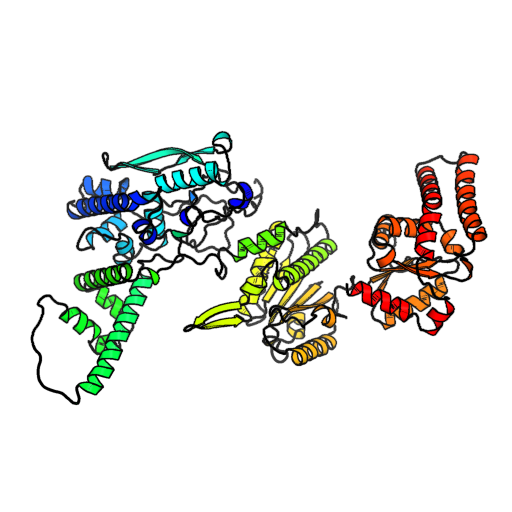14.626 -14.616 8.497 1.00 76.31 400 GLU A O 1
ATOM 3315 N N . CYS A 1 401 ? 14.022 -15.256 10.566 1.00 75.44 401 CYS A N 1
ATOM 3316 C CA . CYS A 1 401 ? 12.935 -14.289 10.727 1.00 75.44 401 CYS A CA 1
ATOM 3317 C C . CYS A 1 401 ? 13.226 -13.366 11.915 1.00 75.44 401 CYS A C 1
ATOM 3319 O O . CYS A 1 401 ? 13.392 -13.832 13.048 1.00 75.44 401 CYS A O 1
ATOM 3321 N N . ARG A 1 402 ? 13.292 -12.056 11.657 1.00 82.12 402 ARG A N 1
ATOM 3322 C CA . ARG A 1 402 ? 13.678 -11.035 12.639 1.00 82.12 402 ARG A CA 1
ATOM 3323 C C . ARG A 1 402 ? 12.625 -9.936 12.748 1.00 82.12 402 ARG A C 1
ATOM 3325 O O . ARG A 1 402 ? 12.215 -9.376 11.737 1.00 82.12 402 ARG A O 1
ATOM 3332 N N . PHE A 1 403 ? 12.256 -9.578 13.977 1.00 82.31 403 PHE A N 1
ATOM 3333 C CA . PHE A 1 403 ? 11.404 -8.421 14.253 1.00 82.31 403 PHE A CA 1
ATOM 3334 C C . PHE A 1 403 ? 12.150 -7.116 13.927 1.00 82.31 403 PHE A C 1
ATOM 3336 O O . PHE A 1 403 ? 13.307 -6.938 14.321 1.00 82.31 403 PHE A O 1
ATOM 3343 N N . GLN A 1 404 ? 11.508 -6.213 13.189 1.00 78.56 404 GLN A N 1
ATOM 3344 C CA . GLN A 1 404 ? 12.138 -5.006 12.640 1.00 78.56 404 GLN A CA 1
ATOM 3345 C C . GLN A 1 404 ? 12.225 -3.837 13.643 1.00 78.56 404 GLN A C 1
ATOM 3347 O O . GLN A 1 404 ? 12.891 -2.839 13.366 1.00 78.56 404 GLN A O 1
ATOM 3352 N N . GLY A 1 405 ? 11.616 -3.972 14.827 1.00 79.81 405 GLY A N 1
ATOM 3353 C CA . GLY A 1 405 ? 11.696 -2.998 15.921 1.00 79.81 405 GLY A CA 1
ATOM 3354 C C . GLY A 1 405 ? 10.841 -1.746 15.695 1.00 79.81 405 GLY A C 1
ATOM 3355 O O . GLY A 1 405 ? 9.992 -1.713 14.800 1.00 79.81 405 GLY A O 1
ATOM 3356 N N . GLN A 1 406 ? 11.090 -0.703 16.496 1.00 80.31 406 GLN A N 1
ATOM 3357 C CA . GLN A 1 406 ? 10.295 0.534 16.567 1.00 80.31 406 GLN A CA 1
ATOM 3358 C C . GLN A 1 406 ? 9.957 1.135 15.194 1.00 80.31 406 GLN A C 1
ATOM 3360 O O . GLN A 1 406 ? 8.802 1.461 14.934 1.00 80.31 406 GLN A O 1
ATOM 3365 N N . ARG A 1 407 ? 10.929 1.207 14.274 1.00 76.88 407 ARG A N 1
ATOM 3366 C CA . ARG A 1 407 ? 10.756 1.821 12.946 1.00 76.88 407 ARG A CA 1
ATOM 3367 C C . ARG A 1 407 ? 9.623 1.195 12.125 1.00 76.88 407 ARG A C 1
ATOM 3369 O O . ARG A 1 407 ? 8.869 1.925 11.490 1.00 76.88 407 ARG A O 1
ATOM 3376 N N . SER A 1 408 ? 9.485 -0.131 12.166 1.00 78.00 408 SER A N 1
ATOM 3377 C CA . SER A 1 408 ? 8.420 -0.840 11.438 1.00 78.00 408 SER A CA 1
ATOM 3378 C C . SER A 1 408 ? 7.025 -0.536 11.985 1.00 78.00 408 SER A C 1
ATOM 3380 O O . SER A 1 408 ? 6.068 -0.441 11.220 1.00 78.00 408 SER A O 1
ATOM 3382 N N . ILE A 1 409 ? 6.924 -0.285 13.292 1.00 80.62 409 ILE A N 1
ATOM 3383 C CA . ILE A 1 409 ? 5.677 0.111 13.954 1.00 80.62 409 ILE A CA 1
ATOM 3384 C C . ILE A 1 409 ? 5.279 1.519 13.540 1.00 80.62 409 ILE A C 1
ATOM 3386 O O . ILE A 1 409 ? 4.117 1.753 13.220 1.00 80.62 409 ILE A O 1
ATOM 3390 N N . ILE A 1 410 ? 6.249 2.439 13.481 1.00 75.00 410 ILE A N 1
ATOM 3391 C CA . ILE A 1 410 ? 6.022 3.802 12.988 1.00 75.00 410 ILE A CA 1
ATOM 3392 C C . ILE A 1 410 ? 5.443 3.759 11.575 1.00 75.00 410 ILE A C 1
ATOM 3394 O O . ILE A 1 410 ? 4.435 4.416 11.314 1.00 75.00 410 ILE A O 1
ATOM 3398 N N . THR A 1 411 ? 6.053 2.978 10.678 1.00 73.94 411 THR A N 1
A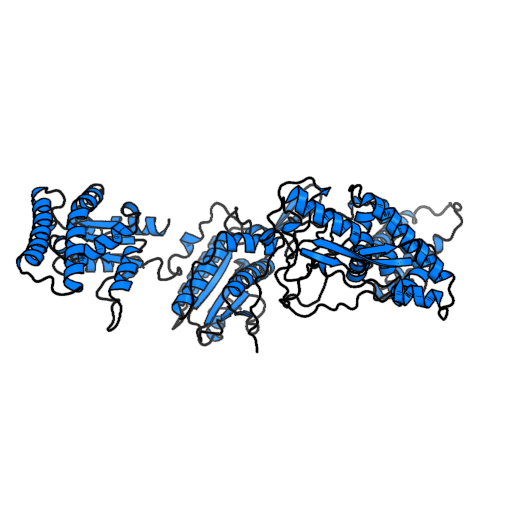TOM 3399 C CA . THR A 1 411 ? 5.558 2.819 9.306 1.00 73.94 411 THR A CA 1
ATOM 3400 C C . THR A 1 411 ? 4.143 2.240 9.297 1.00 73.94 411 THR A C 1
ATOM 3402 O O . THR A 1 411 ? 3.256 2.850 8.696 1.00 73.94 411 THR A O 1
ATOM 3405 N N . LEU A 1 412 ? 3.917 1.105 9.973 1.00 79.38 412 LEU A N 1
ATOM 3406 C CA . LEU A 1 412 ? 2.624 0.413 9.988 1.00 79.38 412 LEU A CA 1
ATOM 3407 C C . LEU A 1 412 ? 1.517 1.338 10.489 1.00 79.38 412 LEU A C 1
ATOM 3409 O O . LEU A 1 412 ? 0.510 1.528 9.807 1.00 79.38 412 LEU A O 1
ATOM 3413 N N . LEU A 1 413 ? 1.727 1.952 11.653 1.00 78.31 413 LEU A N 1
ATOM 3414 C CA . LEU A 1 413 ? 0.760 2.831 12.293 1.00 78.31 413 LEU A CA 1
ATOM 3415 C C . LEU A 1 413 ? 0.451 4.041 11.412 1.00 78.31 413 LEU A C 1
ATOM 3417 O O . LEU A 1 413 ? -0.716 4.331 11.160 1.00 78.31 413 LEU A O 1
ATOM 3421 N N . ARG A 1 414 ? 1.491 4.722 10.912 1.00 73.31 414 ARG A N 1
ATOM 3422 C CA . ARG A 1 414 ? 1.335 5.903 10.061 1.00 73.31 414 ARG A CA 1
ATOM 3423 C C . ARG A 1 414 ? 0.468 5.589 8.854 1.00 73.31 414 ARG A C 1
ATOM 3425 O O . ARG A 1 414 ? -0.504 6.288 8.604 1.00 73.31 414 ARG A O 1
ATOM 3432 N N . ARG A 1 415 ? 0.816 4.536 8.119 1.00 72.00 415 ARG A N 1
ATOM 3433 C CA . ARG A 1 415 ? 0.159 4.197 6.858 1.00 72.00 415 ARG A CA 1
ATOM 3434 C C . ARG A 1 415 ? -1.254 3.658 7.080 1.00 72.00 415 ARG A C 1
ATOM 3436 O O . ARG A 1 415 ? -2.154 4.014 6.331 1.00 72.00 415 ARG A O 1
ATOM 3443 N N . PHE A 1 416 ? -1.471 2.867 8.130 1.00 78.31 416 PHE A N 1
ATOM 3444 C CA . PHE A 1 416 ? -2.805 2.384 8.490 1.00 78.31 416 PHE A CA 1
ATOM 3445 C C . PHE A 1 416 ? -3.743 3.534 8.884 1.00 78.31 416 PHE A C 1
ATOM 3447 O O . PHE A 1 416 ? -4.862 3.631 8.378 1.00 78.31 416 PHE A O 1
ATOM 3454 N N . ILE A 1 417 ? -3.276 4.436 9.755 1.00 75.38 417 ILE A N 1
ATOM 3455 C CA . ILE A 1 417 ? -4.048 5.601 10.202 1.00 75.38 417 ILE A CA 1
ATOM 3456 C C . ILE A 1 417 ? -4.283 6.567 9.041 1.00 75.38 417 ILE A C 1
ATOM 3458 O O . ILE A 1 417 ? -5.410 7.015 8.873 1.00 75.38 417 ILE A O 1
ATOM 3462 N N . GLU A 1 418 ? -3.267 6.878 8.229 1.00 71.00 418 GLU A N 1
ATOM 3463 C CA . GLU A 1 418 ? -3.400 7.776 7.073 1.00 71.00 418 GLU A CA 1
ATOM 3464 C C . GLU A 1 418 ? -4.487 7.296 6.095 1.00 71.00 418 GLU A C 1
ATOM 3466 O O . GLU A 1 418 ? -5.295 8.117 5.664 1.00 71.00 418 GLU A O 1
ATOM 3471 N N . GLU A 1 419 ? -4.566 5.993 5.792 1.00 70.94 419 GLU A N 1
ATOM 3472 C CA . GLU A 1 419 ? -5.579 5.447 4.869 1.00 70.94 419 GLU A CA 1
ATOM 3473 C C . GLU A 1 419 ? -7.007 5.554 5.438 1.00 70.94 419 GLU A C 1
ATOM 3475 O O . GLU A 1 419 ? -7.919 5.979 4.729 1.00 70.94 419 GLU A O 1
ATOM 3480 N N . TYR A 1 420 ? -7.223 5.261 6.727 1.00 71.00 420 TYR A N 1
ATOM 3481 C CA . TYR A 1 420 ? -8.534 5.490 7.353 1.00 71.00 420 TYR A CA 1
ATOM 3482 C C . TYR A 1 420 ? -8.850 6.986 7.482 1.00 71.00 420 TYR A C 1
ATOM 3484 O O . TYR A 1 420 ? -9.951 7.412 7.149 1.00 71.00 420 TYR A O 1
ATOM 3492 N N . CYS A 1 421 ? -7.908 7.812 7.943 1.00 69.50 421 CYS A N 1
ATOM 3493 C CA . CYS A 1 421 ? -8.102 9.255 8.098 1.00 69.50 421 CYS A CA 1
ATOM 3494 C C . CYS A 1 421 ? -8.446 9.936 6.770 1.00 69.50 421 CYS A C 1
ATOM 3496 O O . CYS A 1 421 ? -9.271 10.852 6.760 1.00 69.50 421 CYS A O 1
ATOM 3498 N N . TYR A 1 422 ? -7.866 9.465 5.664 1.00 63.16 422 TYR A N 1
ATOM 3499 C CA . TYR A 1 422 ? -8.180 9.942 4.323 1.00 63.16 422 TYR A CA 1
ATOM 3500 C C . TYR A 1 422 ? -9.672 9.776 3.985 1.00 63.16 422 TYR A C 1
ATOM 3502 O O . TYR A 1 422 ? -10.296 10.732 3.524 1.00 63.16 422 TYR A O 1
ATOM 3510 N N . GLU A 1 423 ? -10.263 8.608 4.269 1.00 59.03 423 GLU A N 1
ATOM 3511 C CA . GLU A 1 423 ? -11.684 8.313 3.998 1.00 59.03 423 GLU A CA 1
ATOM 3512 C C . GLU A 1 423 ? -12.647 9.220 4.784 1.00 59.03 423 GLU A C 1
ATOM 3514 O O . GLU A 1 423 ? -13.746 9.514 4.316 1.00 59.03 423 GLU A O 1
ATOM 3519 N N . TYR A 1 424 ? -12.228 9.710 5.955 1.00 64.44 424 TYR A N 1
ATOM 3520 C CA . TYR A 1 424 ? -13.055 10.544 6.832 1.00 64.44 424 TYR A CA 1
ATOM 3521 C C . TYR A 1 424 ? -12.613 12.012 6.873 1.00 64.44 424 TYR A C 1
ATOM 3523 O O . TYR A 1 424 ? -13.006 12.715 7.793 1.00 64.44 424 TYR A O 1
ATOM 3531 N N . ASP A 1 425 ? -11.819 12.519 5.922 1.00 61.75 425 ASP A N 1
ATOM 3532 C CA . ASP A 1 425 ? -11.343 13.923 5.901 1.00 61.75 425 ASP A CA 1
ATOM 3533 C C . ASP A 1 425 ? -10.687 14.372 7.231 1.00 61.75 425 ASP A C 1
ATOM 3535 O O . ASP A 1 425 ? -10.826 15.509 7.687 1.00 61.75 425 ASP A O 1
ATOM 3539 N N . MET A 1 426 ? -9.980 13.445 7.882 1.00 67.94 426 MET A N 1
ATOM 3540 C CA . MET A 1 426 ? -9.154 13.710 9.058 1.00 67.94 426 MET A CA 1
ATOM 3541 C C . MET A 1 426 ? -7.705 13.947 8.640 1.00 67.94 426 MET A C 1
ATOM 3543 O O . MET A 1 426 ? -7.205 13.346 7.687 1.00 67.94 426 MET A O 1
ATOM 3547 N N . HIS A 1 427 ? -7.004 14.801 9.382 1.00 64.69 427 HIS A N 1
ATOM 3548 C CA . HIS A 1 427 ? -5.592 15.073 9.159 1.00 64.69 427 HIS A CA 1
ATOM 3549 C C . HIS A 1 427 ? -4.743 14.455 10.267 1.00 64.69 427 HIS A C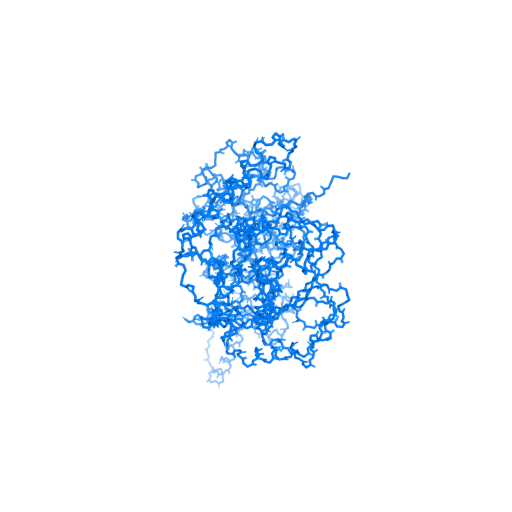 1
ATOM 3551 O O . HIS A 1 427 ? -4.988 14.675 11.454 1.00 64.69 427 HIS A O 1
ATOM 3557 N N . VAL A 1 428 ? -3.721 13.707 9.852 1.00 66.44 428 VAL A N 1
ATOM 3558 C CA . VAL A 1 428 ? -2.674 13.182 10.728 1.00 66.44 428 VAL A CA 1
ATOM 3559 C C . VAL A 1 428 ? -1.526 14.184 10.724 1.00 66.44 428 VAL A C 1
ATOM 3561 O O . VAL A 1 428 ? -0.917 14.434 9.684 1.00 66.44 428 VAL A O 1
ATOM 3564 N N . ILE A 1 429 ? -1.245 14.787 11.874 1.00 65.44 429 ILE A N 1
ATOM 3565 C CA . ILE A 1 429 ? -0.149 15.742 12.040 1.00 65.44 429 ILE A CA 1
ATOM 3566 C C . ILE A 1 429 ? 0.926 15.065 12.885 1.00 65.44 429 ILE A C 1
ATOM 3568 O O . ILE A 1 429 ? 0.663 14.631 14.008 1.00 65.44 429 ILE A O 1
ATOM 3572 N N . LYS A 1 430 ? 2.144 14.973 12.342 1.00 63.28 430 LYS A N 1
ATOM 3573 C CA . LYS A 1 430 ? 3.307 14.498 13.095 1.00 63.28 430 LYS A CA 1
ATOM 3574 C C . LYS A 1 430 ? 3.727 15.580 14.087 1.00 63.28 430 LYS A C 1
ATOM 3576 O O . LYS A 1 430 ? 4.022 16.698 13.667 1.00 63.28 430 LYS A O 1
ATOM 3581 N N . HIS A 1 431 ? 3.784 15.243 15.370 1.00 57.91 431 HIS A N 1
ATOM 3582 C CA . HIS A 1 431 ? 4.360 16.123 16.380 1.00 57.91 431 HIS A CA 1
ATOM 3583 C C . HIS A 1 431 ? 5.882 15.891 16.404 1.00 57.91 431 HIS A C 1
ATOM 3585 O O . HIS A 1 431 ? 6.334 14.759 16.548 1.00 57.91 431 HIS A O 1
ATOM 3591 N N . THR A 1 432 ? 6.692 16.917 16.121 1.00 51.69 432 THR A N 1
ATOM 3592 C CA . THR A 1 432 ? 8.160 16.776 15.959 1.00 51.69 432 THR A CA 1
ATOM 3593 C C . THR A 1 432 ? 8.973 17.245 17.165 1.00 51.69 432 THR A C 1
ATOM 3595 O O . THR A 1 432 ? 10.183 17.030 17.190 1.00 51.69 432 THR A O 1
ATOM 3598 N N . ASP A 1 433 ? 8.331 17.859 18.160 1.00 44.22 433 ASP A N 1
ATOM 3599 C CA . ASP A 1 433 ? 9.011 18.684 19.172 1.00 44.22 433 ASP A CA 1
ATOM 3600 C C . ASP A 1 433 ? 9.300 17.961 20.505 1.00 44.22 433 ASP A C 1
ATOM 3602 O O . ASP A 1 433 ? 9.693 18.595 21.486 1.00 44.22 433 ASP A O 1
ATOM 3606 N N . LEU A 1 434 ? 9.127 16.635 20.568 1.00 48.31 434 LEU A N 1
ATOM 3607 C CA . LEU A 1 434 ? 9.184 15.880 21.827 1.00 48.31 434 LEU A CA 1
ATOM 3608 C C . LEU A 1 434 ? 10.412 14.975 22.035 1.00 48.31 434 LEU A C 1
ATOM 3610 O O . LEU A 1 434 ? 10.683 14.649 23.184 1.00 48.31 434 LEU A O 1
ATOM 3614 N N . GLY A 1 435 ? 11.233 14.682 21.020 1.00 42.53 435 GLY A N 1
ATOM 3615 C CA . GLY A 1 435 ? 12.470 13.894 21.185 1.00 42.53 435 GLY A CA 1
ATOM 3616 C C . GLY A 1 435 ? 12.609 12.735 20.191 1.00 42.53 435 GLY A C 1
ATOM 3617 O O . GLY A 1 435 ? 11.789 12.569 19.291 1.00 42.53 435 GLY A O 1
ATOM 3618 N N . LYS A 1 436 ? 13.699 11.957 20.291 1.00 45.84 436 LYS A N 1
ATOM 3619 C CA . LYS A 1 436 ? 13.997 10.844 19.369 1.00 45.84 436 LYS A CA 1
ATOM 3620 C C . LYS A 1 436 ? 13.151 9.596 19.689 1.00 45.84 436 LYS A C 1
ATOM 3622 O O . LYS A 1 436 ? 13.552 8.772 20.494 1.00 45.84 436 LYS A O 1
ATOM 3627 N N . GLU A 1 437 ? 12.074 9.453 18.915 1.00 56.91 437 GLU A N 1
ATOM 3628 C CA . GLU A 1 437 ? 11.335 8.230 18.523 1.00 56.91 437 GLU A CA 1
ATOM 3629 C C . GLU A 1 437 ? 10.446 7.472 19.539 1.00 56.91 437 GLU A C 1
ATOM 3631 O O . GLU A 1 437 ? 10.567 6.251 19.674 1.00 56.91 437 GLU A O 1
ATOM 3636 N N . PRO A 1 438 ? 9.364 8.115 20.007 1.00 53.94 438 PRO A N 1
ATOM 3637 C CA . PRO A 1 438 ? 8.033 7.503 19.998 1.00 53.94 438 PRO A CA 1
ATOM 3638 C C . PRO A 1 438 ? 7.179 7.991 18.810 1.00 53.94 438 PRO A C 1
ATOM 3640 O O . PRO A 1 438 ? 7.434 9.048 18.225 1.00 53.94 438 PRO A O 1
ATOM 3643 N N . VAL A 1 439 ? 6.174 7.203 18.396 1.00 55.12 439 VAL A N 1
ATOM 3644 C CA . VAL A 1 439 ? 5.250 7.632 17.332 1.00 55.12 439 VAL A CA 1
ATOM 3645 C C . VAL A 1 439 ? 4.173 8.523 17.915 1.00 55.12 439 VAL A C 1
ATOM 3647 O O . VAL A 1 439 ? 3.320 8.041 18.651 1.00 55.12 439 VAL A O 1
ATOM 3650 N N . GLU A 1 440 ? 4.203 9.799 17.551 1.00 65.38 440 GLU A N 1
ATOM 3651 C CA . GLU A 1 440 ? 3.271 10.811 18.038 1.00 65.38 440 GLU A CA 1
ATOM 3652 C C . GLU A 1 440 ? 2.418 11.338 16.887 1.00 65.38 440 GLU A C 1
ATOM 3654 O O . GLU A 1 440 ? 2.885 12.094 16.023 1.00 65.38 440 GLU A O 1
ATOM 3659 N N . PHE A 1 441 ? 1.150 10.937 16.874 1.00 63.91 441 PHE A N 1
ATOM 3660 C CA . PHE A 1 441 ? 0.173 11.481 15.944 1.00 63.91 441 PHE A CA 1
ATOM 3661 C C . PHE A 1 441 ? -0.849 12.314 16.688 1.00 63.91 441 PHE A C 1
ATOM 3663 O O . PHE A 1 441 ? -1.560 11.832 17.570 1.00 63.91 441 PHE A O 1
ATOM 3670 N N . LEU A 1 442 ? -0.964 13.564 16.256 1.00 57.78 442 LEU A N 1
ATOM 3671 C CA . LEU A 1 442 ? -2.147 14.351 16.514 1.00 57.78 442 LEU A CA 1
ATOM 3672 C C . LEU A 1 442 ? -3.139 14.064 15.389 1.00 57.78 442 LEU A C 1
ATOM 3674 O O . LEU A 1 442 ? -2.881 14.412 14.232 1.00 57.78 442 LEU A O 1
ATOM 3678 N N . VAL A 1 443 ? -4.272 13.447 15.720 1.00 62.12 443 VAL A N 1
ATOM 3679 C CA . VAL A 1 443 ? -5.380 13.334 14.769 1.00 62.12 443 VAL A CA 1
ATOM 3680 C C . VAL A 1 443 ? -6.320 14.505 15.001 1.00 62.12 443 VAL A C 1
ATOM 3682 O O . VAL A 1 443 ? -6.902 14.654 16.077 1.00 62.12 443 VAL A O 1
ATOM 3685 N N . ALA A 1 444 ? -6.435 15.364 13.991 1.00 58.78 444 ALA A N 1
ATOM 3686 C CA . ALA A 1 444 ? -7.264 16.557 14.037 1.00 58.78 444 ALA A CA 1
ATOM 3687 C C . ALA A 1 444 ? -8.250 16.564 12.865 1.00 58.78 444 ALA A C 1
ATOM 3689 O O . ALA A 1 444 ? -7.885 16.321 11.712 1.00 58.78 444 ALA A O 1
ATOM 3690 N N . SER A 1 445 ? -9.510 16.883 13.158 1.00 58.84 445 SER A N 1
ATOM 3691 C CA . SER A 1 445 ? -10.495 17.195 12.126 1.00 58.84 445 SER A CA 1
ATOM 3692 C C . SER A 1 445 ? -10.532 18.708 11.913 1.00 58.84 445 SER A C 1
ATOM 3694 O O . SER A 1 445 ? -10.634 19.447 12.891 1.00 58.84 445 SER A O 1
ATOM 3696 N N . PRO A 1 446 ? -10.551 19.208 10.666 1.00 56.31 446 PRO A N 1
ATOM 3697 C CA . PRO A 1 446 ? -10.708 20.639 10.414 1.00 56.31 446 PRO A CA 1
ATOM 3698 C C . PRO A 1 446 ? -12.072 21.186 10.883 1.00 56.31 446 PRO A C 1
ATOM 3700 O O . PRO A 1 446 ? -12.261 22.400 10.939 1.00 56.31 446 PRO A O 1
ATOM 3703 N N . ARG A 1 447 ? -13.027 20.311 11.239 1.00 54.66 447 ARG A N 1
ATOM 3704 C CA . ARG A 1 447 ? -14.386 20.672 11.675 1.00 54.66 447 ARG A CA 1
ATOM 3705 C C . ARG A 1 447 ? -14.544 20.796 13.194 1.00 54.66 447 ARG A C 1
ATOM 3707 O O . ARG A 1 447 ? -15.556 21.329 13.640 1.00 54.66 447 ARG A O 1
ATOM 3714 N N . ILE A 1 448 ? -13.590 20.309 13.994 1.00 57.72 448 ILE A N 1
ATOM 3715 C CA . ILE A 1 448 ? -13.701 20.219 15.460 1.00 57.72 448 ILE A CA 1
ATOM 3716 C C . ILE A 1 448 ? -12.397 20.706 16.110 1.00 57.72 448 ILE A C 1
ATOM 3718 O O . ILE A 1 448 ? -11.309 20.398 15.642 1.00 57.72 448 ILE A O 1
ATOM 3722 N N . LYS A 1 449 ? -12.500 21.487 17.196 1.00 58.62 449 LYS A N 1
ATOM 3723 C CA . LYS A 1 449 ? -11.333 22.034 17.925 1.00 58.62 449 LYS A CA 1
ATOM 3724 C C . LYS A 1 449 ? -10.619 21.019 18.822 1.00 58.62 449 LYS A C 1
ATOM 3726 O O . LYS A 1 449 ? -9.525 21.306 19.295 1.00 58.62 449 LYS A O 1
ATOM 3731 N N . ASP A 1 450 ? -11.268 19.895 19.093 1.00 62.25 450 ASP A N 1
ATOM 3732 C CA . ASP A 1 450 ? -10.769 18.870 19.998 1.00 62.25 450 ASP A CA 1
ATOM 3733 C C . ASP A 1 450 ? -9.643 18.042 19.360 1.00 62.25 450 ASP A C 1
ATOM 3735 O O . ASP A 1 450 ? -9.646 17.786 18.154 1.00 62.25 450 ASP A O 1
ATOM 3739 N N . LYS A 1 451 ? -8.671 17.651 20.181 1.00 66.00 451 LYS A N 1
ATOM 3740 C CA . LYS A 1 451 ? -7.417 17.015 19.783 1.00 66.00 451 LYS A CA 1
ATOM 3741 C C . LYS A 1 451 ? -7.301 15.652 20.450 1.00 66.00 451 LYS A C 1
ATOM 3743 O O . LYS A 1 451 ? -7.422 15.557 21.670 1.00 66.00 451 LYS A O 1
ATOM 3748 N N . VAL A 1 452 ? -7.011 14.624 19.656 1.00 71.69 452 VAL A N 1
ATOM 3749 C CA . VAL A 1 452 ? -6.675 13.291 20.167 1.00 71.69 452 VAL A CA 1
ATOM 3750 C C . VAL A 1 452 ? -5.223 12.993 19.869 1.00 71.69 452 VAL A C 1
ATOM 3752 O O . VAL A 1 452 ? -4.758 13.170 18.739 1.00 71.69 452 VAL A O 1
ATOM 3755 N N . PHE A 1 453 ? -4.524 12.547 20.904 1.00 77.06 453 PHE A N 1
ATOM 3756 C CA . PHE A 1 453 ? -3.114 12.227 20.834 1.00 77.06 453 PHE A CA 1
ATOM 3757 C C . PHE A 1 453 ? -2.930 10.715 20.879 1.00 77.06 453 PHE A C 1
ATOM 3759 O O . PHE A 1 453 ? -3.497 10.034 21.735 1.00 77.06 453 PHE A O 1
ATOM 3766 N N . LEU A 1 454 ? -2.150 10.193 19.941 1.00 78.94 454 LEU A N 1
ATOM 3767 C CA . LEU A 1 454 ? -1.806 8.784 19.873 1.00 78.94 454 LEU A CA 1
ATOM 3768 C C . LEU A 1 454 ? -0.294 8.648 20.000 1.00 78.94 454 LEU A C 1
ATOM 3770 O O . LEU A 1 454 ? 0.453 9.220 19.205 1.00 78.94 454 LEU A O 1
ATOM 3774 N N . LEU A 1 455 ? 0.117 7.888 21.010 1.00 80.75 455 LEU A N 1
ATOM 3775 C CA . LEU A 1 455 ? 1.496 7.574 21.337 1.00 80.75 455 LEU A CA 1
ATOM 3776 C C . LEU A 1 455 ? 1.703 6.067 21.153 1.00 80.75 455 LEU A C 1
ATOM 3778 O O . LEU A 1 455 ? 0.971 5.285 21.754 1.00 80.75 455 LEU A O 1
ATOM 3782 N N . ALA A 1 456 ? 2.670 5.643 20.340 1.00 82.88 456 ALA A N 1
ATOM 3783 C CA . ALA A 1 456 ? 2.943 4.218 20.138 1.00 82.88 456 ALA A CA 1
ATOM 3784 C C . ALA A 1 456 ? 4.421 3.849 20.267 1.00 82.88 456 ALA A C 1
ATOM 3786 O O . ALA A 1 456 ? 5.280 4.497 19.664 1.00 82.88 456 ALA A O 1
ATOM 3787 N N . ASN A 1 457 ? 4.690 2.768 21.007 1.00 83.69 457 ASN A N 1
ATOM 3788 C CA . ASN A 1 457 ? 6.027 2.241 21.273 1.00 83.69 457 ASN A CA 1
ATOM 3789 C C . ASN A 1 457 ? 6.070 0.714 21.228 1.00 83.69 457 ASN A C 1
ATOM 3791 O O . ASN A 1 457 ? 5.134 0.039 21.641 1.00 83.69 457 ASN A O 1
ATOM 3795 N N . THR A 1 458 ? 7.197 0.166 20.785 1.00 84.56 458 THR A N 1
ATOM 3796 C CA . THR A 1 458 ? 7.608 -1.201 21.130 1.00 84.56 458 THR A CA 1
ATOM 3797 C C . THR A 1 458 ? 7.920 -1.281 22.619 1.00 84.56 458 THR A C 1
ATOM 3799 O O . THR A 1 458 ? 8.436 -0.329 23.205 1.00 84.56 458 THR A O 1
ATOM 3802 N N . VAL A 1 459 ? 7.618 -2.418 23.237 1.00 84.00 459 VAL A N 1
ATOM 3803 C CA . VAL A 1 459 ? 7.794 -2.632 24.680 1.00 84.00 459 VAL A CA 1
ATOM 3804 C C . VAL A 1 459 ? 9.224 -2.352 25.177 1.00 84.00 459 VAL A C 1
ATOM 3806 O O . VAL A 1 459 ? 9.392 -1.813 26.271 1.00 84.00 459 VAL A O 1
ATOM 3809 N N . GLU A 1 460 ? 10.258 -2.612 24.371 1.00 78.94 460 GLU A N 1
ATOM 3810 C CA . GLU A 1 460 ? 11.657 -2.323 24.726 1.00 78.94 460 GLU A CA 1
ATOM 3811 C C . GLU A 1 460 ? 12.000 -0.835 24.717 1.00 78.94 460 GLU A C 1
ATOM 3813 O O . GLU A 1 460 ? 12.911 -0.408 25.425 1.00 78.94 460 GLU A O 1
ATOM 3818 N N . TYR A 1 461 ? 11.279 -0.046 23.922 1.00 77.06 461 TYR A N 1
ATOM 3819 C CA . TYR A 1 461 ? 11.482 1.397 23.810 1.00 77.06 461 TYR A CA 1
ATOM 3820 C C . TYR A 1 461 ? 10.720 2.173 24.885 1.00 77.06 461 TYR A C 1
ATOM 3822 O O . TYR A 1 461 ? 10.868 3.388 24.991 1.00 77.06 461 TYR A O 1
ATOM 3830 N N . VAL A 1 462 ? 9.938 1.489 25.726 1.00 76.69 462 VAL A N 1
ATOM 3831 C CA . VAL A 1 462 ? 9.296 2.127 26.873 1.00 76.69 462 VAL A CA 1
ATOM 3832 C C . VAL A 1 462 ? 10.339 2.376 27.967 1.00 76.69 462 VAL A C 1
ATOM 3834 O O . VAL A 1 462 ? 10.698 1.482 28.745 1.00 76.69 462 VAL A O 1
ATOM 3837 N N . SER A 1 463 ? 10.844 3.610 28.013 1.00 66.62 463 SER A N 1
ATOM 3838 C CA . SER A 1 463 ? 11.786 4.097 29.022 1.00 66.62 463 SER A CA 1
ATOM 3839 C C . SER A 1 463 ? 11.138 5.147 29.914 1.00 66.62 463 SER A C 1
ATOM 3841 O O . SER A 1 463 ? 10.490 6.073 29.439 1.00 66.62 463 SER A O 1
ATOM 3843 N N . PHE A 1 464 ? 11.367 5.020 31.215 1.00 63.41 464 PHE A N 1
ATOM 3844 C CA . PHE A 1 464 ? 10.795 5.905 32.229 1.00 63.41 464 PHE A CA 1
ATOM 3845 C C . PHE A 1 464 ? 11.793 6.953 32.737 1.00 63.41 464 PHE A C 1
ATOM 3847 O O . PHE A 1 464 ? 11.405 7.972 33.305 1.00 63.41 464 PHE A O 1
ATOM 3854 N N . GLU A 1 465 ? 13.088 6.737 32.478 1.00 53.81 465 GLU A N 1
ATOM 3855 C CA . GLU A 1 465 ? 14.175 7.590 32.970 1.00 53.81 465 GLU A CA 1
ATOM 3856 C C . GLU A 1 465 ? 14.412 8.834 32.097 1.00 53.81 465 GLU A C 1
ATOM 3858 O O . GLU A 1 465 ? 14.880 9.841 32.617 1.00 53.81 465 GLU A O 1
ATOM 3863 N N . ASN A 1 466 ? 14.063 8.800 30.801 1.00 47.34 466 ASN A N 1
ATOM 3864 C CA . ASN A 1 466 ? 14.333 9.902 29.857 1.00 47.34 466 ASN A CA 1
ATOM 3865 C C . ASN A 1 466 ? 13.129 10.358 29.003 1.00 47.34 466 ASN A C 1
ATOM 3867 O O . ASN A 1 466 ? 13.224 11.411 28.384 1.00 47.34 466 ASN A O 1
ATOM 3871 N N . ASP A 1 467 ? 12.004 9.631 29.019 1.00 52.97 467 ASP A N 1
ATOM 3872 C CA . ASP A 1 467 ? 10.770 9.922 28.261 1.00 52.97 467 ASP A CA 1
ATOM 3873 C C . ASP A 1 467 ? 9.533 9.682 29.143 1.00 52.97 467 ASP A C 1
ATOM 3875 O O . ASP A 1 467 ? 8.602 8.954 28.795 1.00 52.97 467 ASP A O 1
ATOM 3879 N N . SER A 1 468 ? 9.533 10.242 30.356 1.00 60.88 468 SER A N 1
ATOM 3880 C CA . SER A 1 468 ? 8.426 10.050 31.294 1.00 60.88 468 SER A CA 1
ATOM 3881 C C . SER A 1 468 ? 7.123 10.488 30.619 1.00 60.88 468 SER A C 1
ATOM 3883 O O . SER A 1 468 ? 7.014 11.634 30.185 1.00 60.88 468 SER A O 1
ATOM 3885 N N . LEU A 1 469 ? 6.107 9.621 30.588 1.00 67.75 469 LEU A N 1
ATOM 3886 C CA . LEU A 1 469 ? 4.742 9.946 30.139 1.00 67.75 469 LEU A CA 1
ATOM 3887 C C . LEU A 1 469 ? 4.257 11.292 30.715 1.00 67.75 469 LEU A C 1
ATOM 3889 O O . LEU A 1 469 ? 3.581 12.053 30.034 1.00 67.75 469 LEU A O 1
ATOM 3893 N N . LYS A 1 470 ? 4.695 11.625 31.938 1.00 66.94 470 LYS A N 1
ATOM 3894 C CA . LYS A 1 470 ? 4.515 12.928 32.598 1.00 66.94 470 LYS A CA 1
ATOM 3895 C C . LYS A 1 470 ? 5.063 14.120 31.798 1.00 66.94 470 LYS A C 1
ATOM 3897 O O . LYS A 1 470 ? 4.347 15.094 31.629 1.00 66.94 470 LYS A O 1
ATOM 3902 N N . GLN A 1 471 ? 6.282 14.043 31.263 1.00 67.50 471 GLN A N 1
ATOM 3903 C CA . GLN A 1 471 ? 6.877 15.111 30.445 1.00 67.50 471 GLN A CA 1
ATOM 3904 C C . GLN A 1 471 ? 6.149 15.282 29.108 1.00 67.50 471 GLN A C 1
ATOM 3906 O O . GLN A 1 471 ? 6.034 16.396 28.601 1.00 67.50 471 GLN A O 1
ATOM 3911 N N . ILE A 1 472 ? 5.662 14.181 28.529 1.00 67.38 472 ILE A N 1
ATOM 3912 C CA . ILE A 1 472 ? 4.838 14.214 27.316 1.00 67.38 472 ILE A CA 1
ATOM 3913 C C . ILE A 1 472 ? 3.507 14.913 27.631 1.00 67.38 472 ILE A C 1
ATOM 3915 O O . ILE A 1 472 ? 3.140 15.858 26.940 1.00 67.38 472 ILE A O 1
ATOM 3919 N N . LEU A 1 473 ? 2.836 14.530 28.722 1.00 68.25 473 LEU A N 1
ATOM 3920 C CA . LEU A 1 473 ? 1.600 15.165 29.194 1.00 68.25 473 LEU A CA 1
ATOM 3921 C C . LEU A 1 473 ? 1.773 16.664 29.482 1.00 68.25 473 LEU A C 1
ATOM 3923 O O . LEU A 1 473 ? 0.899 17.445 29.129 1.00 68.25 473 LEU A O 1
ATOM 3927 N N . GLU A 1 474 ? 2.903 17.078 30.061 1.00 68.62 474 GLU A N 1
ATOM 3928 C CA . GLU A 1 474 ? 3.212 18.491 30.335 1.00 68.62 474 GLU A CA 1
ATOM 3929 C C . GLU A 1 474 ? 3.372 19.342 29.066 1.00 68.62 474 GLU A C 1
ATOM 3931 O O . GLU A 1 474 ? 3.136 20.547 29.107 1.00 68.62 474 GLU A O 1
ATOM 3936 N N . LYS A 1 475 ? 3.772 18.744 27.936 1.00 67.00 475 LYS A N 1
ATOM 3937 C CA . LYS A 1 475 ? 3.936 19.460 26.657 1.00 67.00 475 LYS A CA 1
ATOM 3938 C C . LYS A 1 475 ? 2.685 19.423 25.777 1.00 67.00 475 LYS A C 1
ATOM 3940 O O . LYS A 1 475 ? 2.637 20.118 24.761 1.00 67.00 475 LYS A O 1
ATOM 3945 N N . ILE A 1 476 ? 1.688 18.615 26.130 1.00 64.50 476 ILE A N 1
ATOM 3946 C CA . ILE A 1 476 ? 0.463 18.439 25.352 1.00 64.50 476 ILE A CA 1
ATOM 3947 C C . ILE A 1 476 ? -0.649 19.323 25.944 1.00 64.50 476 ILE A C 1
ATOM 3949 O O . ILE A 1 476 ? -1.431 18.905 26.793 1.00 64.50 476 ILE A O 1
ATOM 3953 N N . ASP A 1 477 ? -0.758 20.558 25.452 1.00 60.66 477 ASP A N 1
ATOM 3954 C CA . ASP A 1 477 ? -1.856 21.462 25.817 1.00 60.66 477 ASP A CA 1
ATOM 3955 C C . ASP A 1 477 ? -3.172 21.101 25.093 1.00 60.66 477 ASP A C 1
ATOM 3957 O O . ASP A 1 477 ? -3.213 20.963 23.864 1.00 60.66 477 ASP A O 1
ATOM 3961 N N . ASN A 1 478 ? -4.285 21.079 25.840 1.00 65.69 478 ASN A N 1
ATOM 3962 C CA . ASN A 1 478 ? -5.660 20.912 25.336 1.00 65.69 478 ASN A CA 1
ATOM 3963 C C . ASN A 1 478 ? -5.925 19.596 24.567 1.00 65.69 478 ASN A C 1
ATOM 3965 O O . ASN A 1 478 ? -6.477 19.630 23.464 1.00 65.69 478 ASN A O 1
ATOM 3969 N N . VAL A 1 479 ? -5.561 18.443 25.139 1.00 71.06 479 VAL A N 1
ATOM 3970 C CA . VAL A 1 479 ? -5.931 17.115 24.610 1.00 71.06 479 VAL A CA 1
ATOM 3971 C C . VAL A 1 479 ? -6.980 16.455 25.493 1.00 71.06 479 VAL A C 1
ATOM 3973 O O . VAL A 1 479 ? -6.759 16.234 26.683 1.00 71.06 479 VAL A O 1
ATOM 3976 N N . SER A 1 480 ? -8.120 16.117 24.889 1.00 69.19 480 SER A N 1
ATOM 3977 C CA . SER A 1 480 ? -9.215 15.443 25.587 1.00 69.19 480 SER A CA 1
ATOM 3978 C C . SER A 1 480 ? -8.982 13.948 25.757 1.00 69.19 480 SER A C 1
ATOM 3980 O O . SER A 1 480 ? -9.461 13.397 26.739 1.00 69.19 480 SER A O 1
ATOM 3982 N N . HIS A 1 481 ? -8.278 13.299 24.821 1.00 75.44 481 HIS A N 1
ATOM 3983 C CA . HIS A 1 481 ? -8.032 11.854 24.829 1.00 75.44 481 HIS A CA 1
ATOM 3984 C C . HIS A 1 481 ? -6.585 11.532 24.450 1.00 75.44 481 HIS A C 1
ATOM 3986 O O . HIS A 1 481 ? -6.087 12.005 23.423 1.00 75.44 481 HIS A O 1
ATOM 3992 N N . LEU A 1 482 ? -5.943 10.676 25.244 1.00 80.00 482 LEU A N 1
ATOM 3993 C CA . LEU A 1 482 ? -4.599 10.156 25.009 1.00 80.00 482 LEU A CA 1
ATOM 3994 C C . LEU A 1 482 ? -4.648 8.630 24.906 1.00 80.00 482 LEU A C 1
ATOM 3996 O O . LEU A 1 482 ? -4.996 7.951 25.868 1.00 80.00 482 LEU A O 1
ATOM 4000 N N . TYR A 1 483 ? -4.252 8.096 23.753 1.00 80.94 483 TYR A N 1
ATOM 4001 C CA . TYR A 1 483 ? -4.104 6.660 23.532 1.00 80.94 483 TYR A CA 1
ATOM 4002 C C . TYR A 1 483 ? -2.627 6.283 23.533 1.00 80.94 483 TYR A C 1
ATOM 4004 O O . TYR A 1 483 ? -1.889 6.683 22.632 1.00 80.94 483 TYR A O 1
ATOM 4012 N N . TYR A 1 484 ? -2.207 5.498 24.522 1.00 84.12 484 TYR A N 1
ATOM 4013 C CA . TYR A 1 484 ? -0.871 4.931 24.603 1.00 84.12 484 TYR A CA 1
ATOM 4014 C C . TYR A 1 484 ? -0.882 3.457 24.194 1.00 84.12 484 TYR A C 1
ATOM 4016 O O . TYR A 1 484 ? -1.483 2.619 24.862 1.00 84.12 484 TYR A O 1
ATOM 4024 N N . ILE A 1 485 ? -0.237 3.150 23.072 1.00 85.50 485 ILE A N 1
ATOM 4025 C CA . ILE A 1 485 ? -0.245 1.836 22.431 1.00 85.50 485 ILE A CA 1
ATOM 4026 C C . ILE A 1 485 ? 1.138 1.201 22.572 1.00 85.50 485 ILE A C 1
ATOM 4028 O O . ILE A 1 485 ? 2.126 1.698 22.030 1.00 85.50 485 ILE A O 1
ATOM 4032 N N . VAL A 1 486 ? 1.207 0.072 23.267 1.00 86.50 486 VAL A N 1
ATOM 4033 C CA . VAL A 1 486 ? 2.439 -0.688 23.471 1.00 86.50 486 VAL A CA 1
ATOM 4034 C C . VAL A 1 486 ? 2.397 -1.955 22.626 1.00 86.50 486 VAL A C 1
ATOM 4036 O O . VAL A 1 486 ? 1.592 -2.857 22.842 1.00 86.50 486 VAL A O 1
ATOM 4039 N N . PHE A 1 487 ? 3.282 -2.038 21.646 1.00 87.62 487 PHE A N 1
ATOM 4040 C CA . PHE A 1 487 ? 3.426 -3.203 20.793 1.00 87.62 487 PHE A CA 1
ATOM 4041 C C . PHE A 1 487 ? 4.414 -4.193 21.404 1.00 87.62 487 PHE A C 1
ATOM 4043 O O . PHE A 1 487 ? 5.567 -3.864 21.693 1.00 87.62 487 PHE A O 1
ATOM 4050 N N . LEU A 1 488 ? 3.955 -5.426 21.556 1.00 86.81 488 LEU A N 1
ATOM 4051 C CA . LEU A 1 488 ? 4.733 -6.533 22.079 1.00 86.81 488 LEU A CA 1
ATOM 4052 C C . LEU A 1 488 ? 5.551 -7.148 20.948 1.00 86.81 488 LEU A C 1
ATOM 4054 O O . LEU A 1 488 ? 5.008 -7.712 19.995 1.00 86.81 488 LEU A O 1
ATOM 4058 N N . SER A 1 489 ? 6.863 -6.989 21.043 1.00 83.88 489 SER A N 1
ATOM 4059 C CA . SER A 1 489 ? 7.845 -7.642 20.183 1.00 83.88 489 SER A CA 1
ATOM 4060 C C . SER A 1 489 ? 8.072 -9.094 20.634 1.00 83.88 489 SER A C 1
ATOM 4062 O O . SER A 1 489 ? 7.448 -9.576 21.574 1.00 83.88 489 SER A O 1
ATOM 4064 N N . LYS A 1 490 ? 8.979 -9.818 19.973 1.00 76.94 490 LYS A N 1
ATOM 4065 C CA . LYS A 1 490 ? 9.305 -11.208 20.322 1.00 76.94 490 LYS A CA 1
ATOM 4066 C C . LYS A 1 490 ? 10.011 -11.296 21.686 1.00 76.94 490 LYS A C 1
ATOM 4068 O O . LYS A 1 490 ? 11.121 -10.775 21.794 1.00 76.94 490 LYS A O 1
ATOM 4073 N N . GLY A 1 491 ? 9.455 -12.019 22.665 1.00 73.19 491 GLY A N 1
ATOM 4074 C CA . GLY A 1 491 ? 10.125 -12.298 23.947 1.00 73.19 491 GLY A CA 1
ATOM 4075 C C . GLY A 1 491 ? 9.201 -12.326 25.171 1.00 73.19 491 GLY A C 1
ATOM 4076 O O . GLY A 1 491 ? 8.029 -11.987 25.090 1.00 73.19 491 GLY A O 1
ATOM 4077 N N . GLU A 1 492 ? 9.741 -12.712 26.333 1.00 73.75 492 GLU A N 1
ATOM 4078 C CA . GLU A 1 492 ? 9.006 -12.659 27.606 1.00 73.75 492 GLU A CA 1
ATOM 4079 C C . GLU A 1 492 ? 8.981 -11.225 28.158 1.00 73.75 492 GLU A C 1
ATOM 4081 O O . GLU A 1 492 ? 9.993 -10.711 28.639 1.00 73.75 492 GLU A O 1
ATOM 4086 N N . HIS A 1 493 ? 7.810 -10.584 28.106 1.00 77.38 493 HIS A N 1
ATOM 4087 C CA . HIS A 1 493 ? 7.645 -9.168 28.466 1.00 77.38 493 HIS A CA 1
ATOM 4088 C C . HIS A 1 493 ? 6.896 -8.921 29.777 1.00 77.38 493 HIS A C 1
ATOM 4090 O O . HIS A 1 493 ? 6.709 -7.763 30.152 1.00 77.38 493 HIS A O 1
ATOM 4096 N N . ASP A 1 494 ? 6.499 -9.970 30.505 1.00 76.38 494 ASP A N 1
ATOM 4097 C CA . ASP A 1 494 ? 5.643 -9.867 31.696 1.00 76.38 494 ASP A CA 1
ATOM 4098 C C . ASP A 1 494 ? 6.152 -8.829 32.699 1.00 76.38 494 ASP A C 1
ATOM 4100 O O . ASP A 1 494 ? 5.419 -7.918 33.079 1.00 76.38 494 ASP A O 1
ATOM 4104 N N . SER A 1 495 ? 7.426 -8.905 33.089 1.00 79.25 495 SER A N 1
ATOM 4105 C CA . SER A 1 495 ? 8.023 -7.971 34.056 1.00 79.25 495 SER A CA 1
ATOM 4106 C C . SER A 1 495 ? 7.944 -6.511 33.586 1.00 79.25 495 SER A C 1
ATOM 4108 O O . SER A 1 495 ? 7.576 -5.617 34.350 1.00 79.25 495 SER A O 1
ATOM 4110 N N . LYS A 1 496 ? 8.220 -6.266 32.298 1.00 82.25 496 LYS A N 1
ATOM 4111 C CA . LYS A 1 496 ? 8.199 -4.919 31.720 1.00 82.25 496 LYS A CA 1
ATOM 4112 C C . LYS A 1 496 ? 6.776 -4.370 31.627 1.00 82.25 496 LYS A C 1
ATOM 4114 O O . LYS A 1 496 ? 6.559 -3.199 31.916 1.00 82.25 496 LYS A O 1
ATOM 4119 N N . ILE A 1 497 ? 5.805 -5.214 31.291 1.00 81.19 497 ILE A N 1
ATOM 4120 C CA . ILE A 1 497 ? 4.381 -4.862 31.265 1.00 81.19 497 ILE A CA 1
ATOM 4121 C C . ILE A 1 497 ? 3.893 -4.478 32.663 1.00 81.19 497 ILE A C 1
ATOM 4123 O O . ILE A 1 497 ? 3.269 -3.430 32.820 1.00 81.19 497 ILE A O 1
ATOM 4127 N N . HIS A 1 498 ? 4.226 -5.271 33.687 1.00 80.44 498 HIS A N 1
ATOM 4128 C CA . HIS A 1 498 ? 3.882 -4.946 35.073 1.00 80.44 498 HIS A CA 1
ATOM 4129 C C . HIS A 1 498 ? 4.490 -3.605 35.502 1.00 80.44 498 HIS A C 1
ATOM 4131 O O . HIS A 1 498 ? 3.805 -2.805 36.136 1.00 80.44 498 HIS A O 1
ATOM 4137 N N . GLN A 1 499 ? 5.735 -3.326 35.105 1.00 81.88 499 GLN A N 1
ATOM 4138 C CA . GLN A 1 499 ? 6.378 -2.036 35.356 1.00 81.88 499 GLN A CA 1
ATOM 4139 C C . GLN A 1 499 ? 5.624 -0.875 34.681 1.00 81.88 499 GLN A C 1
ATOM 4141 O O . GLN A 1 499 ? 5.383 0.144 35.322 1.00 81.88 499 GLN A O 1
ATOM 4146 N N . ILE A 1 500 ? 5.210 -1.037 33.415 1.00 82.31 500 ILE A N 1
ATOM 4147 C CA . ILE A 1 500 ? 4.417 -0.034 32.681 1.00 82.31 500 ILE A CA 1
ATOM 4148 C C . ILE A 1 500 ? 3.104 0.262 33.400 1.00 82.31 500 ILE A C 1
ATOM 4150 O O . ILE A 1 500 ? 2.779 1.426 33.621 1.00 82.31 500 ILE A O 1
ATOM 4154 N N . ILE A 1 501 ? 2.366 -0.779 33.784 1.00 80.12 501 ILE A N 1
ATOM 4155 C CA . ILE A 1 501 ? 1.076 -0.630 34.462 1.00 80.12 501 ILE A CA 1
ATOM 4156 C C . ILE A 1 501 ? 1.256 0.101 35.796 1.00 80.12 501 ILE A C 1
ATOM 4158 O O . ILE A 1 501 ? 0.574 1.094 36.039 1.00 80.12 501 ILE A O 1
ATOM 4162 N N . GLN A 1 502 ? 2.209 -0.337 36.625 1.00 79.31 502 GLN A N 1
ATOM 4163 C CA . GLN A 1 502 ? 2.478 0.283 37.926 1.00 79.31 502 GLN A CA 1
ATOM 4164 C C . GLN A 1 502 ? 2.829 1.763 37.802 1.00 79.31 502 GLN A C 1
ATOM 4166 O O . GLN A 1 502 ? 2.387 2.569 38.614 1.00 79.31 502 GLN A O 1
ATOM 4171 N N . GLU A 1 503 ? 3.614 2.143 36.797 1.00 79.06 503 GLU A N 1
ATOM 4172 C CA . GLU A 1 503 ? 3.994 3.538 36.623 1.00 79.06 503 GLU A CA 1
ATOM 4173 C C . GLU A 1 503 ? 2.820 4.407 36.178 1.00 79.06 503 GLU A C 1
ATOM 4175 O O . GLU A 1 503 ? 2.611 5.483 36.741 1.00 79.06 503 GLU A O 1
ATOM 4180 N N . VAL A 1 504 ? 2.023 3.929 35.222 1.00 79.38 504 VAL A N 1
ATOM 4181 C CA . VAL A 1 504 ? 0.806 4.617 34.774 1.00 79.38 504 VAL A CA 1
ATOM 4182 C C . VAL A 1 504 ? -0.175 4.807 35.936 1.00 79.38 504 VAL A C 1
ATOM 4184 O O . VAL A 1 504 ? -0.792 5.866 36.036 1.00 79.38 504 VAL A O 1
ATOM 4187 N N . GLU A 1 505 ? -0.279 3.844 36.860 1.00 77.31 505 GLU A N 1
ATOM 4188 C CA . GLU A 1 505 ? -1.084 3.968 38.088 1.00 77.31 505 GLU A CA 1
ATOM 4189 C C . GLU A 1 505 ? -0.630 5.122 39.004 1.00 77.31 505 GLU A C 1
ATOM 4191 O O . GLU A 1 505 ? -1.429 5.615 39.800 1.00 77.31 505 GLU A O 1
ATOM 4196 N N . THR A 1 506 ? 0.614 5.601 38.881 1.00 78.44 506 THR A N 1
ATOM 4197 C CA . THR A 1 506 ? 1.123 6.753 39.653 1.00 78.44 506 THR A CA 1
ATOM 4198 C C . THR A 1 506 ? 0.839 8.119 39.017 1.00 78.44 506 THR A C 1
ATOM 4200 O O . THR A 1 506 ? 1.199 9.148 39.599 1.00 78.44 506 THR A O 1
ATOM 4203 N N . ILE A 1 507 ? 0.257 8.161 37.813 1.00 75.25 507 ILE A N 1
ATOM 4204 C CA . ILE A 1 507 ? 0.020 9.395 37.052 1.00 75.25 507 ILE A CA 1
ATOM 4205 C C . ILE A 1 507 ? -1.440 9.828 37.203 1.00 75.25 507 ILE A C 1
ATOM 4207 O O . ILE A 1 507 ? -2.361 9.050 36.968 1.00 75.25 507 ILE A O 1
ATOM 4211 N N . GLU A 1 508 ? -1.658 11.097 37.551 1.00 72.38 508 GLU A N 1
ATOM 4212 C CA . GLU A 1 508 ? -2.993 11.694 37.595 1.00 72.38 508 GLU A CA 1
ATOM 4213 C C . GLU A 1 508 ? -3.280 12.458 36.292 1.00 72.38 508 GLU A C 1
ATOM 4215 O O . GLU A 1 508 ? -2.644 13.467 35.986 1.00 72.38 508 GLU A O 1
ATOM 4220 N N . PHE A 1 509 ? -4.249 11.976 35.512 1.00 71.94 509 PHE A N 1
ATOM 4221 C CA . PHE A 1 509 ? -4.649 12.574 34.237 1.00 71.94 509 PHE A CA 1
ATOM 4222 C C . PHE A 1 509 ? -5.798 13.565 34.461 1.00 71.94 509 PHE A C 1
ATOM 4224 O O . PHE A 1 509 ? -6.979 13.219 34.401 1.00 71.94 509 PHE A O 1
ATOM 4231 N N . SER A 1 510 ? -5.462 14.816 34.773 1.00 65.31 510 SER A N 1
ATOM 4232 C CA . SER A 1 510 ? -6.464 15.869 34.973 1.00 65.31 510 SER A CA 1
ATOM 4233 C C . SER A 1 510 ? -6.938 16.433 33.625 1.00 65.31 510 SER A C 1
ATOM 4235 O O . SER A 1 510 ? -6.159 16.989 32.863 1.00 65.31 510 SER A O 1
ATOM 4237 N N . ASN A 1 511 ? -8.239 16.307 33.331 1.00 67.44 511 ASN A N 1
ATOM 4238 C CA . ASN A 1 511 ? -8.900 16.784 32.097 1.00 67.44 511 ASN A CA 1
ATOM 4239 C C . ASN A 1 511 ? -8.563 16.038 30.783 1.00 67.44 511 ASN A C 1
ATOM 4241 O O . ASN A 1 511 ? -9.004 16.482 29.723 1.00 67.44 511 ASN A O 1
ATOM 4245 N N . THR A 1 512 ? -7.871 14.897 30.847 1.00 73.38 512 THR A N 1
ATOM 4246 C CA . THR A 1 512 ? -7.590 14.013 29.698 1.00 73.38 512 THR A CA 1
ATOM 4247 C C . THR A 1 512 ? -8.096 12.604 30.001 1.00 73.38 512 THR A C 1
ATOM 4249 O O . THR A 1 512 ? -7.777 12.057 31.055 1.00 73.38 512 THR A O 1
ATOM 4252 N N . ASP A 1 513 ? -8.865 12.001 29.093 1.00 74.81 513 ASP A N 1
ATOM 4253 C CA . ASP A 1 513 ? -9.199 10.576 29.154 1.00 74.81 513 ASP A CA 1
ATOM 4254 C C . ASP A 1 513 ? -8.011 9.758 28.630 1.00 74.81 513 ASP A C 1
ATOM 4256 O O . ASP A 1 513 ? -7.547 9.962 27.504 1.00 74.81 513 ASP A O 1
ATOM 4260 N N . PHE A 1 514 ? -7.462 8.885 29.471 1.00 78.81 514 PHE A N 1
ATOM 4261 C CA . PHE A 1 514 ? -6.252 8.128 29.169 1.00 78.81 514 PHE A CA 1
ATOM 4262 C C . PHE A 1 514 ? -6.581 6.663 28.893 1.00 78.81 514 PHE A C 1
ATOM 4264 O O . PHE A 1 514 ? -7.258 6.005 29.685 1.00 78.81 514 PHE A O 1
ATOM 4271 N N . HIS A 1 515 ? -6.031 6.139 27.801 1.00 78.75 515 HIS A N 1
ATOM 4272 C CA . HIS A 1 515 ? -6.208 4.758 27.374 1.00 78.75 515 HIS A CA 1
ATOM 4273 C C . HIS A 1 515 ? -4.852 4.087 27.168 1.00 78.75 515 HIS A C 1
ATOM 4275 O O . HIS A 1 515 ? -4.023 4.590 26.412 1.00 78.75 515 HIS A O 1
ATOM 4281 N N . LEU A 1 516 ? -4.644 2.932 27.799 1.00 82.75 516 LEU A N 1
ATOM 4282 C CA . LEU A 1 516 ? -3.464 2.084 27.612 1.00 82.75 516 LEU A CA 1
ATOM 4283 C C . LEU A 1 516 ? -3.890 0.813 26.884 1.00 82.75 516 LEU A C 1
ATOM 4285 O O . LEU A 1 516 ? -4.791 0.119 27.353 1.00 82.75 516 LEU A O 1
ATOM 4289 N N . LEU A 1 517 ? -3.235 0.514 25.763 1.00 82.75 517 LEU A N 1
ATOM 4290 C CA . LEU A 1 517 ? -3.500 -0.676 24.960 1.00 82.75 517 LEU A CA 1
ATOM 4291 C C . LEU A 1 517 ? -2.217 -1.446 24.671 1.00 82.75 517 LEU A C 1
ATOM 4293 O O . LEU A 1 517 ? -1.180 -0.846 24.391 1.00 82.75 517 LEU A O 1
ATOM 4297 N N . PHE A 1 518 ? -2.314 -2.770 24.660 1.00 84.94 518 PHE A N 1
ATOM 4298 C CA . PHE A 1 518 ? -1.246 -3.670 24.254 1.00 84.94 518 PHE A CA 1
ATOM 4299 C C . PHE A 1 518 ? -1.619 -4.378 22.947 1.00 84.94 518 PHE A C 1
ATOM 4301 O O . PHE A 1 518 ? -2.717 -4.911 22.808 1.00 84.94 518 PHE A O 1
ATOM 4308 N N . ILE A 1 519 ? -0.692 -4.409 21.986 1.00 86.75 519 ILE A N 1
ATOM 4309 C CA . ILE A 1 519 ? -0.866 -5.109 20.704 1.00 86.75 519 ILE A CA 1
ATOM 4310 C C . ILE A 1 519 ? 0.161 -6.236 20.598 1.00 86.75 519 ILE A C 1
ATOM 4312 O O . ILE A 1 519 ? 1.367 -5.989 20.620 1.00 86.75 519 ILE A O 1
ATOM 4316 N N . ASN A 1 520 ? -0.307 -7.471 20.431 1.00 85.19 520 ASN A N 1
ATOM 4317 C CA . ASN A 1 520 ? 0.506 -8.669 20.230 1.00 85.19 520 ASN A CA 1
ATOM 4318 C C . ASN A 1 520 ? 1.088 -8.726 18.804 1.00 85.19 520 ASN A C 1
ATOM 4320 O O . ASN A 1 520 ? 0.720 -9.556 17.971 1.00 85.19 520 ASN A O 1
ATOM 4324 N N . ALA A 1 521 ? 2.032 -7.830 18.524 1.00 85.69 521 ALA A N 1
ATOM 4325 C CA . ALA A 1 521 ? 2.762 -7.771 17.260 1.00 85.69 521 ALA A CA 1
ATOM 4326 C C . ALA A 1 521 ? 3.619 -9.021 16.990 1.00 85.69 521 ALA A C 1
ATOM 4328 O O . ALA A 1 521 ? 3.917 -9.344 15.834 1.00 85.69 521 ALA A O 1
ATOM 4329 N N . ALA A 1 522 ? 4.003 -9.735 18.047 1.00 82.19 522 ALA A N 1
ATOM 4330 C CA . ALA A 1 522 ? 4.812 -10.936 17.958 1.00 82.19 522 ALA A CA 1
ATOM 4331 C C . ALA A 1 522 ? 4.033 -12.222 17.643 1.00 82.19 522 ALA A C 1
ATOM 4333 O O . ALA A 1 522 ? 4.659 -13.248 17.368 1.00 82.19 522 ALA A O 1
ATOM 4334 N N . GLN A 1 523 ? 2.694 -12.174 17.634 1.00 80.81 523 GLN A N 1
ATOM 4335 C CA . GLN A 1 523 ? 1.824 -13.333 17.394 1.00 80.81 523 GLN A CA 1
ATOM 4336 C C . GLN A 1 523 ? 2.010 -14.466 18.425 1.00 80.81 523 GLN A C 1
ATOM 4338 O O . GLN A 1 523 ? 1.890 -15.655 18.100 1.00 80.81 523 GLN A O 1
ATOM 4343 N N . GLU A 1 524 ? 2.306 -14.117 19.679 1.00 74.50 524 GLU A N 1
ATOM 4344 C CA . GLU A 1 524 ? 2.534 -15.089 20.750 1.00 74.50 524 GLU A CA 1
ATOM 4345 C C . GLU A 1 524 ? 1.218 -15.738 21.201 1.00 74.50 524 GLU A C 1
ATOM 4347 O O . GLU A 1 524 ? 0.300 -15.069 21.669 1.00 74.50 524 GLU A O 1
ATOM 4352 N N . ARG A 1 525 ? 1.112 -17.067 21.053 1.00 62.56 525 ARG A N 1
ATOM 4353 C CA . ARG A 1 525 ? -0.150 -17.820 21.221 1.00 62.56 525 ARG A CA 1
ATOM 4354 C C . ARG A 1 525 ? -0.737 -17.798 22.635 1.00 62.56 525 ARG A C 1
ATOM 4356 O O . ARG A 1 525 ? -1.939 -17.991 22.775 1.00 62.56 525 ARG A O 1
ATOM 4363 N N . ASN A 1 526 ? 0.090 -17.602 23.658 1.00 61.19 526 ASN A N 1
ATOM 4364 C CA . ASN A 1 526 ? -0.327 -17.679 25.062 1.00 61.19 526 ASN A CA 1
ATOM 4365 C C . ASN A 1 526 ? -0.559 -16.300 25.693 1.00 61.19 526 ASN A C 1
ATOM 4367 O O . ASN A 1 526 ? -0.743 -16.214 26.903 1.00 61.19 526 ASN A O 1
ATOM 4371 N N . PHE A 1 527 ? -0.544 -15.231 24.892 1.00 64.06 527 PHE A N 1
ATOM 4372 C CA . PHE A 1 527 ? -0.572 -13.868 25.399 1.00 64.06 527 PHE A CA 1
ATOM 4373 C C . PHE A 1 527 ? -1.908 -13.179 25.092 1.00 64.06 527 PHE A C 1
ATOM 4375 O O . PHE A 1 527 ? -2.206 -12.845 23.945 1.00 64.06 527 PHE A O 1
ATOM 4382 N N . ARG A 1 528 ? -2.727 -12.994 26.132 1.00 61.75 528 ARG A N 1
ATOM 4383 C CA . ARG A 1 528 ? -4.052 -12.352 26.092 1.00 61.75 528 ARG A CA 1
ATOM 4384 C C . ARG A 1 528 ? -3.914 -10.878 26.485 1.00 61.75 528 ARG A C 1
ATOM 4386 O O . ARG A 1 528 ? -3.970 -10.537 27.665 1.00 61.75 528 ARG A O 1
ATOM 4393 N N . THR A 1 529 ? -3.687 -10.006 25.500 1.00 64.50 529 THR A N 1
ATOM 4394 C CA . THR A 1 529 ? -3.499 -8.556 25.713 1.00 64.50 529 THR A CA 1
ATOM 4395 C C . THR A 1 529 ? -4.729 -7.882 26.338 1.00 64.50 529 THR A C 1
ATOM 4397 O O . THR A 1 529 ? -4.585 -6.932 27.098 1.00 64.50 529 THR A O 1
ATOM 4400 N N . ASP A 1 530 ? -5.928 -8.428 26.111 1.00 58.38 530 ASP A N 1
ATOM 4401 C CA . ASP A 1 530 ? -7.219 -8.004 26.678 1.00 58.38 530 ASP A CA 1
ATOM 4402 C C . ASP A 1 530 ? -7.262 -8.040 28.215 1.00 58.38 530 ASP A C 1
ATOM 4404 O O . ASP A 1 530 ? -7.911 -7.208 28.848 1.00 58.38 530 ASP A O 1
ATOM 4408 N N . GLN A 1 531 ? -6.544 -8.977 28.839 1.00 61.91 531 GLN A N 1
ATOM 4409 C CA . GLN A 1 531 ? -6.578 -9.164 30.294 1.00 61.91 531 GLN A CA 1
ATOM 4410 C C . GLN A 1 531 ? -5.719 -8.141 31.055 1.00 61.91 531 GLN A C 1
ATOM 4412 O O . GLN A 1 531 ? -5.910 -7.945 32.256 1.00 61.91 531 GLN A O 1
ATOM 4417 N N . LEU A 1 532 ? -4.794 -7.468 30.365 1.00 61.25 532 LEU A N 1
ATOM 4418 C CA . LEU A 1 532 ? -3.830 -6.525 30.947 1.00 61.25 532 LEU A CA 1
ATOM 4419 C C . LEU A 1 532 ? -4.364 -5.092 31.021 1.00 61.25 532 LEU A C 1
ATOM 4421 O O . LEU A 1 532 ? -3.859 -4.266 31.778 1.00 61.25 532 LEU A O 1
ATOM 4425 N N . GLU A 1 533 ? -5.400 -4.792 30.244 1.00 58.34 533 GLU A N 1
ATOM 4426 C CA . GLU A 1 533 ? -5.890 -3.431 30.012 1.00 58.34 533 GLU A CA 1
ATOM 4427 C C . GLU A 1 533 ? -6.960 -3.012 31.036 1.00 58.34 533 GLU A C 1
ATOM 4429 O O . GLU A 1 533 ? -7.438 -1.882 31.014 1.00 58.34 533 GLU A O 1
ATOM 4434 N N . GLY A 1 534 ? -7.320 -3.897 31.974 1.00 55.72 534 GLY A N 1
ATOM 4435 C CA . GLY A 1 534 ? -8.547 -3.859 32.772 1.00 55.72 534 GLY A CA 1
ATOM 4436 C C . GLY A 1 534 ? -9.074 -2.480 33.210 1.00 55.72 534 GLY A C 1
ATOM 4437 O O . GLY A 1 534 ? -10.251 -2.208 33.005 1.00 55.72 534 GLY A O 1
ATOM 4438 N N . ARG A 1 535 ? -8.257 -1.591 33.793 1.00 51.56 535 ARG A N 1
ATOM 4439 C CA . ARG A 1 535 ? -8.702 -0.249 34.250 1.00 51.56 535 ARG A CA 1
ATOM 4440 C C . ARG A 1 535 ? -8.553 0.881 33.222 1.00 51.56 535 ARG A C 1
ATOM 4442 O O . ARG A 1 535 ? -9.093 1.958 33.450 1.00 51.56 535 ARG A O 1
ATOM 4449 N N . TYR A 1 536 ? -7.836 0.639 32.132 1.00 53.41 536 TYR A N 1
ATOM 4450 C CA . TYR A 1 536 ? -7.450 1.621 31.113 1.00 53.41 536 TYR A CA 1
ATOM 4451 C C . TYR A 1 536 ? -8.153 1.405 29.767 1.00 53.41 536 TYR A C 1
ATOM 4453 O O . TYR A 1 536 ? -7.914 2.144 28.809 1.00 53.41 536 TYR A O 1
ATOM 4461 N N . ILE A 1 537 ? -9.043 0.411 29.703 1.00 49.44 537 ILE A N 1
ATOM 4462 C CA . ILE A 1 537 ? -10.009 0.245 28.621 1.00 49.44 537 ILE A CA 1
ATOM 4463 C C . ILE A 1 537 ? -10.955 1.445 28.630 1.00 49.44 537 ILE A C 1
ATOM 4465 O O . ILE A 1 537 ? -11.309 1.981 29.681 1.00 49.44 537 ILE A O 1
ATOM 4469 N N . LEU A 1 538 ? -11.370 1.839 27.427 1.00 50.16 538 LEU A N 1
ATOM 4470 C CA . LEU A 1 538 ? -12.457 2.771 27.153 1.00 50.16 538 LEU A CA 1
ATOM 4471 C C . LEU A 1 538 ? -13.523 2.667 28.244 1.00 50.16 538 LEU A C 1
ATOM 4473 O O . LEU A 1 538 ? -14.169 1.630 28.380 1.00 50.16 538 LEU A O 1
ATOM 4477 N N . LYS A 1 539 ? -13.694 3.744 29.010 1.00 42.72 539 LYS A N 1
ATOM 4478 C CA . LYS A 1 539 ? -14.574 3.850 30.185 1.00 42.72 539 LYS A CA 1
ATOM 4479 C C . LYS A 1 539 ? -15.994 3.297 29.957 1.00 42.72 539 LYS A C 1
ATOM 4481 O O . LYS A 1 539 ? -16.652 2.881 30.906 1.00 42.72 539 LYS A O 1
ATOM 4486 N N . GLU A 1 540 ? -16.415 3.249 28.692 1.00 49.25 540 GLU A N 1
ATOM 4487 C CA . GLU A 1 540 ? -17.671 2.690 28.185 1.00 49.25 540 GLU A CA 1
ATOM 4488 C C . GLU A 1 540 ? -17.770 1.146 28.163 1.00 49.25 540 GLU A C 1
ATOM 4490 O O . GLU A 1 540 ? -18.876 0.617 28.169 1.00 49.25 540 GLU A O 1
ATOM 4495 N N . GLU A 1 541 ? -16.672 0.380 28.109 1.00 53.25 541 GLU A N 1
ATOM 4496 C CA . GLU A 1 541 ? -16.751 -1.096 28.008 1.00 53.25 541 GLU A CA 1
ATOM 4497 C C . GLU A 1 541 ? -16.978 -1.795 29.351 1.00 53.25 541 GLU A C 1
ATOM 4499 O O . GLU A 1 541 ? -17.354 -2.963 29.384 1.00 53.25 541 GLU A O 1
ATOM 4504 N N . ARG A 1 542 ? -16.838 -1.060 30.459 1.00 64.06 542 ARG A N 1
ATOM 4505 C CA . ARG A 1 542 ? -17.237 -1.506 31.799 1.00 64.06 542 ARG A CA 1
ATOM 4506 C C . ARG A 1 542 ? -18.537 -0.853 32.250 1.00 64.06 542 ARG A C 1
ATOM 4508 O O . ARG A 1 542 ? -18.701 -0.556 33.430 1.00 64.06 542 ARG A O 1
ATOM 4515 N N . GLU A 1 543 ? -19.449 -0.588 31.322 1.00 77.81 543 GLU A N 1
ATOM 4516 C CA . GLU A 1 543 ? -20.784 -0.083 31.636 1.00 77.81 543 GLU A CA 1
ATOM 4517 C C . GLU A 1 543 ? -21.784 -1.232 31.785 1.00 77.81 543 GLU A C 1
ATOM 4519 O O . GLU A 1 543 ? -21.907 -2.095 30.915 1.00 77.81 543 GLU A O 1
ATOM 4524 N N . VAL A 1 544 ? -22.539 -1.220 32.882 1.00 85.88 544 VAL A N 1
ATOM 4525 C CA . VAL A 1 544 ? -23.689 -2.105 33.097 1.00 85.88 544 VAL A CA 1
ATOM 4526 C C . VAL A 1 544 ? -24.929 -1.250 33.258 1.00 85.88 544 VAL A C 1
ATOM 4528 O O . VAL A 1 544 ? -24.995 -0.400 34.149 1.00 85.88 544 VAL A O 1
ATOM 4531 N N . TYR A 1 545 ? -25.931 -1.492 32.421 1.00 87.25 545 TYR A N 1
ATOM 4532 C CA . TYR A 1 545 ? -27.220 -0.823 32.547 1.00 87.25 545 TYR A CA 1
ATOM 4533 C C . TYR A 1 545 ? -28.054 -1.524 33.614 1.00 87.25 545 TYR A C 1
ATOM 4535 O O . TYR A 1 545 ? -28.116 -2.750 33.642 1.00 87.25 545 TYR A O 1
ATOM 4543 N N . ILE A 1 546 ? -28.704 -0.758 34.488 1.00 89.44 546 ILE A N 1
ATOM 4544 C CA . ILE A 1 546 ? -29.587 -1.302 35.521 1.00 89.44 546 ILE A CA 1
ATOM 4545 C C . ILE A 1 546 ? -31.004 -0.792 35.282 1.00 89.44 546 ILE A C 1
ATOM 4547 O O . ILE A 1 546 ? -31.296 0.386 35.496 1.00 89.44 546 ILE A O 1
ATOM 4551 N N . SER A 1 547 ? -31.889 -1.704 34.887 1.00 88.69 547 SER A N 1
ATOM 4552 C CA . SER A 1 547 ? -33.326 -1.461 34.777 1.00 88.69 547 SER A CA 1
ATOM 4553 C C . SER A 1 547 ? -34.013 -1.923 36.061 1.00 88.69 547 SER A C 1
ATOM 4555 O O . SER A 1 547 ? -33.862 -3.072 36.478 1.00 88.69 547 SER A O 1
ATOM 4557 N N . TYR A 1 548 ? -34.756 -1.032 36.722 1.00 89.88 548 TYR A N 1
ATOM 4558 C CA . TYR A 1 548 ? -35.395 -1.323 38.008 1.00 89.88 548 TYR A CA 1
ATOM 4559 C C . TYR A 1 548 ? -36.659 -0.487 38.238 1.00 89.88 548 TYR A C 1
ATOM 4561 O O . TYR A 1 548 ? -36.828 0.607 37.699 1.00 89.88 548 TYR A O 1
ATOM 4569 N N . SER A 1 549 ? -37.544 -0.982 39.103 1.00 86.94 549 SER A N 1
ATOM 4570 C CA . SER A 1 549 ? -38.709 -0.231 39.577 1.00 86.94 549 SER A CA 1
ATOM 4571 C C . SER A 1 549 ? -38.332 0.690 40.736 1.00 86.94 549 SER A C 1
ATOM 4573 O O . SER A 1 549 ? -37.810 0.243 41.758 1.00 86.94 549 SER A O 1
ATOM 4575 N N . ARG A 1 550 ? -38.688 1.978 40.645 1.00 82.75 550 ARG A N 1
ATOM 4576 C CA . ARG A 1 550 ? -38.496 2.940 41.750 1.00 82.75 550 ARG A CA 1
ATOM 4577 C C . ARG A 1 550 ? -39.335 2.611 42.990 1.00 82.75 550 ARG A C 1
ATOM 4579 O O . ARG A 1 550 ? -39.017 3.091 44.072 1.00 82.75 550 ARG A O 1
ATOM 4586 N N . LYS A 1 551 ? -40.407 1.826 42.835 1.00 81.06 551 LYS A N 1
ATOM 4587 C CA . LYS A 1 551 ? -41.349 1.502 43.916 1.00 81.06 551 LYS A CA 1
ATOM 4588 C C . LYS A 1 551 ? -40.768 0.498 44.912 1.00 81.06 551 LYS A C 1
ATOM 4590 O O . LYS A 1 551 ? -41.014 0.620 46.104 1.00 81.06 551 LYS A O 1
ATOM 4595 N N . ASP A 1 552 ? -40.042 -0.496 44.413 1.00 87.94 552 ASP A N 1
ATOM 4596 C CA . ASP A 1 552 ? -39.652 -1.684 45.177 1.00 87.94 552 ASP A CA 1
ATOM 4597 C C . ASP A 1 552 ? -38.282 -2.272 44.788 1.00 87.94 552 ASP A C 1
ATOM 4599 O O . ASP A 1 552 ? -37.807 -3.178 45.458 1.00 87.94 552 ASP A O 1
ATOM 4603 N N . GLY A 1 553 ? -37.601 -1.744 43.763 1.00 86.94 553 GLY A N 1
ATOM 4604 C CA . GLY A 1 553 ? -36.272 -2.204 43.330 1.00 86.94 553 GLY A CA 1
ATOM 4605 C C . GLY A 1 553 ? -35.094 -1.335 43.787 1.00 86.94 553 GLY A C 1
ATOM 4606 O O . GLY A 1 553 ? -33.943 -1.704 43.559 1.00 86.94 553 GLY A O 1
ATOM 4607 N N . LYS A 1 554 ? -35.349 -0.177 44.415 1.00 88.94 554 LYS A N 1
ATOM 4608 C CA . LYS A 1 554 ? -34.311 0.825 44.728 1.00 88.94 554 LYS A CA 1
ATOM 4609 C C . LYS A 1 554 ? -33.224 0.300 45.668 1.00 88.94 554 LYS A C 1
ATOM 4611 O O . LYS A 1 554 ? -32.047 0.501 45.397 1.00 88.94 554 LYS A O 1
ATOM 4616 N N . GLU A 1 555 ? -33.613 -0.390 46.735 1.00 91.81 555 GLU A N 1
ATOM 4617 C CA . GLU A 1 555 ? -32.664 -0.912 47.724 1.00 91.81 555 GLU A CA 1
ATOM 4618 C C . GLU A 1 555 ? -31.676 -1.902 47.096 1.00 91.81 555 GLU A C 1
ATOM 4620 O O . GLU A 1 555 ? -30.468 -1.796 47.296 1.00 91.81 555 GLU A O 1
ATOM 4625 N N . ILE A 1 556 ? -32.180 -2.831 46.281 1.00 93.38 556 ILE A N 1
ATOM 4626 C CA . ILE A 1 556 ? -31.337 -3.798 45.573 1.00 93.38 556 ILE A CA 1
ATOM 4627 C C . ILE A 1 556 ? -30.454 -3.091 44.548 1.00 93.38 556 ILE A C 1
ATOM 4629 O O . ILE A 1 556 ? -29.264 -3.388 44.483 1.00 93.38 556 ILE A O 1
ATOM 4633 N N . LYS A 1 557 ? -30.991 -2.112 43.805 1.00 92.62 557 LYS A N 1
ATOM 4634 C CA . LYS A 1 557 ? -30.199 -1.298 42.873 1.00 92.62 557 LYS A CA 1
ATOM 4635 C C . LYS A 1 557 ? -29.008 -0.655 43.573 1.00 92.62 557 LYS A C 1
ATOM 4637 O O . LYS A 1 557 ? -27.900 -0.722 43.048 1.00 92.62 557 LYS A O 1
ATOM 4642 N N . ASP A 1 558 ? -29.225 -0.033 44.729 1.00 91.62 558 ASP A N 1
ATOM 4643 C CA . ASP A 1 558 ? -28.170 0.685 45.444 1.00 91.62 558 ASP A CA 1
ATOM 4644 C C . ASP A 1 558 ? -27.064 -0.281 45.909 1.00 91.62 558 ASP A C 1
ATOM 4646 O O . ASP A 1 558 ? -25.886 -0.019 45.660 1.00 91.62 558 ASP A O 1
ATOM 4650 N N . ARG A 1 559 ? -27.427 -1.457 46.441 1.00 92.81 559 ARG A N 1
ATOM 4651 C CA . ARG A 1 559 ? -26.453 -2.495 46.832 1.00 92.81 559 ARG A CA 1
ATOM 4652 C C . ARG A 1 559 ? -25.676 -3.064 45.637 1.00 92.81 559 ARG A C 1
ATOM 4654 O O . ARG A 1 559 ? -24.460 -3.223 45.708 1.00 92.81 559 ARG A O 1
ATOM 4661 N N . VAL A 1 560 ? -26.351 -3.328 44.516 1.00 93.00 560 VAL A N 1
ATOM 4662 C CA . VAL A 1 560 ? -25.702 -3.781 43.271 1.00 93.00 560 VAL A CA 1
ATOM 4663 C C . VAL A 1 560 ? -24.735 -2.718 42.746 1.00 93.00 560 VAL A C 1
ATOM 4665 O O . VAL A 1 560 ? -23.631 -3.049 42.324 1.00 93.00 560 VAL A O 1
ATOM 4668 N N . CYS A 1 561 ? -25.103 -1.435 42.809 1.00 89.81 561 CYS A N 1
ATOM 4669 C CA . CYS A 1 561 ? -24.226 -0.338 42.396 1.00 89.81 561 CYS A CA 1
ATOM 4670 C C . CYS A 1 561 ? -22.944 -0.277 43.231 1.00 89.81 561 CYS A C 1
ATOM 4672 O O . CYS A 1 561 ? -21.870 -0.041 42.681 1.00 89.81 561 CYS A O 1
ATOM 4674 N N . GLU A 1 562 ? -23.042 -0.474 44.546 1.00 89.81 562 GLU A N 1
ATOM 4675 C CA . GLU A 1 562 ? -21.874 -0.531 45.430 1.00 89.81 562 GLU A CA 1
ATOM 4676 C C . GLU A 1 562 ? -20.975 -1.725 45.094 1.00 89.81 562 GLU A C 1
ATOM 4678 O O . GLU A 1 562 ? -19.757 -1.565 44.966 1.00 89.81 562 GLU A O 1
ATOM 4683 N N . ALA A 1 563 ? -21.574 -2.894 44.859 1.00 87.44 563 ALA A N 1
ATOM 4684 C CA . ALA A 1 563 ? -20.847 -4.097 44.476 1.00 87.44 563 ALA A CA 1
ATOM 4685 C C . ALA A 1 563 ? -20.125 -3.932 43.122 1.00 87.44 563 ALA A C 1
ATOM 4687 O O . ALA A 1 563 ? -18.924 -4.192 43.035 1.00 87.44 5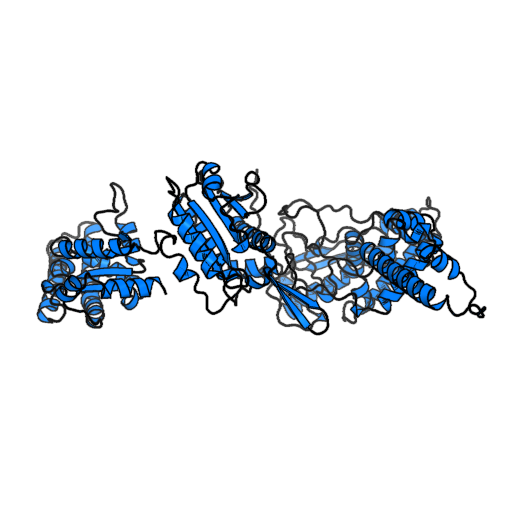63 ALA A O 1
ATOM 4688 N N . LEU A 1 564 ? -20.795 -3.393 42.097 1.00 87.19 564 LEU A N 1
ATOM 4689 C CA . LEU A 1 564 ? -20.189 -3.073 40.794 1.00 87.19 564 LEU A CA 1
ATOM 4690 C C . LEU A 1 564 ? -19.054 -2.050 40.923 1.00 87.19 564 LEU A C 1
ATOM 4692 O O . LEU A 1 564 ? -17.972 -2.236 40.362 1.00 87.19 564 LEU A O 1
ATOM 4696 N N . LYS A 1 565 ? -19.258 -0.999 41.727 1.00 83.25 565 LYS A N 1
ATOM 4697 C CA . LYS A 1 565 ? -18.242 0.032 41.971 1.00 83.25 565 LYS A CA 1
ATOM 4698 C C . LYS A 1 565 ? -16.985 -0.557 42.611 1.00 83.25 565 LYS A C 1
ATOM 4700 O O . LYS A 1 565 ? -15.883 -0.174 42.228 1.00 83.25 565 LYS A O 1
ATOM 4705 N N . SER A 1 566 ? -17.132 -1.509 43.536 1.00 79.00 566 SER A N 1
ATOM 4706 C CA . SER A 1 566 ? -15.994 -2.196 44.169 1.00 79.00 566 SER A CA 1
ATOM 4707 C C . SER A 1 566 ? -15.145 -3.013 43.182 1.00 79.00 566 SER A C 1
ATOM 4709 O O . SER A 1 566 ? -13.965 -3.246 43.432 1.00 79.00 566 SER A O 1
ATOM 4711 N N . ARG A 1 567 ? -15.721 -3.385 42.032 1.00 77.19 567 ARG A N 1
ATOM 4712 C CA . ARG A 1 567 ? -15.060 -4.102 40.930 1.00 77.19 567 ARG A CA 1
ATOM 4713 C C . ARG A 1 567 ? -14.619 -3.185 39.778 1.00 77.19 567 ARG A C 1
ATOM 4715 O O . ARG A 1 567 ? -14.097 -3.659 38.773 1.00 77.19 567 ARG A O 1
ATOM 4722 N N . GLY A 1 568 ? -14.793 -1.867 39.916 1.00 72.56 568 GLY A N 1
ATOM 4723 C CA . GLY A 1 568 ? -14.447 -0.899 38.871 1.00 72.56 568 GLY A CA 1
ATOM 4724 C C . GLY A 1 568 ? -15.372 -0.955 37.651 1.00 72.56 568 GLY A C 1
ATOM 4725 O O . GLY A 1 568 ? -14.913 -0.711 36.538 1.00 72.56 568 GLY A O 1
ATOM 4726 N N . ILE A 1 569 ? -16.645 -1.309 37.852 1.00 80.69 569 ILE A N 1
ATOM 4727 C CA . ILE A 1 569 ? -17.680 -1.349 36.812 1.00 80.69 569 ILE A CA 1
ATOM 4728 C C . ILE A 1 569 ? -18.633 -0.161 37.010 1.00 80.69 569 ILE A C 1
ATOM 4730 O O . ILE A 1 569 ? -19.117 0.095 38.118 1.00 80.69 569 ILE A O 1
ATOM 4734 N N . THR A 1 570 ? -18.902 0.581 35.938 1.00 80.88 570 THR A N 1
ATOM 4735 C CA . THR A 1 570 ? -19.774 1.760 35.928 1.00 80.88 570 THR A CA 1
ATOM 4736 C C . THR A 1 570 ? -21.233 1.337 35.770 1.00 80.88 570 THR A C 1
ATOM 4738 O O . THR A 1 570 ? -21.633 0.796 34.744 1.00 80.88 570 THR A O 1
ATOM 4741 N N . ALA A 1 571 ? -22.059 1.612 36.778 1.00 84.12 571 ALA A N 1
ATOM 4742 C CA . ALA A 1 571 ? -23.499 1.376 36.706 1.00 84.12 571 ALA A CA 1
ATOM 4743 C C . ALA A 1 571 ? -24.228 2.567 36.059 1.00 84.12 571 ALA A C 1
ATOM 4745 O O . ALA A 1 571 ? -24.156 3.687 36.576 1.00 84.12 571 ALA A O 1
ATOM 4746 N N . ILE A 1 572 ? -24.974 2.312 34.982 1.00 79.75 572 ILE A N 1
ATOM 4747 C CA . ILE A 1 572 ? -25.814 3.294 34.286 1.00 79.75 572 ILE A CA 1
ATOM 4748 C C . ILE A 1 572 ? -27.275 3.077 34.646 1.00 79.75 572 ILE A C 1
ATOM 4750 O O . ILE A 1 572 ? -27.812 1.979 34.502 1.00 79.75 572 ILE A O 1
ATOM 4754 N N . PHE A 1 573 ? -27.928 4.145 35.099 1.00 77.25 573 PHE A N 1
ATOM 4755 C CA . PHE A 1 573 ? -29.347 4.144 35.424 1.00 77.25 573 PHE A CA 1
ATOM 4756 C C . PHE A 1 573 ? -29.939 5.559 35.424 1.00 77.25 573 PHE A C 1
ATOM 4758 O O . PHE A 1 573 ? -29.247 6.572 35.546 1.00 77.25 573 PHE A O 1
ATOM 4765 N N . ASP A 1 574 ? -31.263 5.577 35.352 1.00 62.25 574 ASP A N 1
ATOM 4766 C CA . ASP A 1 574 ? -32.178 6.696 35.100 1.00 62.25 574 ASP A CA 1
ATOM 4767 C C . ASP A 1 574 ? -31.988 7.971 35.966 1.00 62.25 574 ASP A C 1
ATOM 4769 O O . ASP A 1 574 ? -32.361 9.064 35.555 1.00 62.25 574 ASP A O 1
ATOM 4773 N N . GLU A 1 575 ? -31.402 7.875 37.168 1.00 56.09 575 GLU A N 1
ATOM 4774 C CA . GLU A 1 575 ? -31.217 9.025 38.082 1.00 56.09 575 GLU A CA 1
ATOM 4775 C C . GLU A 1 575 ? -29.909 9.809 37.855 1.00 56.09 575 GLU A C 1
ATOM 4777 O O . GLU A 1 575 ? -29.804 10.942 38.323 1.00 56.09 575 GLU A O 1
ATOM 4782 N N . LYS A 1 576 ? -28.897 9.231 37.187 1.00 48.38 576 LYS A N 1
ATOM 4783 C CA . LYS A 1 576 ? -27.551 9.837 37.086 1.00 48.38 576 LYS A CA 1
ATOM 4784 C C . LYS A 1 576 ? -27.219 10.468 35.729 1.00 48.38 576 LYS A C 1
ATOM 4786 O O . LYS A 1 576 ? -26.370 11.354 35.692 1.00 48.38 576 LYS A O 1
ATOM 4791 N N . GLU A 1 577 ? -27.863 10.038 34.643 1.00 42.84 577 GLU A N 1
ATOM 4792 C CA . GLU A 1 577 ? -27.427 10.365 33.270 1.00 42.84 577 GLU A CA 1
ATOM 4793 C C . GLU A 1 577 ? -28.402 11.245 32.473 1.00 42.84 577 GLU A C 1
ATOM 4795 O O . GLU A 1 577 ? -27.975 11.866 31.508 1.00 42.84 577 GLU A O 1
ATOM 4800 N N . ILE A 1 578 ? -29.676 11.360 32.870 1.00 45.19 578 ILE A N 1
ATOM 4801 C CA . ILE A 1 578 ? -30.645 12.221 32.170 1.00 45.19 578 ILE A CA 1
ATOM 4802 C C . ILE A 1 578 ? -30.625 13.623 32.798 1.00 45.19 578 ILE A C 1
ATOM 4804 O O . ILE A 1 578 ? -31.137 13.836 33.899 1.00 45.19 578 ILE A O 1
ATOM 4808 N N . ARG A 1 579 ? -30.036 14.600 32.102 1.00 42.97 579 ARG A N 1
ATOM 4809 C CA . ARG A 1 579 ? -30.036 16.025 32.468 1.00 42.97 579 ARG A CA 1
ATOM 4810 C C . ARG A 1 579 ? -31.216 16.759 31.824 1.00 42.97 579 ARG A C 1
ATOM 4812 O O . ARG A 1 579 ? -31.886 16.276 30.913 1.00 42.97 579 ARG A O 1
ATOM 4819 N N . TYR A 1 580 ? -31.492 17.973 32.302 1.00 37.75 580 TYR A N 1
ATOM 4820 C CA . TYR A 1 580 ? -32.506 18.845 31.703 1.00 37.75 580 TYR A CA 1
ATOM 4821 C C . TYR A 1 580 ? -32.199 19.091 30.211 1.00 37.75 580 TYR A C 1
ATOM 4823 O O . TYR A 1 580 ? -31.153 19.658 29.903 1.00 37.75 580 TYR A O 1
ATOM 4831 N N . LYS A 1 581 ? -33.144 18.718 29.325 1.00 41.72 581 LYS A N 1
ATOM 4832 C CA . LYS A 1 581 ? -33.082 18.684 27.840 1.00 41.72 581 LYS A CA 1
ATOM 4833 C C . LYS A 1 581 ? -32.528 17.413 27.173 1.00 41.72 581 LYS A C 1
ATOM 4835 O O . LYS A 1 581 ? -32.501 17.382 25.944 1.00 41.72 581 LYS A O 1
ATOM 4840 N N . ASP A 1 582 ? -32.185 16.363 27.916 1.00 39.47 582 ASP A N 1
ATOM 4841 C CA . ASP A 1 582 ? -31.777 15.096 27.296 1.00 39.47 582 ASP A CA 1
ATOM 4842 C C . ASP A 1 582 ? -32.973 14.315 26.723 1.00 39.47 582 ASP A C 1
ATOM 4844 O O . ASP A 1 582 ? -34.087 14.326 27.256 1.00 39.47 582 ASP A O 1
ATOM 4848 N N . SER A 1 583 ? -32.743 13.634 25.598 1.00 47.31 583 SER A N 1
ATOM 4849 C CA . SER A 1 583 ? -33.748 12.815 24.920 1.00 47.31 583 SER A CA 1
ATOM 4850 C C . SER A 1 583 ? -33.911 11.476 25.635 1.00 47.31 583 SER A C 1
ATOM 4852 O O . SER A 1 583 ? -33.086 10.570 25.507 1.00 47.31 583 SER A O 1
ATOM 4854 N N . LEU A 1 584 ? -35.035 11.315 26.336 1.00 53.06 584 LEU A N 1
ATOM 4855 C CA . LEU A 1 584 ? -35.461 10.029 26.904 1.00 53.06 584 LEU A CA 1
ATOM 4856 C C . LEU A 1 584 ? -35.499 8.917 25.843 1.00 53.06 584 LEU A C 1
ATOM 4858 O O . LEU A 1 584 ? -35.251 7.762 26.158 1.00 53.06 584 LEU A O 1
ATOM 4862 N N . LYS A 1 585 ? -35.787 9.240 24.576 1.00 52.34 585 LYS A N 1
ATOM 4863 C CA . LYS A 1 585 ? -35.816 8.254 23.486 1.00 52.34 585 LYS A CA 1
ATOM 4864 C C . LYS A 1 585 ? -34.418 7.711 23.165 1.00 52.34 585 LYS A C 1
ATOM 4866 O O . LYS A 1 585 ? -34.276 6.505 22.983 1.00 52.34 585 LYS A O 1
ATOM 4871 N N . ASP A 1 586 ? -33.405 8.573 23.145 1.00 52.00 586 ASP A N 1
ATOM 4872 C CA . ASP A 1 586 ? -32.029 8.186 22.803 1.00 52.00 586 ASP A CA 1
ATOM 4873 C C . ASP A 1 586 ? -31.369 7.408 23.947 1.00 52.00 586 ASP A C 1
ATOM 4875 O O . ASP A 1 586 ? -30.650 6.437 23.713 1.00 52.00 586 ASP A O 1
ATOM 4879 N N . PHE A 1 587 ? -31.692 7.764 25.194 1.00 56.06 587 PHE A N 1
ATOM 4880 C CA . PHE A 1 587 ? -31.276 7.004 26.372 1.00 56.06 587 PHE A CA 1
ATOM 4881 C C . PHE A 1 587 ? -31.855 5.578 26.377 1.00 56.06 587 PHE A C 1
ATOM 4883 O O . PHE A 1 587 ? -31.134 4.611 26.616 1.00 56.06 587 PHE A O 1
ATOM 4890 N N . MET A 1 588 ? -33.133 5.424 26.021 1.00 56.56 588 MET A N 1
ATOM 4891 C CA . MET A 1 588 ? -33.792 4.112 25.945 1.00 56.56 588 MET A CA 1
ATOM 4892 C C . MET A 1 588 ? -33.191 3.221 24.847 1.00 56.56 588 MET A C 1
ATOM 4894 O O . MET A 1 588 ? -32.968 2.033 25.072 1.00 56.56 588 MET A O 1
ATOM 4898 N N . GLN A 1 589 ? -32.850 3.793 23.685 1.00 59.72 589 GLN A N 1
ATOM 4899 C CA . GLN A 1 589 ? -32.132 3.061 22.632 1.00 59.72 589 GLN A CA 1
ATOM 4900 C C . GLN A 1 589 ? -30.720 2.649 23.068 1.00 59.72 589 GLN A C 1
ATOM 4902 O O . GLN A 1 589 ? -30.239 1.583 22.681 1.00 59.72 589 GLN A O 1
ATOM 4907 N N . ARG A 1 590 ? -30.054 3.474 23.883 1.00 62.78 590 ARG A N 1
ATOM 4908 C CA . ARG A 1 590 ? -28.736 3.172 24.451 1.00 62.78 590 ARG A CA 1
ATOM 4909 C C . ARG A 1 590 ? -28.801 1.989 25.428 1.00 62.78 590 ARG A C 1
ATOM 4911 O O . ARG A 1 590 ? -27.972 1.092 25.307 1.00 62.78 590 ARG A O 1
ATOM 4918 N N . ILE A 1 591 ? -29.814 1.929 26.302 1.00 60.88 591 ILE A N 1
ATOM 4919 C CA . ILE A 1 591 ? -30.057 0.776 27.196 1.00 60.88 591 ILE A CA 1
ATOM 4920 C C . ILE A 1 591 ? -30.319 -0.501 26.390 1.00 60.88 591 ILE A C 1
ATOM 4922 O O . ILE A 1 591 ? -29.708 -1.533 26.664 1.00 60.88 591 ILE A O 1
ATOM 4926 N N . GLY A 1 592 ? -31.189 -0.436 25.374 1.00 53.75 592 GLY A N 1
ATOM 4927 C CA . GLY A 1 592 ? -31.527 -1.599 24.545 1.00 53.75 592 GLY A CA 1
ATOM 4928 C C . GLY A 1 592 ? -30.301 -2.247 23.886 1.00 53.75 592 GLY A C 1
ATOM 4929 O O . GLY A 1 592 ? -30.211 -3.474 23.818 1.00 53.75 592 GLY A O 1
ATOM 4930 N N . ARG A 1 593 ? -29.314 -1.428 23.490 1.00 59.62 593 ARG A N 1
ATOM 4931 C CA . ARG A 1 593 ? -28.031 -1.847 22.890 1.00 59.62 593 ARG A CA 1
ATOM 4932 C C . ARG A 1 593 ? -26.948 -2.240 23.899 1.00 59.62 593 ARG A C 1
ATOM 4934 O O . ARG A 1 593 ? -25.868 -2.651 23.475 1.00 59.62 593 ARG A O 1
ATOM 4941 N N . GLY A 1 594 ? -27.188 -2.087 25.202 1.00 64.75 594 GLY A N 1
ATOM 4942 C CA . GLY A 1 594 ? -26.203 -2.398 26.236 1.00 64.75 594 GLY A CA 1
ATOM 4943 C C . GLY A 1 594 ? -25.700 -3.841 26.126 1.00 64.75 594 GLY A C 1
ATOM 4944 O O . GLY A 1 594 ? -26.506 -4.767 25.983 1.00 64.75 594 GLY A O 1
ATOM 4945 N N . LYS A 1 595 ? -24.370 -4.027 26.188 1.00 71.19 595 LYS A N 1
ATOM 4946 C CA . LYS A 1 595 ? -23.720 -5.353 26.172 1.00 71.19 595 LYS A CA 1
ATOM 4947 C C . LYS A 1 595 ? -24.097 -6.180 27.411 1.00 71.19 595 LYS A C 1
ATOM 4949 O O . LYS A 1 595 ? -24.335 -7.373 27.276 1.00 71.19 595 LYS A O 1
ATOM 4954 N N . SER A 1 596 ? -24.242 -5.525 28.567 1.00 86.56 596 SER A N 1
ATOM 4955 C CA . SER A 1 596 ? -24.659 -6.145 29.830 1.00 86.56 596 SER A CA 1
ATOM 4956 C C . SER A 1 596 ? -25.745 -5.311 30.512 1.00 86.56 596 SER A C 1
ATOM 4958 O O . SER A 1 596 ? -25.568 -4.111 30.750 1.00 86.56 596 SER A O 1
ATOM 4960 N N . VAL A 1 597 ? -26.876 -5.941 30.831 1.00 89.44 597 VAL A N 1
ATOM 4961 C CA . VAL A 1 597 ? -28.050 -5.299 31.432 1.00 89.44 597 VAL A CA 1
ATOM 4962 C C . VAL A 1 597 ? -28.531 -6.108 32.632 1.00 89.44 597 VAL A C 1
ATOM 4964 O O . VAL A 1 597 ? -28.927 -7.261 32.495 1.00 89.44 597 VAL A O 1
ATOM 4967 N N . ILE A 1 598 ? -28.546 -5.498 33.815 1.00 92.50 598 ILE A N 1
ATOM 4968 C CA . ILE A 1 598 ? -29.178 -6.066 35.006 1.00 92.50 598 ILE A CA 1
ATOM 4969 C C . ILE A 1 598 ? -30.638 -5.618 35.038 1.00 92.50 598 ILE A C 1
ATOM 4971 O O . ILE A 1 598 ? -30.927 -4.421 35.096 1.00 92.50 598 ILE A O 1
ATOM 4975 N N . THR A 1 599 ? -31.567 -6.571 35.052 1.00 92.12 599 THR A N 1
ATOM 4976 C CA . THR A 1 599 ? -32.999 -6.293 35.237 1.00 92.12 599 THR A CA 1
ATOM 4977 C C . THR A 1 599 ? -33.423 -6.699 36.643 1.00 92.12 599 THR A C 1
ATOM 4979 O O . THR A 1 599 ? -33.434 -7.887 36.963 1.00 92.12 599 THR A O 1
ATOM 4982 N N . ILE A 1 600 ? -33.794 -5.729 37.480 1.00 93.50 600 ILE A N 1
ATOM 4983 C CA . ILE A 1 600 ? -34.326 -5.970 38.828 1.00 93.50 600 ILE A CA 1
ATOM 4984 C C . ILE A 1 600 ? -35.848 -6.079 38.731 1.00 93.50 600 ILE A C 1
ATOM 4986 O O . ILE A 1 600 ? -36.564 -5.074 38.711 1.00 93.50 600 ILE A O 1
ATOM 4990 N N . VAL A 1 601 ? -36.326 -7.316 38.647 1.00 91.94 601 VAL A N 1
ATOM 4991 C CA . VAL A 1 601 ? -37.717 -7.662 38.357 1.00 91.94 601 VAL A CA 1
ATOM 4992 C C . VAL A 1 601 ? -38.513 -7.798 39.656 1.00 91.94 601 VAL A C 1
ATOM 4994 O O . VAL A 1 601 ? -38.186 -8.605 40.523 1.00 91.94 601 VAL A O 1
ATOM 4997 N N . SER A 1 602 ? -39.583 -7.016 39.779 1.00 93.38 602 SER A N 1
ATOM 4998 C CA . SER A 1 602 ? -40.466 -6.922 40.949 1.00 93.38 602 SER A CA 1
ATOM 4999 C C . SER A 1 602 ? -41.941 -6.816 40.527 1.00 93.38 602 SER A C 1
ATOM 5001 O O . SER A 1 602 ? -42.232 -6.592 39.349 1.00 93.38 602 SER A O 1
ATOM 5003 N N . ASP A 1 603 ? -42.894 -6.902 41.466 1.00 92.69 603 ASP A N 1
ATOM 5004 C CA . ASP A 1 603 ? -44.317 -6.613 41.165 1.00 92.69 603 ASP A CA 1
ATOM 5005 C C . ASP A 1 603 ? -44.497 -5.194 40.596 1.00 92.69 603 ASP A C 1
ATOM 5007 O O . ASP A 1 603 ? -45.256 -4.984 39.646 1.00 92.69 603 ASP A O 1
ATOM 5011 N N . GLY A 1 604 ? -43.767 -4.212 41.141 1.00 89.81 604 GLY A N 1
ATOM 5012 C CA . GLY A 1 604 ? -43.765 -2.845 40.629 1.00 89.81 604 GLY A CA 1
ATOM 5013 C C . GLY A 1 604 ? -43.175 -2.720 39.223 1.00 89.81 604 GLY A C 1
ATOM 5014 O O . GLY A 1 604 ? -43.646 -1.886 38.449 1.00 89.81 604 GLY A O 1
ATOM 5015 N N . TYR A 1 605 ? -42.194 -3.557 38.874 1.00 91.31 605 TYR A N 1
ATOM 5016 C CA . TYR A 1 605 ? -41.555 -3.565 37.558 1.00 91.31 605 TYR A CA 1
ATOM 5017 C C . TYR A 1 605 ? -42.552 -3.942 36.457 1.00 91.31 605 TYR A C 1
ATOM 5019 O O . TYR A 1 605 ? -42.755 -3.164 35.526 1.00 91.31 605 TYR A O 1
ATOM 5027 N N . PHE A 1 606 ? -43.259 -5.069 36.611 1.00 90.81 606 PHE A N 1
ATOM 5028 C CA . PHE A 1 606 ? -44.226 -5.550 35.612 1.00 90.81 606 PHE A CA 1
ATOM 5029 C C . PHE A 1 606 ? -45.459 -4.655 35.445 1.00 90.81 606 PHE A C 1
ATOM 5031 O O . PHE A 1 606 ? -46.149 -4.734 34.431 1.00 90.81 606 PHE A O 1
ATOM 5038 N N . LYS A 1 607 ? -45.735 -3.778 36.416 1.00 90.94 607 LYS A N 1
ATOM 5039 C CA . LYS A 1 607 ? -46.841 -2.806 36.376 1.00 90.94 607 LYS A CA 1
ATOM 5040 C C . LYS A 1 607 ? -46.402 -1.400 35.952 1.00 90.94 607 LYS A C 1
ATOM 5042 O O . LYS A 1 607 ? -47.238 -0.501 35.838 1.00 90.94 607 LYS A O 1
ATOM 5047 N N . SER A 1 608 ? -45.105 -1.180 35.735 1.00 88.12 608 SER A N 1
ATOM 5048 C CA . SER A 1 608 ? -44.545 0.121 35.373 1.00 88.12 608 SER A CA 1
ATOM 5049 C C . SER A 1 608 ? -44.434 0.275 33.859 1.00 88.12 608 SER A C 1
ATOM 5051 O O . SER A 1 608 ? -43.739 -0.485 33.190 1.00 88.12 608 SER A O 1
ATOM 5053 N N . LYS A 1 609 ? -45.056 1.328 33.314 1.00 83.69 609 LYS A N 1
ATOM 5054 C CA . LYS A 1 609 ? -44.980 1.667 31.881 1.00 83.69 609 LYS A CA 1
ATOM 5055 C C . LYS A 1 609 ? -43.539 1.855 31.397 1.00 83.69 609 LYS A C 1
ATOM 5057 O O . LYS A 1 609 ? -43.213 1.430 30.296 1.00 83.69 609 LYS A O 1
ATOM 5062 N N . TYR A 1 610 ? -42.696 2.503 32.200 1.00 82.19 610 TYR A N 1
ATOM 5063 C CA . TYR A 1 610 ? -41.311 2.791 31.823 1.00 82.19 610 TYR A CA 1
ATOM 5064 C C . TYR A 1 610 ? -40.456 1.523 31.831 1.00 82.19 610 TYR A C 1
ATOM 5066 O O . TYR A 1 610 ? -39.820 1.227 30.827 1.00 82.19 610 TYR A O 1
ATOM 5074 N N . CYS A 1 611 ? -40.537 0.725 32.901 1.00 86.12 611 CYS A N 1
ATOM 5075 C CA . CYS A 1 611 ? -39.784 -0.526 33.020 1.00 86.12 611 CYS A CA 1
ATOM 5076 C C . CYS A 1 611 ? -40.162 -1.518 31.912 1.00 86.12 611 CYS A C 1
ATOM 5078 O O . CYS A 1 611 ? -39.293 -2.103 31.279 1.00 86.12 611 CYS A O 1
ATOM 5080 N N . MET A 1 612 ? -41.456 -1.653 31.606 1.00 87.75 612 MET A N 1
ATOM 5081 C CA . MET A 1 612 ? -41.900 -2.547 30.534 1.00 87.75 612 MET A CA 1
ATOM 5082 C C . MET A 1 612 ? -41.484 -2.065 29.143 1.00 87.75 612 MET A C 1
ATOM 5084 O O . MET A 1 612 ? -41.196 -2.883 28.274 1.00 87.75 612 MET A O 1
ATOM 5088 N N . LYS A 1 613 ? -41.390 -0.748 28.932 1.00 82.50 613 LYS A N 1
ATOM 5089 C CA . LYS A 1 613 ? -40.830 -0.190 27.699 1.00 82.50 613 LYS A CA 1
ATOM 5090 C C . LYS A 1 613 ? -39.327 -0.469 27.577 1.00 82.50 613 LYS A C 1
ATOM 5092 O O . LYS A 1 613 ? -38.874 -0.805 26.491 1.00 82.50 613 LYS A O 1
ATOM 5097 N N . GLU A 1 614 ? -38.561 -0.350 28.663 1.00 82.12 614 GLU A N 1
ATOM 5098 C CA . GLU A 1 614 ? -37.135 -0.721 28.681 1.00 82.12 614 GLU A CA 1
ATOM 5099 C C . GLU A 1 614 ? -36.953 -2.202 28.355 1.00 82.12 614 GLU A C 1
ATOM 5101 O O . GLU A 1 614 ? -36.139 -2.550 27.506 1.00 82.12 614 GLU A O 1
ATOM 5106 N N . LEU A 1 615 ? -37.756 -3.066 28.975 1.00 87.00 615 LEU A N 1
ATOM 5107 C CA . LEU A 1 615 ? -37.711 -4.505 28.747 1.00 87.00 615 LEU A CA 1
ATOM 5108 C C . LEU A 1 615 ? -38.050 -4.878 27.291 1.00 87.00 615 LEU A C 1
ATOM 5110 O O . LEU A 1 615 ? -37.405 -5.758 26.723 1.00 87.00 615 LEU A O 1
ATOM 5114 N N . LEU A 1 616 ? -39.001 -4.165 26.671 1.00 85.19 616 LEU A N 1
ATOM 5115 C CA . LEU A 1 616 ? -39.326 -4.278 25.243 1.00 85.19 616 LEU A CA 1
ATOM 5116 C C . LEU A 1 616 ? -38.140 -3.947 24.331 1.00 85.19 616 LEU A C 1
ATOM 5118 O O . LEU A 1 616 ? -37.820 -4.708 23.417 1.00 85.19 616 LEU A O 1
ATOM 5122 N N . GLU A 1 617 ? -37.461 -2.835 24.606 1.00 80.38 617 GLU A N 1
ATOM 5123 C CA . GLU A 1 617 ? -36.267 -2.424 23.863 1.00 80.38 617 GLU A CA 1
ATOM 5124 C C . GLU A 1 617 ? -35.109 -3.412 24.065 1.00 80.38 617 GLU A C 1
ATOM 5126 O O . GLU A 1 617 ? -34.411 -3.750 23.111 1.00 80.38 617 GLU A O 1
ATOM 5131 N N . ILE A 1 618 ? -34.912 -3.925 25.284 1.00 84.31 618 ILE A N 1
ATOM 5132 C CA . ILE A 1 618 ? -33.875 -4.925 25.573 1.00 84.31 618 ILE A CA 1
ATOM 5133 C C . ILE A 1 618 ? -34.106 -6.193 24.744 1.00 84.31 618 ILE A C 1
ATOM 5135 O O . ILE A 1 618 ? -33.163 -6.685 24.126 1.00 84.31 618 ILE A O 1
ATOM 5139 N N . GLU A 1 619 ? -35.333 -6.712 24.690 1.00 82.69 619 GLU A N 1
ATOM 5140 C CA . GLU A 1 619 ? -35.665 -7.922 23.923 1.00 82.69 619 GLU A CA 1
ATOM 5141 C C . GLU A 1 619 ? -35.493 -7.725 22.414 1.00 82.69 619 GLU A C 1
ATOM 5143 O O . GLU A 1 619 ? -34.862 -8.556 21.752 1.00 82.69 619 GLU A O 1
ATOM 5148 N N . SER A 1 620 ? -35.945 -6.578 21.900 1.00 79.81 620 SER A N 1
ATOM 5149 C CA . SER A 1 620 ? -35.910 -6.254 20.469 1.00 79.81 620 SER A CA 1
ATOM 5150 C C . SER A 1 620 ? -34.486 -6.181 19.896 1.00 79.81 620 SER A C 1
ATOM 5152 O O . SER A 1 620 ? -34.297 -6.309 18.689 1.00 79.81 620 SER A O 1
ATOM 5154 N N . ASN A 1 621 ? -33.468 -6.001 20.747 1.00 78.81 621 ASN A N 1
ATOM 5155 C CA . ASN A 1 621 ? -32.057 -5.933 20.352 1.00 78.81 621 ASN A CA 1
ATOM 5156 C C . ASN A 1 621 ? -31.332 -7.304 20.344 1.00 78.81 621 ASN A C 1
ATOM 5158 O O . ASN A 1 621 ? -30.119 -7.352 20.141 1.00 78.81 621 ASN A O 1
ATOM 5162 N N . GLY A 1 622 ? -32.043 -8.426 20.529 1.00 78.31 622 GLY A N 1
ATOM 5163 C CA . GLY A 1 622 ? -31.499 -9.787 20.365 1.00 78.31 622 GLY A CA 1
ATOM 5164 C C . GLY A 1 622 ? -30.494 -10.223 21.446 1.00 78.31 622 GLY A C 1
ATOM 5165 O O . GLY A 1 622 ? -30.164 -9.459 22.348 1.00 78.31 622 GLY A O 1
ATOM 5166 N N . ASN A 1 623 ? -30.003 -11.470 21.396 1.00 80.75 623 ASN A N 1
ATOM 5167 C CA . ASN A 1 623 ? -29.054 -12.038 22.382 1.00 80.75 623 ASN A CA 1
ATOM 5168 C C . ASN A 1 623 ? -29.475 -11.844 23.856 1.00 80.75 623 ASN A C 1
ATOM 5170 O O . ASN A 1 623 ? -28.632 -11.592 24.718 1.00 80.75 623 ASN A O 1
ATOM 5174 N N . PHE A 1 624 ? -30.777 -11.914 24.141 1.00 83.88 624 PHE A N 1
ATOM 5175 C CA . PHE A 1 624 ? -31.338 -11.637 25.468 1.00 83.88 624 PHE A CA 1
ATOM 5176 C C . PHE A 1 624 ? -30.686 -12.510 26.549 1.00 83.88 624 PHE A C 1
ATOM 5178 O O . PHE A 1 624 ? -30.287 -12.015 27.595 1.00 83.88 624 PHE A O 1
ATOM 5185 N N . GLU A 1 625 ? -30.486 -13.786 26.234 1.00 83.31 625 GLU A N 1
ATOM 5186 C CA . GLU A 1 625 ? -29.942 -14.826 27.107 1.00 83.31 625 GLU A CA 1
ATOM 5187 C C . GLU A 1 625 ? -28.483 -14.564 27.510 1.00 83.31 625 GLU A C 1
ATOM 5189 O O . GLU A 1 625 ? -28.035 -15.018 28.557 1.00 83.31 625 GLU A O 1
ATOM 5194 N N . LYS A 1 626 ? -27.737 -13.820 26.683 1.00 83.75 626 LYS A N 1
ATOM 5195 C CA . LYS A 1 626 ? -26.335 -13.464 26.945 1.00 83.75 626 LYS A CA 1
ATOM 5196 C C . LYS A 1 626 ? -26.194 -12.132 27.672 1.00 83.75 626 LYS A C 1
ATOM 5198 O O . LYS A 1 626 ? -25.330 -11.982 28.525 1.00 83.75 626 LYS A O 1
ATOM 5203 N N . ARG A 1 627 ? -27.026 -11.154 27.304 1.00 87.69 627 ARG A N 1
ATOM 5204 C CA . ARG A 1 627 ? -26.879 -9.761 27.751 1.00 87.69 627 ARG A CA 1
ATOM 5205 C C . ARG A 1 627 ? -27.622 -9.456 29.044 1.00 87.69 627 ARG A C 1
ATOM 5207 O O . ARG A 1 627 ? -27.273 -8.485 29.713 1.00 87.69 627 ARG A O 1
ATOM 5214 N N . VAL A 1 628 ? -28.677 -10.207 29.362 1.00 90.94 628 VAL A N 1
ATOM 5215 C CA . VAL A 1 628 ? -29.562 -9.911 30.494 1.00 90.94 628 VAL A CA 1
ATOM 5216 C C . VAL A 1 628 ? -29.196 -10.757 31.703 1.00 90.94 628 VAL A C 1
ATOM 5218 O O . VAL A 1 628 ? -29.166 -11.981 31.641 1.00 90.94 628 VAL A O 1
ATOM 5221 N N . PHE A 1 629 ? -28.984 -10.078 32.827 1.00 92.56 629 PHE A N 1
ATOM 5222 C CA . PHE A 1 629 ? -28.662 -10.663 34.122 1.00 92.56 629 PHE A CA 1
ATOM 5223 C C . PHE A 1 629 ? -29.815 -10.371 35.096 1.00 92.56 629 PHE A C 1
ATOM 5225 O O . PHE A 1 629 ? -29.840 -9.308 35.731 1.00 92.56 629 PHE A O 1
ATOM 5232 N N . PRO A 1 630 ? -30.829 -11.250 35.179 1.00 92.81 630 PRO A N 1
ATOM 5233 C CA . PRO A 1 630 ? -32.030 -10.969 35.952 1.00 92.81 630 PRO A CA 1
ATOM 5234 C C . PRO A 1 630 ? -31.811 -11.136 37.461 1.00 92.81 630 PRO A C 1
ATOM 5236 O O . PRO A 1 630 ? -31.277 -12.138 37.927 1.00 92.81 630 PRO A O 1
ATOM 5239 N N . LEU A 1 631 ? -32.304 -10.169 38.237 1.00 93.25 631 LEU A N 1
ATOM 5240 C CA . LEU A 1 631 ? -32.445 -10.235 39.691 1.00 93.25 631 LEU A CA 1
ATOM 5241 C C . LEU A 1 631 ? -33.934 -10.190 40.033 1.00 93.25 631 LEU A C 1
ATOM 5243 O O . LEU A 1 631 ? -34.576 -9.151 39.882 1.00 93.25 631 LEU A O 1
ATOM 5247 N N . VAL A 1 632 ? -34.500 -11.310 40.480 1.00 91.50 632 VAL A N 1
ATOM 5248 C CA . VAL A 1 632 ? -35.947 -11.431 40.712 1.00 91.50 632 VAL A CA 1
ATOM 5249 C C . VAL A 1 632 ? -36.255 -11.280 42.196 1.00 91.50 632 VAL A C 1
ATOM 5251 O O . VAL A 1 632 ? -35.780 -12.051 43.028 1.00 91.50 632 VAL A O 1
ATOM 5254 N N . LEU A 1 633 ? -37.072 -10.283 42.535 1.00 92.50 633 LEU A N 1
ATOM 5255 C CA . LEU A 1 633 ? -37.549 -10.081 43.899 1.00 92.50 633 LEU A CA 1
ATOM 5256 C C . LEU A 1 633 ? -38.672 -11.067 44.224 1.00 92.50 633 LEU A C 1
ATOM 5258 O O . LEU A 1 633 ? -39.488 -11.416 43.369 1.00 92.50 633 LEU A O 1
ATOM 5262 N N . SER A 1 634 ? -38.770 -11.455 45.495 1.00 87.12 634 SER A N 1
ATOM 5263 C CA . SER A 1 634 ? -39.787 -12.397 45.982 1.00 87.12 634 SER A CA 1
ATOM 5264 C C . SER A 1 634 ? -41.222 -11.942 45.705 1.00 87.12 634 SER A C 1
ATOM 5266 O O . SER A 1 634 ? -42.112 -12.769 45.554 1.00 87.12 634 SER A O 1
ATOM 5268 N N . ASN A 1 635 ? -41.470 -10.635 45.579 1.00 88.62 635 ASN A N 1
ATOM 5269 C CA . ASN A 1 635 ? -42.800 -10.111 45.279 1.00 88.62 635 ASN A CA 1
ATOM 5270 C C . ASN A 1 635 ? -43.215 -10.248 43.799 1.00 88.62 635 ASN A C 1
ATOM 5272 O O . ASN A 1 635 ? -44.400 -10.101 43.502 1.00 88.62 635 ASN A O 1
ATOM 5276 N N . ALA A 1 636 ? -42.282 -10.530 42.882 1.00 87.31 636 ALA A N 1
ATOM 5277 C CA . ALA A 1 636 ? -42.576 -10.678 41.457 1.00 87.31 636 ALA A CA 1
ATOM 5278 C C . ALA A 1 636 ? -43.351 -11.969 41.159 1.00 87.31 636 ALA A C 1
ATOM 5280 O O . ALA A 1 636 ? -44.219 -11.956 40.286 1.00 87.31 636 ALA A O 1
ATOM 5281 N N . ASN A 1 637 ? -43.043 -13.048 41.897 1.00 84.81 637 ASN A N 1
ATOM 5282 C CA . ASN A 1 637 ? -43.641 -14.385 41.781 1.00 84.81 637 ASN A CA 1
ATOM 5283 C C . ASN A 1 637 ? -43.756 -14.884 40.328 1.00 84.81 637 ASN A C 1
ATOM 5285 O O . ASN A 1 637 ? -44.807 -15.347 39.899 1.00 84.81 637 ASN A O 1
ATOM 5289 N N . ILE A 1 638 ? -42.659 -14.813 39.565 1.00 84.69 638 ILE A N 1
ATOM 5290 C CA . ILE A 1 638 ? -42.646 -15.163 38.132 1.00 84.69 638 ILE A CA 1
ATOM 5291 C C . ILE A 1 638 ? -42.929 -16.644 37.838 1.00 84.69 638 ILE A C 1
ATOM 5293 O O . ILE A 1 638 ? -43.154 -16.996 36.688 1.00 84.69 638 ILE A O 1
ATOM 5297 N N . TYR A 1 639 ? -42.938 -17.521 38.842 1.00 83.38 639 TYR A N 1
ATOM 5298 C CA . TYR A 1 639 ? -43.281 -18.943 38.697 1.00 83.38 639 TYR A CA 1
ATOM 5299 C C . TYR A 1 639 ? -44.745 -19.255 39.059 1.00 83.38 639 TYR A C 1
ATOM 5301 O O . TYR A 1 639 ? -45.168 -20.397 38.928 1.00 83.38 639 TYR A O 1
ATOM 5309 N N . ASP A 1 640 ? -45.524 -18.263 39.507 1.00 85.88 640 ASP A N 1
ATOM 5310 C CA . ASP A 1 640 ? -46.950 -18.420 39.811 1.00 85.88 640 ASP A CA 1
ATOM 5311 C C . ASP A 1 640 ? -47.797 -18.000 38.603 1.00 85.88 640 ASP A C 1
ATOM 5313 O O . ASP A 1 640 ? -47.910 -16.815 38.278 1.00 85.88 640 ASP A O 1
ATOM 5317 N N . ASP A 1 641 ? -48.423 -18.974 37.944 1.00 83.44 641 ASP A N 1
ATOM 5318 C CA . ASP A 1 641 ? -49.237 -18.735 36.750 1.00 83.44 641 ASP A CA 1
ATOM 5319 C C . ASP A 1 641 ? -50.443 -17.821 37.020 1.00 83.44 641 ASP A C 1
ATOM 5321 O O . ASP A 1 641 ? -50.853 -17.066 36.135 1.00 83.44 641 ASP A O 1
ATOM 5325 N N . LYS A 1 642 ? -50.985 -17.806 38.250 1.00 85.94 642 LYS A N 1
ATOM 5326 C CA . LYS A 1 642 ? -52.054 -16.859 38.614 1.00 85.94 642 LYS A CA 1
ATOM 5327 C C . LYS A 1 642 ? -51.526 -15.434 38.637 1.00 85.94 642 LYS A C 1
ATOM 5329 O O . LYS A 1 642 ? -52.176 -14.526 38.128 1.00 85.94 642 LYS A O 1
ATOM 5334 N N . LYS A 1 643 ? -50.324 -15.241 39.181 1.00 84.56 643 LYS A N 1
ATOM 5335 C CA . LYS A 1 643 ? -49.691 -13.924 39.238 1.00 84.56 643 LYS A CA 1
ATOM 5336 C C . LYS A 1 643 ? -49.369 -13.385 37.844 1.00 84.56 643 LYS A C 1
ATOM 5338 O O . LYS A 1 643 ? -49.474 -12.185 37.608 1.00 84.56 643 LYS A O 1
ATOM 5343 N N . ILE A 1 644 ? -49.001 -14.260 36.913 1.00 83.88 644 ILE A N 1
ATOM 5344 C CA . ILE A 1 644 ? -48.768 -13.874 35.517 1.00 83.88 644 ILE A CA 1
ATOM 5345 C C . ILE A 1 644 ? -50.061 -13.438 34.847 1.00 83.88 644 ILE A C 1
ATOM 5347 O O . ILE A 1 644 ? -50.087 -12.377 34.220 1.00 83.88 644 ILE A O 1
ATOM 5351 N N . ALA A 1 645 ? -51.137 -14.208 35.031 1.00 86.06 645 ALA A N 1
ATOM 5352 C CA . ALA A 1 645 ? -52.455 -13.819 34.549 1.00 86.06 645 ALA A CA 1
ATOM 5353 C C . ALA A 1 645 ? -52.853 -12.433 35.090 1.00 86.06 645 ALA A C 1
ATOM 5355 O O . ALA A 1 645 ? -53.307 -11.595 34.313 1.00 86.06 645 ALA A O 1
ATOM 5356 N N . ASP A 1 646 ? -52.560 -12.134 36.364 1.00 89.88 646 ASP A N 1
ATOM 5357 C CA . ASP A 1 646 ? -52.799 -10.805 36.943 1.00 89.88 646 ASP A CA 1
ATOM 5358 C C . ASP A 1 646 ? -52.035 -9.682 36.211 1.00 89.88 646 ASP A C 1
ATOM 5360 O O . ASP A 1 646 ? -52.562 -8.576 36.064 1.00 89.88 646 ASP A O 1
ATOM 5364 N N . TYR A 1 647 ? -50.796 -9.916 35.754 1.00 90.81 647 TYR A N 1
ATOM 5365 C CA . TYR A 1 647 ? -50.037 -8.917 34.985 1.00 90.81 647 TYR A CA 1
ATOM 5366 C C . TYR A 1 647 ? -50.619 -8.713 33.584 1.00 90.81 647 TYR A C 1
ATOM 5368 O O . TYR A 1 647 ? -50.750 -7.571 33.135 1.00 90.81 647 TYR A O 1
ATOM 5376 N N . VAL A 1 648 ? -51.006 -9.795 32.905 1.00 88.75 648 VAL A N 1
ATOM 5377 C CA . VAL A 1 648 ? -51.672 -9.719 31.597 1.00 88.75 648 VAL A CA 1
ATOM 5378 C C . VAL A 1 648 ? -52.993 -8.960 31.722 1.00 88.75 648 VAL A C 1
ATOM 5380 O O . VAL A 1 648 ? -53.253 -8.030 30.954 1.00 88.75 648 VAL A O 1
ATOM 5383 N N . ASP A 1 649 ? -53.806 -9.300 32.720 1.00 91.06 649 ASP A N 1
ATOM 5384 C CA . ASP A 1 649 ? -55.091 -8.652 32.973 1.00 91.06 649 ASP A CA 1
ATOM 5385 C C . ASP A 1 649 ? -54.919 -7.191 33.392 1.00 91.06 649 ASP A C 1
ATOM 5387 O O . ASP A 1 649 ? -55.701 -6.334 32.979 1.00 91.06 649 ASP A O 1
ATOM 5391 N N . PHE A 1 650 ? -53.863 -6.855 34.138 1.00 93.31 650 PHE A N 1
ATOM 5392 C CA . PHE A 1 650 ? -53.521 -5.467 34.448 1.00 93.31 650 PHE A CA 1
ATOM 5393 C C . PHE A 1 650 ? -53.323 -4.629 33.174 1.00 93.31 650 PHE A C 1
ATOM 5395 O O . PHE A 1 650 ? -53.918 -3.553 33.049 1.00 93.31 650 PHE A O 1
ATOM 5402 N N . TRP A 1 651 ? -52.541 -5.119 32.207 1.00 92.94 651 TRP A N 1
ATOM 5403 C CA . TRP A 1 651 ? -52.296 -4.401 30.952 1.00 92.94 651 TRP A CA 1
ATOM 5404 C C . TRP A 1 651 ? -53.508 -4.412 30.014 1.00 92.94 651 TRP A C 1
ATOM 5406 O O . TRP A 1 651 ? -53.796 -3.382 29.401 1.00 92.94 651 TRP A O 1
ATOM 5416 N N . LYS A 1 652 ? -54.277 -5.510 29.959 1.00 89.75 652 LYS A N 1
ATOM 5417 C CA . LYS A 1 652 ? -55.558 -5.557 29.230 1.00 89.75 652 LYS A CA 1
ATOM 5418 C C . LYS A 1 652 ? -56.542 -4.528 29.770 1.00 89.75 652 LYS A C 1
ATOM 5420 O O . LYS A 1 652 ? -57.110 -3.774 28.992 1.00 89.75 652 LYS A O 1
ATOM 5425 N N . ASN A 1 653 ? -56.681 -4.426 31.091 1.00 90.38 653 ASN A N 1
ATOM 5426 C CA . ASN A 1 653 ? -57.536 -3.423 31.720 1.00 90.38 653 ASN A CA 1
ATOM 5427 C C . ASN A 1 653 ? -57.065 -1.995 31.399 1.00 90.38 653 ASN A C 1
ATOM 5429 O O . ASN A 1 653 ? -57.889 -1.138 31.089 1.00 90.38 653 ASN A O 1
ATOM 5433 N N . LYS A 1 654 ? -55.749 -1.733 31.389 1.00 88.50 654 LYS A N 1
ATOM 5434 C CA . LYS A 1 654 ? -55.185 -0.429 30.981 1.00 88.50 654 LYS A CA 1
ATOM 5435 C C . LYS A 1 654 ? -55.464 -0.084 29.517 1.00 88.50 654 LYS A C 1
ATOM 5437 O O . LYS A 1 654 ? -55.734 1.078 29.205 1.00 88.50 654 LYS A O 1
ATOM 5442 N N . LEU A 1 655 ? -55.408 -1.075 28.631 1.00 86.38 655 LEU A N 1
ATOM 5443 C CA . LEU A 1 655 ? -55.740 -0.930 27.216 1.00 86.38 655 LEU A CA 1
ATOM 5444 C C . LEU A 1 655 ? -57.247 -0.683 27.018 1.00 86.38 655 LEU A C 1
ATOM 5446 O O . LEU A 1 655 ? -57.640 0.254 26.324 1.00 86.38 655 LEU A O 1
ATOM 5450 N N . ASP A 1 656 ? -58.091 -1.457 27.697 1.00 84.00 656 ASP A N 1
ATOM 5451 C CA . ASP A 1 656 ? -59.548 -1.311 27.700 1.00 84.00 656 ASP A CA 1
ATOM 5452 C C . ASP A 1 656 ? -59.998 0.055 28.228 1.00 84.00 656 ASP A C 1
ATOM 5454 O O . ASP A 1 656 ? -60.883 0.680 27.644 1.00 84.00 656 ASP A O 1
ATOM 5458 N N . GLU A 1 657 ? -59.388 0.546 29.312 1.00 82.44 657 GLU A N 1
ATOM 5459 C CA . GLU A 1 657 ? -59.639 1.883 29.864 1.00 82.44 657 GLU A CA 1
ATOM 5460 C C . GLU A 1 657 ? -59.419 2.974 28.803 1.00 82.44 657 GLU A C 1
ATOM 5462 O O . GLU A 1 657 ? -60.195 3.933 28.730 1.00 82.44 657 GLU A O 1
ATOM 5467 N N . LYS A 1 658 ? -58.400 2.828 27.944 1.00 75.06 658 LYS A N 1
ATOM 5468 C CA . LYS A 1 658 ? -58.112 3.771 26.851 1.00 75.06 658 LYS A CA 1
ATOM 5469 C C . LYS A 1 658 ? -59.162 3.704 25.736 1.00 75.06 658 LYS A C 1
ATOM 5471 O O . LYS A 1 658 ? -59.583 4.758 25.256 1.00 75.06 658 LYS A O 1
ATOM 5476 N N . TYR A 1 659 ? -59.632 2.508 25.371 1.00 71.94 659 TYR A N 1
ATOM 5477 C CA . TYR A 1 659 ? -60.671 2.329 24.347 1.00 71.94 659 TYR A CA 1
ATOM 5478 C C . TYR A 1 659 ? -62.074 2.742 24.825 1.00 71.94 659 TYR A C 1
ATOM 5480 O O . TYR A 1 659 ? -62.792 3.428 24.099 1.00 71.94 659 TYR A O 1
ATOM 5488 N N . LYS A 1 660 ? -62.469 2.380 26.054 1.00 66.50 660 LYS A N 1
ATOM 5489 C CA . LYS A 1 660 ? -63.816 2.636 26.607 1.00 66.50 660 LYS A CA 1
ATOM 5490 C C . LYS A 1 660 ? -64.076 4.104 26.939 1.00 66.50 660 LYS A C 1
ATOM 5492 O O . LYS A 1 660 ? -65.223 4.537 26.913 1.00 66.50 660 LYS A O 1
ATOM 5497 N N . THR A 1 661 ? -63.041 4.882 27.250 1.00 55.59 661 THR A N 1
ATOM 5498 C CA . THR A 1 661 ? -63.206 6.295 27.640 1.00 55.59 661 THR A CA 1
ATOM 5499 C C . THR A 1 661 ? -63.257 7.272 26.459 1.00 55.59 661 THR A C 1
ATOM 5501 O O . THR A 1 661 ? -63.362 8.474 26.690 1.00 55.59 661 THR A O 1
ATOM 5504 N N . GLY A 1 662 ? -63.167 6.803 25.204 1.00 54.69 662 GLY A N 1
ATOM 5505 C CA . GLY A 1 662 ? -63.094 7.682 24.025 1.00 54.69 662 GLY A CA 1
ATOM 5506 C C . GLY A 1 662 ? -61.860 8.600 24.020 1.00 54.69 662 GLY A C 1
ATOM 5507 O O . GLY A 1 662 ? -61.823 9.586 23.292 1.00 54.69 662 GLY A O 1
ATOM 5508 N N . ARG A 1 663 ? -60.853 8.300 24.854 1.00 53.81 663 ARG A N 1
ATOM 5509 C CA . ARG A 1 663 ? -59.688 9.157 25.121 1.00 53.81 663 ARG A CA 1
ATOM 5510 C C . ARG A 1 663 ? -58.557 9.025 24.108 1.00 53.81 663 ARG A C 1
ATOM 5512 O O . ARG A 1 663 ? -57.551 9.701 24.278 1.00 53.81 663 ARG A O 1
ATOM 5519 N N . ILE A 1 664 ? -58.704 8.234 23.045 1.00 59.31 664 ILE A N 1
ATOM 5520 C CA . ILE A 1 664 ? -57.766 8.281 21.915 1.00 59.31 664 ILE A CA 1
ATOM 5521 C C . ILE A 1 664 ? -58.042 9.573 21.138 1.00 59.31 664 ILE A C 1
ATOM 5523 O O . ILE A 1 664 ? -58.773 9.595 20.154 1.00 59.31 664 ILE A O 1
ATOM 5527 N N . THR A 1 665 ? -57.511 10.675 21.657 1.00 58.00 665 THR A N 1
ATOM 5528 C CA . THR A 1 665 ? -57.771 12.034 21.157 1.00 58.00 665 THR A CA 1
ATOM 5529 C C . THR A 1 665 ? -56.565 12.627 20.438 1.00 58.00 665 THR A C 1
ATOM 5531 O O . THR A 1 665 ? -56.689 13.645 19.764 1.00 58.00 665 THR A O 1
ATOM 5534 N N . ASN A 1 666 ? -55.395 11.999 20.576 1.00 66.31 666 ASN A N 1
ATOM 5535 C CA . ASN A 1 666 ? -54.126 12.479 20.049 1.00 66.31 666 ASN A CA 1
ATOM 5536 C C . ASN A 1 666 ? -53.159 11.314 19.765 1.00 66.31 666 ASN A C 1
ATOM 5538 O O . ASN A 1 666 ? -53.388 10.163 20.140 1.00 66.31 666 ASN A O 1
ATOM 5542 N N . GLU A 1 667 ? -52.053 11.637 19.103 1.00 67.50 667 GLU A N 1
ATOM 5543 C CA . GLU A 1 667 ? -51.019 10.687 18.690 1.00 67.50 667 GLU A CA 1
ATOM 5544 C C . GLU A 1 667 ? -50.311 9.992 19.870 1.00 67.50 667 GLU A C 1
ATOM 5546 O O . GLU A 1 667 ? -49.937 8.825 19.758 1.00 67.50 667 GLU A O 1
ATOM 5551 N N . ALA A 1 668 ? -50.186 10.653 21.026 1.00 66.25 668 ALA A N 1
ATOM 5552 C CA . ALA A 1 668 ? -49.572 10.064 22.218 1.00 66.25 668 ALA A CA 1
ATOM 5553 C C . ALA A 1 668 ? -50.441 8.947 22.824 1.00 66.25 668 ALA A C 1
ATOM 5555 O O . ALA A 1 668 ? -49.921 7.915 23.245 1.00 66.25 668 ALA A O 1
ATOM 5556 N N . ASP A 1 669 ? -51.768 9.099 22.807 1.00 70.56 669 ASP A N 1
ATOM 5557 C CA . ASP A 1 669 ? -52.694 8.053 23.252 1.00 70.56 669 ASP A CA 1
ATOM 5558 C C . ASP A 1 669 ? -52.668 6.821 22.332 1.00 70.56 669 ASP A C 1
ATOM 5560 O O . ASP A 1 669 ? -52.783 5.692 22.814 1.00 70.56 669 ASP A O 1
ATOM 5564 N N . ILE A 1 670 ? -52.461 7.021 21.024 1.00 75.00 670 ILE A N 1
ATOM 5565 C CA . ILE A 1 670 ? -52.276 5.929 20.053 1.00 75.00 670 ILE A CA 1
ATOM 5566 C C . ILE A 1 670 ? -50.967 5.179 20.331 1.00 75.00 670 ILE A C 1
ATOM 5568 O O . ILE A 1 670 ? -50.946 3.948 20.300 1.00 75.00 670 ILE A O 1
ATOM 5572 N N . GLN A 1 671 ? -49.880 5.902 20.615 1.00 76.19 671 GLN A N 1
ATOM 5573 C CA . GLN A 1 671 ? -48.589 5.296 20.958 1.00 76.19 671 GLN A CA 1
ATOM 5574 C C . GLN A 1 671 ? -48.660 4.487 22.258 1.00 76.19 671 GLN A C 1
ATOM 5576 O O . GLN A 1 671 ? -48.122 3.384 22.317 1.00 76.19 671 GLN A O 1
ATOM 5581 N N . ASP A 1 672 ? -49.367 4.987 23.273 1.00 78.50 672 ASP A N 1
ATOM 5582 C CA . ASP A 1 672 ? -49.571 4.270 24.534 1.00 78.50 672 ASP A CA 1
ATOM 5583 C C . ASP A 1 672 ? -50.397 2.992 24.355 1.00 78.50 672 ASP A C 1
ATOM 5585 O O . ASP A 1 672 ? -50.054 1.959 24.927 1.00 78.50 672 ASP A O 1
ATOM 5589 N N . ALA A 1 673 ? -51.459 3.038 23.544 1.00 81.12 673 ALA A N 1
ATOM 5590 C CA . ALA A 1 673 ? -52.273 1.860 23.251 1.00 81.12 673 ALA A CA 1
ATOM 5591 C C . ALA A 1 673 ? -51.466 0.772 22.520 1.00 81.12 673 ALA A C 1
ATOM 5593 O O . ALA A 1 673 ? -51.567 -0.400 22.880 1.00 81.12 673 ALA A O 1
ATOM 5594 N N . ARG A 1 674 ? -50.624 1.161 21.548 1.00 83.81 674 ARG A N 1
ATOM 5595 C CA . ARG A 1 674 ? -49.693 0.239 20.873 1.00 83.81 674 ARG A CA 1
ATOM 5596 C C . ARG A 1 674 ? -48.701 -0.372 21.856 1.00 83.81 674 ARG A C 1
ATOM 5598 O O . ARG A 1 674 ? -48.602 -1.587 21.925 1.00 83.81 674 ARG A O 1
ATOM 5605 N N . LEU A 1 675 ? -48.072 0.454 22.695 1.00 83.75 675 LEU A N 1
ATOM 5606 C CA . LEU A 1 675 ? -47.147 -0.027 23.721 1.00 83.75 675 LEU A CA 1
ATOM 5607 C C . LEU A 1 675 ? -47.806 -1.066 24.640 1.00 83.75 675 LEU A C 1
ATOM 5609 O O . LEU A 1 675 ? -47.195 -2.082 24.940 1.00 83.75 675 LEU A O 1
ATOM 5613 N N . TYR A 1 676 ? -49.044 -0.848 25.091 1.00 89.31 676 TYR A N 1
ATOM 5614 C CA . TYR A 1 676 ? -49.730 -1.820 25.952 1.00 89.31 676 TYR A CA 1
ATOM 5615 C C . TYR A 1 676 ? -50.042 -3.130 25.217 1.00 89.31 676 TYR A C 1
ATOM 5617 O O . TYR A 1 676 ? -49.927 -4.195 25.820 1.00 89.31 676 TYR A O 1
ATOM 5625 N N . GLN A 1 677 ? -50.394 -3.073 23.929 1.00 86.69 677 GLN A N 1
ATOM 5626 C CA . GLN A 1 677 ? -50.564 -4.268 23.093 1.00 86.69 677 GLN A CA 1
ATOM 5627 C C . GLN A 1 677 ? -49.250 -5.039 22.926 1.00 86.69 677 GLN A C 1
ATOM 5629 O O . GLN A 1 677 ? -49.248 -6.265 23.059 1.00 86.69 677 GLN A O 1
ATOM 5634 N N . ASP A 1 678 ? -48.145 -4.329 22.699 1.00 87.31 678 ASP A N 1
ATOM 5635 C CA . ASP A 1 678 ? -46.811 -4.918 22.582 1.00 87.31 678 ASP A CA 1
ATOM 5636 C C . ASP A 1 678 ? -46.393 -5.578 23.904 1.00 87.31 678 ASP A C 1
ATOM 5638 O O . ASP A 1 678 ? -45.936 -6.720 23.907 1.00 87.31 678 ASP A O 1
ATOM 5642 N N . ILE A 1 679 ? -46.644 -4.917 25.045 1.00 89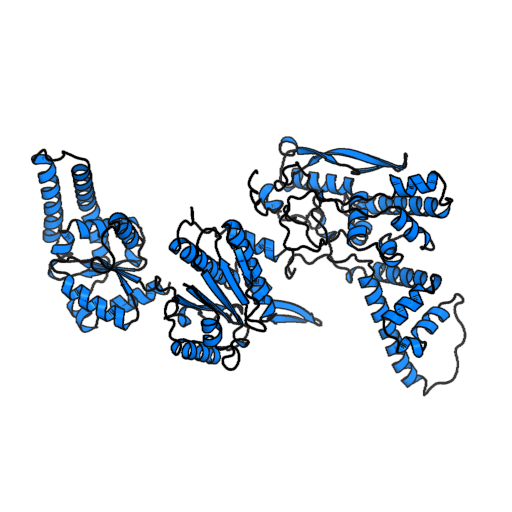.25 679 ILE A N 1
ATOM 5643 C CA . ILE A 1 679 ? -46.400 -5.486 26.379 1.00 89.25 679 ILE A CA 1
ATOM 5644 C C . ILE A 1 679 ? -47.181 -6.789 26.561 1.00 89.25 679 ILE A C 1
ATOM 5646 O O . ILE A 1 679 ? -46.585 -7.791 26.939 1.00 89.25 679 ILE A O 1
ATOM 5650 N N . ILE A 1 680 ? -48.492 -6.793 26.289 1.00 88.31 680 ILE A N 1
ATOM 5651 C CA . ILE A 1 680 ? -49.343 -7.986 26.449 1.00 88.31 680 ILE A CA 1
ATOM 5652 C C . ILE A 1 680 ? -48.836 -9.133 25.570 1.00 88.31 680 ILE A C 1
ATOM 5654 O O . ILE A 1 680 ? -48.746 -10.262 26.037 1.00 88.31 680 ILE A O 1
ATOM 5658 N N . SER A 1 681 ? -48.490 -8.838 24.316 1.00 85.25 681 SER A N 1
ATOM 5659 C CA . SER A 1 681 ? -48.057 -9.849 23.343 1.00 85.25 681 SER A CA 1
ATOM 5660 C C . SER A 1 681 ? -46.685 -10.437 23.672 1.00 85.25 681 SER A C 1
ATOM 5662 O O . SER A 1 681 ? -46.394 -11.570 23.296 1.00 85.25 681 SER A O 1
ATOM 5664 N N . MET A 1 682 ? -45.830 -9.670 24.354 1.00 84.00 682 MET A N 1
ATOM 5665 C CA . MET A 1 682 ? -44.462 -10.080 24.658 1.00 84.00 682 MET A CA 1
ATOM 5666 C C . MET A 1 682 ? -44.274 -10.609 26.081 1.00 84.00 682 MET A C 1
ATOM 5668 O O . MET A 1 682 ? -43.260 -11.253 26.345 1.00 84.00 682 MET A O 1
ATOM 5672 N N . LEU A 1 683 ? -45.222 -10.360 26.991 1.00 84.88 683 LEU A N 1
ATOM 5673 C CA . LEU A 1 683 ? -45.101 -10.726 28.404 1.00 84.88 683 LEU A CA 1
ATOM 5674 C C . LEU A 1 683 ? -44.812 -12.221 28.576 1.00 84.88 683 LEU A C 1
ATOM 5676 O O . LEU A 1 683 ? -43.848 -12.572 29.252 1.00 84.88 683 LEU A O 1
ATOM 5680 N N . ASP A 1 684 ? -45.583 -13.073 27.898 1.00 79.50 684 ASP A N 1
ATOM 5681 C CA . ASP A 1 684 ? -45.425 -14.531 27.954 1.00 79.50 684 ASP A CA 1
ATOM 5682 C C . ASP A 1 684 ? -44.042 -14.953 27.434 1.00 79.50 684 ASP A C 1
ATOM 5684 O O . ASP A 1 684 ? -43.307 -15.667 28.111 1.00 79.50 684 ASP A O 1
ATOM 5688 N N . LYS A 1 685 ? -43.617 -14.400 26.290 1.00 82.69 685 LYS A N 1
ATOM 5689 C CA . LYS A 1 685 ? -42.310 -14.689 25.678 1.00 82.69 685 LYS A CA 1
ATOM 5690 C C . LYS A 1 685 ? -41.138 -14.295 26.581 1.00 82.69 685 LYS A C 1
ATOM 5692 O O . LYS A 1 685 ? -40.152 -15.025 26.662 1.00 82.69 685 LYS A O 1
ATOM 5697 N N . ILE A 1 686 ? -41.203 -13.129 27.228 1.00 84.31 686 ILE A N 1
ATOM 5698 C CA . ILE A 1 686 ? -40.139 -12.697 28.144 1.00 84.31 686 ILE A CA 1
ATOM 5699 C C . ILE A 1 686 ? -40.142 -13.552 29.403 1.00 84.31 686 ILE A C 1
ATOM 5701 O O . ILE A 1 686 ? -39.073 -13.908 29.887 1.00 84.31 686 ILE A O 1
ATOM 5705 N N . LEU A 1 687 ? -41.318 -13.862 29.951 1.00 83.19 687 LEU A N 1
ATOM 5706 C CA . LEU A 1 687 ? -41.423 -14.680 31.154 1.00 83.19 687 LEU A CA 1
ATOM 5707 C C . LEU A 1 687 ? -40.885 -16.087 30.913 1.00 83.19 687 LEU A C 1
ATOM 5709 O O . LEU A 1 687 ? -40.150 -16.579 31.763 1.00 83.19 687 LEU A O 1
ATOM 5713 N N . ASP A 1 688 ? -41.149 -16.683 29.751 1.00 82.94 688 ASP A N 1
ATOM 5714 C CA . ASP A 1 688 ? -40.557 -17.963 29.356 1.00 82.94 688 ASP A CA 1
ATOM 5715 C C . ASP A 1 688 ? -39.026 -17.883 29.315 1.00 82.94 688 ASP A C 1
ATOM 5717 O O . ASP A 1 688 ? -38.351 -18.722 29.909 1.00 82.94 688 ASP A O 1
ATOM 5721 N N . LYS A 1 689 ? -38.462 -16.825 28.715 1.00 84.44 689 LYS A N 1
ATOM 5722 C CA . LYS A 1 689 ? -37.007 -16.596 28.724 1.00 84.44 689 LYS A CA 1
ATOM 5723 C C . LYS A 1 689 ? -36.451 -16.394 30.130 1.00 84.44 689 LYS A C 1
ATOM 5725 O O . LYS A 1 689 ? -35.404 -16.936 30.449 1.00 84.44 689 LYS A O 1
ATOM 5730 N N . LEU A 1 690 ? -37.129 -15.613 30.975 1.00 83.19 690 LEU A N 1
ATOM 5731 C CA . LEU A 1 690 ? -36.705 -15.358 32.355 1.00 83.19 690 LEU A CA 1
ATOM 5732 C C . LEU A 1 690 ? -36.745 -16.633 33.207 1.00 83.19 690 LEU A C 1
ATOM 5734 O O . LEU A 1 690 ? -35.868 -16.825 34.042 1.00 83.19 690 LEU A O 1
ATOM 5738 N N . ARG A 1 691 ? -37.737 -17.503 32.990 1.00 81.88 691 ARG A N 1
ATOM 5739 C CA . ARG A 1 691 ? -37.887 -18.795 33.678 1.00 81.88 691 ARG A CA 1
ATOM 5740 C C . ARG A 1 691 ? -36.859 -19.838 33.233 1.00 81.88 691 ARG A C 1
ATOM 5742 O O . ARG A 1 691 ? -36.597 -20.762 33.995 1.00 81.88 691 ARG A O 1
ATOM 5749 N N . ASP A 1 692 ? -36.295 -19.696 32.035 1.00 82.56 692 ASP A N 1
ATOM 5750 C CA . ASP A 1 692 ? -35.242 -20.581 31.516 1.00 82.56 692 ASP A CA 1
ATOM 5751 C C . ASP A 1 692 ? -33.873 -20.326 32.180 1.00 82.56 692 ASP A C 1
ATOM 5753 O O . ASP A 1 692 ? -32.986 -21.179 32.163 1.00 82.56 692 ASP A O 1
ATOM 5757 N N . PHE A 1 693 ? -33.692 -19.173 32.837 1.00 80.50 693 PHE A N 1
ATOM 5758 C CA . PHE A 1 693 ? -32.494 -18.917 33.632 1.00 80.50 693 PHE A CA 1
ATOM 5759 C C . PHE A 1 693 ? -32.532 -19.654 34.976 1.00 80.50 693 PHE A C 1
ATOM 5761 O O . PHE A 1 693 ? -33.536 -19.669 35.689 1.00 80.50 693 PHE A O 1
ATOM 5768 N N . LEU A 1 694 ? -31.371 -20.154 35.405 1.00 77.00 694 LEU A N 1
ATOM 5769 C CA . LEU A 1 694 ? -31.159 -20.572 36.789 1.00 77.00 694 LEU A CA 1
ATOM 5770 C C . LEU A 1 694 ? -31.028 -19.331 37.693 1.00 77.00 694 LEU A C 1
ATOM 5772 O O . LEU A 1 694 ? -29.926 -18.831 37.917 1.00 77.00 694 LEU A O 1
ATOM 5776 N N . ILE A 1 695 ? -32.153 -18.820 38.200 1.00 80.75 695 ILE A N 1
ATOM 5777 C CA . ILE A 1 695 ? -32.197 -17.623 39.058 1.00 80.75 695 ILE A CA 1
ATOM 5778 C C . ILE A 1 695 ? -32.196 -18.029 40.534 1.00 80.75 695 ILE A C 1
ATOM 5780 O O . ILE A 1 695 ? -33.101 -18.731 40.991 1.00 80.75 695 ILE A O 1
ATOM 5784 N N . ARG A 1 696 ? -31.209 -17.553 41.303 1.00 83.81 696 ARG A N 1
ATOM 5785 C CA . ARG A 1 696 ? -31.159 -17.782 42.753 1.00 83.81 696 ARG A CA 1
ATOM 5786 C C . ARG A 1 696 ? -32.086 -16.834 43.520 1.00 83.81 696 ARG A C 1
ATOM 5788 O O . ARG A 1 696 ? -32.376 -15.733 43.045 1.00 83.81 696 ARG A O 1
ATOM 5795 N N . PRO A 1 697 ? -32.520 -17.212 44.737 1.00 87.06 697 PRO A N 1
ATOM 5796 C CA . PRO A 1 697 ? -33.206 -16.293 45.634 1.00 87.06 697 PRO A CA 1
ATOM 5797 C C . PRO A 1 697 ? -32.387 -15.018 45.866 1.00 87.06 697 PRO A C 1
ATOM 5799 O O . PRO A 1 697 ? -31.172 -15.069 46.062 1.00 87.06 697 PRO A O 1
ATOM 5802 N N . ILE A 1 698 ? -33.059 -13.865 45.897 1.00 90.06 698 ILE A N 1
ATOM 5803 C CA . ILE A 1 698 ? -32.391 -12.564 46.049 1.00 90.06 698 ILE A CA 1
ATOM 5804 C C . ILE A 1 698 ? -31.534 -12.471 47.325 1.00 90.06 698 ILE A C 1
ATOM 5806 O O . ILE A 1 698 ? -30.479 -11.839 47.310 1.00 90.06 698 ILE A O 1
ATOM 5810 N N . ASP A 1 699 ? -31.933 -13.154 48.400 1.00 88.88 699 ASP A N 1
ATOM 5811 C CA . ASP A 1 699 ? -31.198 -13.181 49.669 1.00 88.88 699 ASP A CA 1
ATOM 5812 C C . ASP A 1 699 ? -29.812 -13.839 49.532 1.00 88.88 699 ASP A C 1
ATOM 5814 O O . ASP A 1 699 ? -28.845 -13.389 50.153 1.00 88.88 699 ASP A O 1
ATOM 5818 N N . GLU A 1 700 ? -29.672 -14.845 48.660 1.00 89.75 700 GLU A N 1
ATOM 5819 C CA . GLU A 1 700 ? -28.376 -15.470 48.366 1.00 89.75 700 GLU A CA 1
ATOM 5820 C C . GLU A 1 700 ? -27.452 -14.498 47.621 1.00 89.75 700 GLU A C 1
ATOM 5822 O O . GLU A 1 700 ? -26.273 -14.358 47.971 1.00 89.75 700 GLU A O 1
ATOM 5827 N N . HIS A 1 701 ? -27.985 -13.754 46.647 1.00 90.81 701 HIS A N 1
ATOM 5828 C CA . HIS A 1 701 ? -27.228 -12.712 45.952 1.00 90.81 701 HIS A CA 1
ATOM 5829 C C . HIS A 1 701 ? -26.778 -11.605 46.908 1.00 90.81 701 HIS A C 1
ATOM 5831 O O . HIS A 1 701 ? -25.624 -11.189 46.856 1.00 90.81 701 HIS A O 1
ATOM 5837 N N . ILE A 1 702 ? -27.638 -11.178 47.834 1.00 89.94 702 ILE A N 1
ATOM 5838 C CA . ILE A 1 702 ? -27.277 -10.191 48.858 1.00 89.94 702 ILE A CA 1
ATOM 5839 C C . ILE A 1 702 ? -26.150 -10.723 49.753 1.00 89.94 702 ILE A C 1
ATOM 5841 O O . ILE A 1 702 ? -25.160 -10.024 49.965 1.00 89.94 702 ILE A O 1
ATOM 5845 N N . SER A 1 703 ? -26.274 -11.955 50.258 1.00 89.75 703 SER A N 1
ATOM 5846 C CA . SER A 1 703 ? -25.289 -12.550 51.176 1.00 89.75 703 SER A CA 1
ATOM 5847 C C . SER A 1 703 ? -23.901 -12.727 50.548 1.00 89.75 703 SER A C 1
ATOM 5849 O O . SER A 1 703 ? -22.886 -12.624 51.234 1.00 89.75 703 SER A O 1
ATOM 5851 N N . SER A 1 704 ? -23.854 -12.940 49.232 1.00 88.81 704 SER A N 1
ATOM 5852 C CA . SER A 1 704 ? -22.625 -13.094 48.450 1.00 88.81 704 SER A CA 1
ATOM 5853 C C . SER A 1 704 ? -22.115 -11.781 47.848 1.00 88.81 704 SER A C 1
ATOM 5855 O O . SER A 1 704 ? -21.185 -11.812 47.042 1.00 88.81 704 SER A O 1
ATOM 5857 N N . ASN A 1 705 ? -22.710 -10.635 48.202 1.00 89.81 705 ASN A N 1
ATOM 5858 C CA . ASN A 1 705 ? -22.424 -9.328 47.604 1.00 89.81 705 ASN A CA 1
ATOM 5859 C C . ASN A 1 705 ? -22.478 -9.345 46.062 1.00 89.81 705 ASN A C 1
ATOM 5861 O O . ASN A 1 705 ? -21.630 -8.770 45.382 1.00 89.81 705 ASN A O 1
ATOM 5865 N N . PHE A 1 706 ? -23.463 -10.058 45.513 1.00 93.25 706 PHE A N 1
ATOM 5866 C CA . PHE A 1 706 ? -23.723 -10.214 44.080 1.00 93.25 706 PHE A CA 1
ATOM 5867 C C . PHE A 1 706 ? -22.563 -10.832 43.279 1.00 93.25 706 PHE A C 1
ATOM 5869 O O . PHE A 1 706 ? -22.528 -10.699 42.057 1.00 93.25 706 PHE A O 1
ATOM 5876 N N . ASN A 1 707 ? -21.633 -11.541 43.933 1.00 86.75 707 ASN A N 1
ATOM 5877 C CA . ASN A 1 707 ? -20.418 -12.068 43.299 1.00 86.75 707 ASN A CA 1
ATOM 5878 C C . ASN A 1 707 ? -20.684 -12.944 42.064 1.00 86.75 707 ASN A C 1
ATOM 5880 O O . ASN A 1 707 ? -19.942 -12.850 41.093 1.00 86.75 707 ASN A O 1
ATOM 5884 N N . GLU A 1 708 ? -21.723 -13.780 42.084 1.00 87.06 708 GLU A N 1
ATOM 5885 C CA . GLU A 1 708 ? -22.065 -14.663 40.957 1.00 87.06 708 GLU A CA 1
ATOM 5886 C C . GLU A 1 708 ? -22.543 -13.870 39.733 1.00 87.06 708 GLU A C 1
ATOM 5888 O O . GLU A 1 708 ? -22.063 -14.090 38.625 1.00 87.06 708 GLU A O 1
ATOM 5893 N N . VAL A 1 709 ? -23.429 -12.892 39.944 1.00 90.00 709 VAL A N 1
ATOM 5894 C CA . VAL A 1 709 ? -23.955 -12.032 38.873 1.00 90.00 709 VAL A CA 1
ATOM 5895 C C . VAL A 1 709 ? -22.850 -11.155 38.301 1.00 90.00 709 VAL A C 1
ATOM 5897 O O . VAL A 1 709 ? -22.719 -11.045 37.087 1.00 90.00 709 VAL A O 1
ATOM 5900 N N . ILE A 1 710 ? -22.017 -10.568 39.163 1.00 89.56 710 ILE A N 1
ATOM 5901 C CA . ILE A 1 710 ? -20.895 -9.742 38.714 1.00 89.56 710 ILE A CA 1
ATOM 5902 C C . ILE A 1 710 ? -19.853 -10.591 37.978 1.00 89.56 710 ILE A C 1
ATOM 5904 O O . ILE A 1 710 ? -19.373 -10.165 36.935 1.00 89.56 710 ILE A O 1
ATOM 5908 N N . GLY A 1 711 ? -19.563 -11.807 38.449 1.00 84.69 711 GLY A N 1
ATOM 5909 C CA . GLY A 1 711 ? -18.664 -12.729 37.753 1.00 84.69 711 GLY A CA 1
ATOM 5910 C C . GLY A 1 711 ? -19.184 -13.134 36.371 1.00 84.69 711 GLY A C 1
ATOM 5911 O O . GLY A 1 711 ? -18.411 -13.193 35.418 1.00 84.69 711 GLY A O 1
ATOM 5912 N N . ALA A 1 712 ? -20.495 -13.349 36.232 1.00 86.25 712 ALA A N 1
ATOM 5913 C CA . ALA A 1 712 ? -21.118 -13.626 34.939 1.00 86.25 712 ALA A CA 1
ATOM 5914 C C . ALA A 1 712 ? -21.044 -12.414 33.989 1.00 86.25 712 ALA A C 1
ATOM 5916 O O . ALA A 1 712 ? -20.742 -12.574 32.808 1.00 86.25 712 ALA A O 1
ATOM 5917 N N . ILE A 1 713 ? -21.247 -11.198 34.511 1.00 87.44 713 ILE A N 1
ATOM 5918 C CA . ILE A 1 713 ? -21.077 -9.949 33.754 1.00 87.44 713 ILE A CA 1
ATOM 5919 C C . ILE A 1 713 ? -19.627 -9.783 33.291 1.00 87.44 713 ILE A C 1
ATOM 5921 O O . ILE A 1 713 ? -19.399 -9.483 32.125 1.00 87.44 713 ILE A O 1
ATOM 5925 N N . GLU A 1 714 ? -18.652 -9.990 34.178 1.00 81.31 714 GLU A N 1
ATOM 5926 C CA . GLU A 1 714 ? -17.220 -9.908 33.860 1.00 81.31 714 GLU A CA 1
ATOM 5927 C C . GLU A 1 714 ? -16.832 -10.937 32.785 1.00 81.31 714 GLU A C 1
ATOM 5929 O O . GLU A 1 714 ? -16.075 -10.618 31.865 1.00 81.31 714 GLU A O 1
ATOM 5934 N N . GLN A 1 715 ? -17.389 -12.152 32.852 1.00 78.44 715 GLN A N 1
ATOM 5935 C CA . GLN A 1 715 ? -17.173 -13.184 31.840 1.00 78.44 715 GLN A CA 1
ATOM 5936 C C . GLN A 1 715 ? -17.728 -12.775 30.471 1.00 78.44 715 GLN A C 1
ATOM 5938 O O . GLN A 1 715 ? -17.063 -13.011 29.465 1.00 78.44 715 GLN A O 1
ATOM 5943 N N . GLU A 1 716 ? -18.915 -12.166 30.422 1.00 76.81 716 GLU A N 1
ATOM 5944 C CA . GLU A 1 716 ? -19.508 -11.709 29.162 1.00 76.81 716 GLU A CA 1
ATOM 5945 C C . GLU A 1 716 ? -18.816 -10.450 28.620 1.00 76.81 716 GLU A C 1
ATOM 5947 O O . GLU A 1 716 ? -18.637 -10.332 27.416 1.00 76.81 716 GLU A O 1
ATOM 5952 N N . MET A 1 717 ? -18.334 -9.551 29.484 1.00 69.44 717 MET A N 1
ATOM 5953 C CA . MET A 1 717 ? -17.499 -8.407 29.081 1.00 69.44 717 MET A CA 1
ATOM 5954 C C . MET A 1 717 ? -16.138 -8.826 28.503 1.00 69.44 717 MET A C 1
ATOM 5956 O O . MET A 1 717 ? -15.520 -8.047 27.784 1.00 69.44 717 MET A O 1
ATOM 5960 N N . SER A 1 718 ? -15.666 -10.032 28.833 1.00 63.00 718 SER A N 1
ATOM 5961 C CA . SER A 1 718 ? -14.383 -10.587 28.373 1.00 63.00 718 SER A CA 1
ATOM 5962 C C . SER A 1 718 ? -14.498 -11.436 27.095 1.00 63.00 718 SER A C 1
ATOM 5964 O O . SER A 1 718 ? -13.502 -12.031 26.672 1.00 63.00 718 SER A O 1
ATOM 5966 N N . ARG A 1 719 ? -15.704 -11.566 26.530 1.00 55.56 719 ARG A N 1
ATOM 5967 C CA . ARG A 1 719 ? -15.997 -12.261 25.267 1.00 55.56 719 ARG A CA 1
ATOM 5968 C C . ARG A 1 719 ? -16.198 -11.256 24.145 1.00 55.56 719 ARG A C 1
ATOM 5970 O O . ARG A 1 719 ? -15.804 -11.609 23.013 1.00 55.56 719 ARG A O 1
#

Foldseek 3Di:
DPDPPLDAFDWPCRVLNDFDDDDQLLAWDTAGLQAAFLKFFFVVLLLVDPRPLSVCLLVLVLVLQQVLLVQLQPDDCPDPSVVCQQPFQQDQFQPVQARHDDDPCPPDRDDDPDGDVADGSVLLSVLSPLAPHRDSRSQSSQQSGPPQFRSNVRRSSCLACLLSLQVSQCCCNCPRSVHDLVNFDWDWDWSSHADPVVSGRDIDIDRAHFRPSYPPGRGHGIDRQQRMDSGHLQHNVVLLVVVVVVLVVLVVVVVVVVVVVVPDPDDDDDDDDDPPVVVSCLSPPPCNNPDDSVVSVVVLSVPSVSVNVSSVVSVVVCVVCVVVVGGDDQPLPLARHVLVVLLVVLCVVPPDPDPDDQDPVVVVVLVVVLVVSLLCCQQPVVSVLLSSQWDWDDDDVDIDIDGPFQVSVLSSSVSSCVSNCVVRQWDWDFDDPQDPDWGWTWIDHPNYPETEIETEHELVPDDCPRRNPVVVLVPDPRHAEYEYEYEYAPDDCVVSLVVVVVSVVVDDDPNHLYAYFYHDSHNDPVDDRLVSRQQRPDLQLLEEEEQEFPVPCVVVVVLLCVLSVVVVGHYDDDPPPDDVPDDPVVVLLVLLQALAYEYEAALRLLLDLVNLSSVLSVVVSDPNLQRYQYHYAPRRPLVDPVSLVVSLVSLVVVLVVLVVVVVPPDPVSVVSNVSSVSSNVCSVVVSVSVVPDPHDHNVVCVVVSVVVSVVSVVVSSSD

Secondary structure (DSSP, 8-state):
----------BHHHHH-PPPS--GGGPBP--BTTS-BS-EE-HHHHHH---TTTTTHHHHHHHHHHHHHHHHHHS-TTSHHHHHIIIIIS-B---GGG-B---S-TT----S------B-HHHHHHHHTTSSS--SSTTHHHHHSTT--HHHHHHHHHHHTHHHHHHHHHHIIIIIS---GGGSEEEEEEEEEEETTTTEEEEEEEEE-EETT-SS-EE----BGGGEESS-SS-HHHHHHHHHHHHHHHHHHHHHHHHHTTT----------SS-HHHHHHHH-HHHHTS-HHHHHHHHHT-HHHHHHHHHHHHHHHHH-GGGSPPP-SSS-SSSSHHHHHHHHHHHHS----S---SHHHHHHHHHHHHHHHHHHHH-TTT-GGGGGEEEEEETTEEEEEE--HHHHHHHHHHHHHHHHHHTT-EEEE--SS-SS-EEEEEE-TT----EEEEEEEGGG--SSSS-HHHHHHH-TT-SEEEEEEE--SS--HHHHHHHHHHHHT---SS-EEEEEEE-TT--TT--GGGT-TTTS-TTTTEEEEEE-TTTSHHHHHHHHHHHHHTT-EEE-TTTS--TT--HHHHHHHHHT-SSEEEEE-HHHHT-HHHHHHHHHHHHTS-HHHHEEEEE-TTT-TT-HHHHHHHHHHHHHHHHHHHHTT---SHHHHHHHHHHHHHHHHHHHHHHHHHHS-PPPHHHHHHTTTHHHHHHHHHHHT-

Radius of gyration: 36.7 Å; chains: 1; bounding box: 124×51×94 Å

pLDDT: mean 76.52, std 15.42, range [24.33, 97.88]